Protein AF-A0A1C7LP31-F1 (afdb_monomer_lite)

Sequence (463 aa):
MSKRDSLFLSGSVGRTGVPVQRTASFESLSAHPLLSPPIPSPSGSSTDSHSPTQTPATRYVPYTPRQRGAPIAATTGTTMHPSVTVSATPHAHPSQGDAASKLQLMNLKAAAQRAGLDAASAGWAILERLAAETDHGAEWNELWSALSAGKATLLLPTEPQPAGEPVTAAFVKDHIALCDASAASRTMGIITLSGLRGTLADNTLTFRSTLSPSSKAFQALLMPATRASALAALPPLPPPKGPPLPPRPSARPVTHSPQPHPAARLSNPFASLFGRATSSPTPPASPTAGAVPLHAELAAQPTSSTPPDASTAEPPSPATVPAYTIGARIQRGRVLGSLARAMRAELDQVLAAGDVPAWMRERVEEWASWVGPAVPAVPARGGAAANGDARRKVSGAHSGAKDAWEVAGELGGAETGGIEDVARRFQEFYDELAEEVLRHFGERESGRRRTWAGLVDIGKMIV

Structure (mmCIF, N/CA/C/O backbone):
data_AF-A0A1C7LP31-F1
#
_entry.id   AF-A0A1C7LP31-F1
#
loop_
_atom_site.group_PDB
_atom_site.id
_atom_site.type_symbol
_atom_site.label_atom_id
_atom_site.label_alt_id
_atom_site.label_comp_id
_atom_site.label_asym_id
_atom_site.label_entity_id
_atom_site.label_seq_id
_atom_site.pdbx_PDB_ins_code
_atom_site.Cartn_x
_atom_site.Cartn_y
_atom_site.Cartn_z
_atom_site.occupancy
_atom_site.B_iso_or_equiv
_atom_site.auth_seq_id
_atom_site.auth_comp_id
_atom_site.auth_asym_id
_atom_site.auth_atom_id
_atom_site.pdbx_PDB_model_num
ATOM 1 N N . MET A 1 1 ? 45.371 -35.215 2.951 1.00 37.84 1 MET A N 1
ATOM 2 C CA . MET A 1 1 ? 44.688 -34.520 4.064 1.00 37.84 1 MET A CA 1
ATOM 3 C C . MET A 1 1 ? 43.721 -33.514 3.442 1.00 37.84 1 MET A C 1
ATOM 5 O O . MET A 1 1 ? 44.133 -32.429 3.080 1.00 37.84 1 MET A O 1
ATOM 9 N N . SER A 1 2 ? 42.587 -33.963 2.905 1.00 42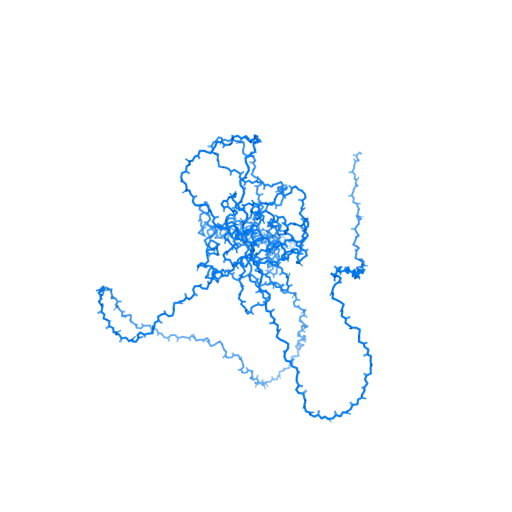.94 2 SER A N 1
ATOM 10 C CA . SER A 1 2 ? 41.314 -34.285 3.584 1.00 42.94 2 SER A CA 1
ATOM 11 C C . SER A 1 2 ? 40.427 -33.053 3.777 1.00 42.94 2 SER A C 1
ATOM 13 O O . SER A 1 2 ? 40.545 -32.372 4.790 1.00 42.94 2 SER A O 1
ATOM 15 N N . LYS A 1 3 ? 39.526 -32.818 2.811 1.00 46.97 3 LYS A N 1
ATOM 16 C CA . LYS A 1 3 ? 38.061 -32.722 2.996 1.00 46.97 3 LYS A CA 1
ATOM 17 C C . LYS A 1 3 ? 37.400 -32.333 1.664 1.00 46.97 3 LYS A C 1
ATOM 19 O O . LYS A 1 3 ? 37.289 -31.163 1.318 1.00 46.97 3 LYS A O 1
ATOM 24 N N . ARG A 1 4 ? 37.009 -33.363 0.909 1.00 51.16 4 ARG A N 1
ATOM 25 C CA . ARG A 1 4 ? 35.857 -33.336 -0.001 1.00 51.16 4 ARG A CA 1
ATOM 26 C C . ARG A 1 4 ? 34.643 -33.868 0.778 1.00 51.16 4 ARG A C 1
ATOM 28 O O . ARG A 1 4 ? 34.833 -34.472 1.830 1.00 51.16 4 ARG A O 1
ATOM 35 N N . ASP A 1 5 ? 33.462 -33.642 0.210 1.00 46.28 5 ASP A N 1
ATOM 36 C CA . ASP A 1 5 ? 32.162 -34.266 0.507 1.00 46.28 5 ASP A CA 1
ATOM 37 C C . ASP A 1 5 ? 31.193 -33.458 1.376 1.00 46.28 5 ASP A C 1
ATOM 39 O O . ASP A 1 5 ? 31.299 -33.407 2.597 1.00 46.28 5 ASP A O 1
ATOM 43 N N . SER A 1 6 ? 30.199 -32.862 0.704 1.00 47.25 6 SER A N 1
ATOM 44 C CA . SER A 1 6 ? 28.803 -32.725 1.158 1.00 47.25 6 SER A CA 1
ATOM 45 C C . SER A 1 6 ? 27.932 -32.277 -0.025 1.00 47.25 6 SER A C 1
ATOM 47 O O . SER A 1 6 ? 27.408 -31.168 -0.066 1.00 47.25 6 SER A O 1
ATOM 49 N N . LEU A 1 7 ? 27.817 -33.146 -1.029 1.00 48.41 7 LEU A N 1
ATOM 50 C CA . LEU A 1 7 ? 26.754 -33.106 -2.029 1.00 48.41 7 LEU A CA 1
ATOM 51 C C . LEU A 1 7 ? 25.968 -34.401 -1.844 1.00 48.41 7 LEU A C 1
ATOM 53 O O . LEU A 1 7 ? 26.537 -35.447 -2.104 1.00 48.41 7 LEU A O 1
ATOM 57 N N . PHE A 1 8 ? 24.740 -34.333 -1.325 1.00 45.66 8 PHE A N 1
ATOM 58 C CA . PHE A 1 8 ? 23.544 -35.023 -1.834 1.00 45.66 8 PHE A CA 1
ATOM 59 C C . PHE A 1 8 ? 22.304 -34.638 -1.007 1.00 45.66 8 PHE A C 1
ATOM 61 O O . PHE A 1 8 ? 22.374 -34.355 0.187 1.00 45.66 8 PHE A O 1
ATOM 68 N N . LEU A 1 9 ? 21.181 -34.574 -1.725 1.00 57.53 9 LEU A N 1
ATOM 69 C CA . LEU A 1 9 ? 19.870 -34.025 -1.372 1.00 57.53 9 LEU A CA 1
ATOM 70 C C . LEU A 1 9 ? 18.998 -34.995 -0.554 1.00 57.53 9 LEU A C 1
ATOM 72 O O . LEU A 1 9 ? 19.092 -36.203 -0.757 1.00 57.53 9 LEU A O 1
ATOM 76 N N . SER A 1 10 ? 18.051 -34.481 0.248 1.00 38.34 10 SER A N 1
ATOM 77 C CA . SER A 1 10 ? 16.811 -35.202 0.611 1.00 38.34 10 SER A CA 1
ATOM 78 C C . SER A 1 10 ? 15.728 -34.300 1.222 1.00 38.34 10 SER A C 1
ATOM 80 O O . SER A 1 10 ? 16.004 -33.528 2.134 1.00 38.34 10 SER A O 1
ATOM 82 N N . GLY A 1 11 ? 14.488 -34.452 0.734 1.00 38.09 11 GLY A N 1
ATOM 83 C CA . GLY A 1 11 ? 13.256 -33.860 1.284 1.00 38.09 11 GLY A CA 1
ATOM 84 C C . GLY A 1 11 ? 12.396 -33.170 0.218 1.00 38.09 11 GLY A C 1
ATOM 85 O O . GLY A 1 11 ? 12.315 -31.953 0.181 1.00 38.09 11 GLY A O 1
ATOM 86 N N . SER A 1 12 ? 11.955 -33.874 -0.827 1.00 37.03 12 SER A N 1
ATOM 87 C CA . SER A 1 12 ? 10.675 -34.606 -0.887 1.00 37.03 12 SER A CA 1
ATOM 88 C C . SER A 1 12 ? 9.431 -33.724 -0.712 1.00 37.03 12 SER A C 1
ATOM 90 O O . SER A 1 12 ? 9.053 -33.318 0.384 1.00 37.03 12 SER A O 1
ATOM 92 N N . VAL A 1 13 ? 8.792 -33.474 -1.856 1.00 48.69 13 VAL A N 1
ATOM 93 C CA . VAL A 1 13 ? 7.456 -32.910 -2.038 1.00 48.69 13 VAL A CA 1
ATOM 94 C C . VAL A 1 13 ? 6.422 -33.960 -1.626 1.00 48.69 13 VAL A C 1
ATOM 96 O O . VAL A 1 13 ? 6.306 -35.001 -2.265 1.00 48.69 13 VAL A O 1
ATOM 99 N N . GLY A 1 14 ? 5.643 -33.663 -0.585 1.00 37.03 14 GLY A N 1
ATOM 100 C CA . GLY A 1 14 ? 4.499 -34.464 -0.148 1.00 37.03 14 GLY A CA 1
ATOM 101 C C . GLY A 1 14 ? 3.199 -33.667 -0.222 1.00 37.03 14 GLY A C 1
ATOM 102 O O . GLY A 1 14 ? 2.806 -33.020 0.743 1.00 37.03 14 GLY A O 1
ATOM 103 N N . ARG A 1 15 ? 2.521 -33.726 -1.374 1.00 46.00 15 ARG A N 1
ATOM 104 C CA . ARG A 1 15 ? 1.077 -33.478 -1.501 1.00 46.00 15 ARG A CA 1
ATOM 105 C C . ARG A 1 15 ? 0.366 -34.817 -1.311 1.00 46.00 15 ARG A C 1
ATOM 107 O O . ARG A 1 15 ? 0.370 -35.627 -2.229 1.00 46.00 15 ARG A O 1
ATOM 114 N N . THR A 1 16 ? -0.306 -35.005 -0.184 1.00 41.66 16 THR A N 1
ATOM 115 C CA . THR A 1 16 ? -1.399 -35.979 -0.042 1.00 41.66 16 THR A CA 1
ATOM 116 C C . THR A 1 16 ? -2.433 -35.401 0.909 1.00 41.66 16 THR A C 1
ATOM 118 O O . THR A 1 16 ? -2.114 -35.020 2.033 1.00 41.66 16 THR A O 1
ATOM 121 N N . GLY A 1 17 ? -3.657 -35.264 0.400 1.00 46.75 17 GLY A N 1
ATOM 122 C CA . GLY A 1 17 ? -4.791 -34.699 1.109 1.00 46.75 17 GLY A CA 1
ATOM 123 C C . GLY A 1 17 ? -5.179 -35.490 2.352 1.00 46.75 17 GLY A C 1
ATOM 124 O O . GLY A 1 17 ? -5.137 -36.717 2.374 1.00 46.75 17 GLY A O 1
ATOM 125 N N . VAL A 1 18 ? -5.630 -34.745 3.355 1.00 37.16 18 VAL A N 1
ATOM 126 C CA . VAL A 1 18 ? -6.442 -35.249 4.456 1.00 37.16 18 VAL A CA 1
ATOM 127 C C . VAL A 1 18 ? -7.776 -34.508 4.358 1.00 37.16 18 VAL A C 1
ATOM 129 O O . VAL A 1 18 ? -7.775 -33.275 4.408 1.00 37.16 18 VAL A O 1
ATOM 132 N N . PRO A 1 19 ? -8.914 -35.198 4.170 1.00 45.06 19 PRO A N 1
ATOM 133 C CA . PRO A 1 19 ? -10.212 -34.562 4.310 1.00 45.06 19 PRO A CA 1
ATOM 134 C C . PRO A 1 19 ? -10.403 -34.207 5.787 1.00 45.06 19 PRO A C 1
ATOM 136 O O . PRO A 1 19 ? -10.563 -35.083 6.633 1.00 45.06 19 PRO A O 1
ATOM 139 N N . VAL A 1 20 ? -10.364 -32.912 6.108 1.00 37.75 20 VAL A N 1
ATOM 140 C CA . VAL A 1 20 ? -10.772 -32.429 7.429 1.00 37.75 20 VAL A CA 1
ATOM 141 C C . VAL A 1 20 ? -12.273 -32.661 7.555 1.00 37.75 20 VAL A C 1
ATOM 143 O O . VAL A 1 20 ? -13.099 -31.990 6.933 1.00 37.75 20 VAL A O 1
ATOM 146 N N . GLN A 1 21 ? -12.602 -33.678 8.340 1.00 42.44 21 GLN A N 1
ATOM 147 C CA . GLN A 1 21 ? -13.942 -34.057 8.738 1.00 42.44 21 GLN A CA 1
ATOM 148 C C . GLN A 1 21 ? -14.533 -32.924 9.590 1.00 42.44 21 GLN A C 1
ATOM 150 O O . GLN A 1 21 ? -14.061 -32.646 10.690 1.00 42.44 21 GLN A O 1
ATOM 155 N N . ARG A 1 22 ? -15.556 -32.237 9.066 1.00 40.44 22 ARG A N 1
ATOM 156 C CA . ARG A 1 22 ? -16.358 -31.276 9.834 1.00 40.44 22 ARG A CA 1
ATOM 157 C C . ARG A 1 22 ? -17.149 -32.047 10.888 1.00 40.44 22 ARG A C 1
ATOM 159 O O . ARG A 1 22 ? -18.177 -32.641 10.575 1.00 40.44 22 ARG A O 1
ATOM 166 N N . THR A 1 23 ? -16.685 -32.041 12.130 1.00 37.50 23 THR A N 1
ATOM 167 C CA . THR A 1 23 ? -17.527 -32.387 13.276 1.00 37.50 23 THR A CA 1
ATOM 168 C C . THR A 1 23 ? -18.487 -31.229 13.522 1.00 37.50 23 THR A C 1
ATOM 170 O O . THR A 1 23 ? -18.073 -30.145 13.928 1.00 37.50 23 THR A O 1
ATOM 173 N N . ALA A 1 24 ? -19.772 -31.448 13.249 1.00 44.78 24 ALA A N 1
ATOM 174 C CA . ALA A 1 24 ? -20.840 -30.585 13.728 1.00 44.78 24 ALA A CA 1
ATOM 175 C C . ALA A 1 24 ? -21.006 -30.825 15.235 1.00 44.78 24 ALA A C 1
ATOM 177 O O . ALA A 1 24 ? -21.718 -31.736 15.653 1.00 44.78 24 ALA A O 1
ATOM 178 N N . SER A 1 25 ? -20.308 -30.046 16.058 1.00 37.41 25 SER A N 1
ATOM 179 C CA . SER A 1 25 ? -20.608 -29.959 17.484 1.00 37.41 25 SER A CA 1
ATOM 180 C C . SER A 1 25 ? -21.837 -29.069 17.657 1.00 37.41 25 SER A C 1
ATOM 182 O O . SER A 1 25 ? -21.757 -27.843 17.629 1.00 37.41 25 SER A O 1
ATOM 184 N N . PHE A 1 26 ? -22.992 -29.720 17.786 1.00 43.34 26 PHE A N 1
ATOM 185 C CA . PHE A 1 26 ? -24.203 -29.141 18.351 1.00 43.34 26 PHE A CA 1
ATOM 186 C C . PHE A 1 26 ? -23.955 -28.885 19.838 1.00 43.34 26 PHE A C 1
ATOM 188 O O . PHE A 1 26 ? -24.211 -29.752 20.668 1.00 43.34 26 PHE A O 1
ATOM 195 N N . GLU A 1 27 ? -23.432 -27.712 20.183 1.00 38.53 27 GLU A N 1
ATOM 196 C CA . GLU A 1 27 ? -23.455 -27.267 21.571 1.00 38.53 27 GLU A CA 1
ATOM 197 C C . GLU A 1 27 ? -24.801 -26.582 21.812 1.00 38.53 27 GLU A C 1
ATOM 199 O O . GLU A 1 27 ? -25.067 -25.455 21.389 1.00 38.53 27 GLU A O 1
ATOM 204 N N . SER A 1 28 ? -25.714 -27.360 22.391 1.00 47.41 28 SER A N 1
ATOM 205 C CA . SER A 1 28 ? -27.032 -26.921 22.814 1.00 47.41 28 SER A CA 1
ATOM 206 C C . SER A 1 28 ? -26.897 -25.775 23.811 1.00 47.41 28 SER A C 1
ATOM 208 O O . SER A 1 28 ? -26.466 -25.965 24.946 1.00 47.41 28 SER A O 1
ATOM 210 N N . LEU A 1 29 ? -27.319 -24.586 23.387 1.00 40.56 29 LEU A N 1
ATOM 211 C CA . LEU A 1 29 ? -27.649 -23.489 24.283 1.00 40.56 29 LEU A CA 1
ATOM 212 C C . LEU A 1 29 ? -28.648 -24.011 25.324 1.00 40.56 29 LEU A C 1
ATOM 214 O O . LEU A 1 29 ? -29.764 -24.401 24.974 1.00 40.56 29 LEU A O 1
ATOM 218 N N . SER A 1 30 ? -28.255 -24.007 26.598 1.00 46.12 30 SER A N 1
ATOM 219 C CA . SER A 1 30 ? -29.171 -24.141 27.728 1.00 46.12 30 SER A CA 1
ATOM 220 C C . SER A 1 30 ? -30.042 -22.883 27.799 1.00 46.12 30 SER A C 1
ATOM 222 O O . SER A 1 30 ? -29.835 -21.963 28.586 1.00 46.12 30 SER A O 1
ATOM 224 N N . ALA A 1 31 ? -31.021 -22.823 26.900 1.00 45.31 31 ALA A N 1
ATOM 225 C CA . ALA A 1 31 ? -32.092 -21.855 26.950 1.00 45.31 31 ALA A CA 1
ATOM 226 C C . ALA A 1 31 ? -32.961 -22.128 28.187 1.00 45.31 31 ALA A C 1
ATOM 228 O O . ALA A 1 31 ? -33.288 -23.264 28.527 1.00 45.31 31 ALA A O 1
ATOM 229 N N . HIS A 1 32 ? -33.290 -21.035 28.861 1.00 47.72 32 HIS A N 1
ATOM 230 C CA . HIS A 1 32 ? -34.086 -20.922 30.073 1.00 47.72 32 HIS A CA 1
ATOM 231 C C . HIS A 1 32 ? -35.359 -21.807 30.106 1.00 47.72 32 HIS A C 1
ATOM 233 O O . HIS A 1 32 ? -36.039 -21.954 29.089 1.00 47.72 32 HIS A O 1
ATOM 239 N N . PRO A 1 33 ? -35.760 -22.322 31.287 1.00 51.94 33 PRO A N 1
ATOM 240 C CA . PRO A 1 33 ? -36.771 -23.375 31.438 1.00 51.94 33 PRO A CA 1
ATOM 241 C C . PRO A 1 33 ? -38.235 -22.892 31.381 1.00 51.94 33 PRO A C 1
ATOM 243 O O . PRO A 1 33 ? -39.077 -23.436 32.089 1.00 51.94 33 PRO A O 1
ATOM 246 N N . LEU A 1 34 ? -38.579 -21.868 30.590 1.00 52.97 34 LEU A N 1
ATOM 247 C CA . LEU A 1 34 ? -39.944 -21.307 30.624 1.00 52.97 34 LEU A CA 1
ATOM 248 C C . LEU A 1 34 ? -40.654 -21.117 29.283 1.00 52.97 34 LEU A C 1
ATOM 250 O O . LEU A 1 34 ? -41.748 -20.564 29.269 1.00 52.97 34 LEU A O 1
ATOM 254 N N . LEU A 1 35 ? -40.121 -21.620 28.171 1.00 47.00 35 LEU A N 1
ATOM 255 C CA . LEU A 1 35 ? -40.852 -21.606 26.900 1.00 47.00 35 LEU A CA 1
ATOM 256 C C . LEU A 1 35 ? -40.689 -22.945 26.178 1.00 47.00 35 LEU A C 1
ATOM 258 O O . LEU A 1 35 ? -39.817 -23.120 25.335 1.00 47.00 35 LEU A O 1
ATOM 262 N N . SER A 1 36 ? -41.547 -23.902 26.533 1.00 48.38 36 SER A N 1
ATOM 263 C CA . SER A 1 36 ? -41.764 -25.105 25.725 1.00 48.38 36 SER A CA 1
ATOM 264 C C . SER A 1 36 ? -42.683 -24.761 24.543 1.00 48.38 36 SER A C 1
ATOM 266 O O . SER A 1 36 ? -43.758 -24.206 24.782 1.00 48.38 36 SER A O 1
ATOM 268 N N . PRO A 1 37 ? -42.328 -25.079 23.288 1.00 53.22 37 PRO A N 1
ATOM 269 C CA . PRO A 1 37 ? -43.286 -25.069 22.187 1.00 53.22 37 PRO A CA 1
ATOM 270 C C . PRO A 1 37 ? -44.205 -26.308 22.257 1.00 53.22 37 PRO A C 1
ATOM 272 O O . PRO A 1 37 ? -43.740 -27.390 22.625 1.00 53.22 37 PRO A O 1
ATOM 275 N N . PRO A 1 38 ? -45.503 -26.189 21.917 1.00 54.50 38 PRO A N 1
ATOM 276 C CA . PRO A 1 38 ? -46.419 -27.323 21.911 1.00 54.50 38 PRO A CA 1
ATOM 277 C C . PRO A 1 38 ? -46.126 -28.290 20.753 1.00 54.50 38 PRO A C 1
ATOM 279 O O . PRO A 1 38 ? -45.808 -27.894 19.633 1.00 54.50 38 PRO A O 1
ATOM 282 N N . ILE A 1 39 ? -46.262 -29.578 21.061 1.00 54.19 39 ILE A N 1
ATOM 283 C CA . ILE A 1 39 ? -46.128 -30.732 20.165 1.00 54.19 39 ILE A CA 1
ATOM 284 C C . ILE A 1 39 ? -47.208 -30.673 19.064 1.00 54.19 39 ILE A C 1
ATOM 286 O O . ILE A 1 39 ? -48.383 -30.503 19.398 1.00 54.19 39 ILE A O 1
ATOM 290 N N . PRO A 1 40 ? -46.880 -30.874 17.772 1.00 56.06 40 PRO A N 1
ATOM 291 C CA . PRO A 1 40 ? -47.890 -31.025 16.731 1.00 56.06 40 PRO A CA 1
ATOM 292 C C . PRO A 1 40 ? -48.464 -32.449 16.744 1.00 56.06 40 PRO A C 1
ATOM 294 O O . PRO A 1 40 ? -47.747 -33.424 16.525 1.00 56.06 40 PRO A O 1
ATOM 297 N N . SER A 1 41 ? -49.771 -32.564 16.990 1.00 46.59 41 SER A N 1
ATOM 298 C CA . SER A 1 41 ? -50.537 -33.788 16.722 1.00 46.59 41 SER A CA 1
ATOM 299 C C . SER A 1 41 ? -51.129 -33.747 15.303 1.00 46.59 41 SER A C 1
ATOM 301 O O . SER A 1 41 ? -51.458 -32.660 14.824 1.00 46.59 41 SER A O 1
ATOM 303 N N . PRO A 1 42 ? -51.246 -34.898 14.617 1.00 62.59 42 PRO A N 1
ATOM 304 C CA . PRO A 1 42 ? -51.640 -34.980 13.213 1.00 62.59 42 PRO A CA 1
ATOM 305 C C . PRO A 1 42 ? -53.158 -35.138 13.032 1.00 62.59 42 PRO A C 1
ATOM 307 O O . PRO A 1 42 ? -53.888 -35.366 13.997 1.00 62.59 42 PRO A O 1
ATOM 310 N N . SER A 1 43 ? -53.573 -35.184 11.758 1.00 41.75 43 SER A N 1
ATOM 311 C CA . SER A 1 43 ? -54.938 -35.395 11.225 1.00 41.75 43 SER A CA 1
ATOM 312 C C . SER A 1 43 ? -55.693 -34.077 11.048 1.00 41.75 43 SER A C 1
ATOM 314 O O . SER A 1 43 ? -55.646 -33.209 11.901 1.00 41.75 43 SER A O 1
ATOM 316 N N . GLY A 1 44 ? -56.403 -33.810 9.965 1.00 41.09 44 GLY A N 1
ATOM 317 C CA . GLY A 1 44 ? -57.043 -34.675 8.989 1.00 41.09 44 GLY A CA 1
ATOM 318 C C . GLY A 1 44 ? -58.176 -33.836 8.388 1.00 41.09 44 GLY A C 1
ATOM 319 O O . GLY A 1 44 ? -58.704 -32.935 9.033 1.00 41.09 44 GLY A O 1
ATOM 320 N N . SER A 1 45 ? -58.486 -34.081 7.125 1.00 46.31 45 SER A N 1
ATOM 321 C CA . SER A 1 45 ? -59.505 -33.398 6.327 1.00 46.31 45 SER A CA 1
ATOM 322 C C . SER A 1 45 ? -60.892 -33.346 6.978 1.00 46.31 45 SER A C 1
ATOM 324 O O . SER A 1 45 ? -61.391 -34.395 7.382 1.00 46.31 45 SER A O 1
ATOM 326 N N . SER A 1 46 ? -61.574 -32.196 6.940 1.00 39.88 46 SER A N 1
ATOM 327 C CA . SER A 1 46 ? -62.941 -32.056 6.390 1.00 39.88 46 SER A CA 1
ATOM 328 C C . SER A 1 46 ? -63.419 -30.597 6.381 1.00 39.88 46 SER A C 1
ATOM 330 O O . SER A 1 46 ? -63.164 -29.810 7.286 1.00 39.88 46 SER A O 1
ATOM 332 N N . THR A 1 47 ? -64.094 -30.278 5.283 1.00 46.47 47 THR A N 1
ATOM 333 C CA . THR A 1 47 ? -64.992 -29.154 5.002 1.00 46.47 47 THR A CA 1
ATOM 334 C C . THR A 1 47 ? -66.085 -28.974 6.060 1.00 46.47 47 THR A C 1
ATOM 336 O O . THR A 1 47 ? -66.717 -29.964 6.408 1.00 46.47 47 THR A O 1
ATOM 339 N N . ASP A 1 48 ? -66.376 -27.743 6.496 1.00 38.03 48 ASP A N 1
ATOM 340 C CA . ASP A 1 48 ? -67.646 -27.072 6.163 1.00 38.03 48 ASP A CA 1
ATOM 341 C C . ASP A 1 48 ? -67.751 -25.635 6.704 1.00 38.03 48 ASP A C 1
ATOM 343 O O . ASP A 1 48 ? -67.134 -25.238 7.691 1.00 38.03 48 ASP A O 1
ATOM 347 N N . SER A 1 49 ? -68.554 -24.856 5.988 1.00 46.00 49 SER A N 1
ATOM 348 C CA . SER A 1 49 ? -68.958 -23.470 6.219 1.00 46.00 49 SER A CA 1
ATOM 349 C C . SER A 1 49 ? -69.899 -23.278 7.416 1.00 46.00 49 SER A C 1
ATOM 351 O O . SER A 1 49 ? -70.845 -24.042 7.542 1.00 46.00 49 SER A O 1
ATOM 353 N N . HIS A 1 50 ? -69.725 -22.197 8.197 1.00 40.22 50 HIS A N 1
ATOM 354 C CA . HIS A 1 50 ? -70.787 -21.271 8.648 1.00 40.22 50 HIS A CA 1
ATOM 355 C C . HIS A 1 50 ? -70.237 -20.105 9.502 1.00 40.22 50 HIS A C 1
ATOM 357 O O . HIS A 1 50 ? -69.178 -20.182 10.116 1.00 40.22 50 HIS A O 1
ATOM 363 N N . SER A 1 51 ? -70.965 -18.990 9.447 1.00 42.41 51 SER A N 1
ATOM 364 C CA . SER A 1 51 ? -70.685 -17.643 9.966 1.00 42.41 51 SER A CA 1
ATOM 365 C C . SER A 1 51 ? -71.123 -17.447 11.447 1.00 42.41 51 SER A C 1
ATOM 367 O O . SER A 1 51 ? -71.358 -18.434 12.133 1.00 42.41 51 SER A O 1
ATOM 369 N N . PRO A 1 52 ? -71.217 -16.215 11.998 1.00 63.12 52 PRO A N 1
ATOM 370 C CA . PRO A 1 52 ? -70.257 -15.643 12.943 1.00 63.12 52 PRO A CA 1
ATOM 371 C C . PRO A 1 52 ? -70.823 -15.444 14.366 1.00 63.12 52 PRO A C 1
ATOM 373 O O . PRO A 1 52 ? -71.970 -15.037 14.534 1.00 63.12 52 PRO A O 1
ATOM 376 N N . THR A 1 53 ? -69.988 -15.580 15.402 1.00 38.41 53 THR A N 1
ATOM 377 C CA . THR A 1 53 ? -70.380 -15.178 16.770 1.00 38.41 53 THR A CA 1
ATOM 378 C C . THR A 1 53 ? -69.199 -14.651 17.586 1.00 38.41 53 THR A C 1
ATOM 380 O O . THR A 1 53 ? -68.345 -15.392 18.050 1.00 38.41 53 THR A O 1
ATOM 383 N N . GLN A 1 54 ? -69.151 -13.321 17.660 1.00 46.72 54 GLN A N 1
ATOM 384 C CA . GLN A 1 54 ? -68.960 -12.454 18.832 1.00 46.72 54 GLN A CA 1
ATOM 385 C C . GLN A 1 54 ? -68.390 -13.054 20.144 1.00 46.72 54 GLN A C 1
ATOM 387 O O . GLN A 1 54 ? -68.930 -14.028 20.657 1.00 46.72 54 GLN A O 1
ATOM 392 N N . THR A 1 55 ? -67.424 -12.318 20.735 1.00 46.69 55 THR A N 1
ATOM 393 C CA . THR A 1 55 ? -66.991 -12.179 22.165 1.00 46.69 55 THR A CA 1
ATOM 394 C C . THR A 1 55 ? -65.481 -12.423 22.403 1.00 46.69 55 THR A C 1
ATOM 396 O O . THR A 1 55 ? -64.822 -13.036 21.572 1.00 46.69 55 THR A O 1
ATOM 399 N N . PRO A 1 56 ? -64.880 -11.933 23.510 1.00 50.62 56 PRO A N 1
ATOM 400 C CA . PRO A 1 56 ? -64.691 -10.529 23.876 1.00 50.62 56 PRO A CA 1
ATOM 401 C C . PRO A 1 56 ? -63.195 -10.150 23.993 1.00 50.62 56 PRO A C 1
ATOM 403 O O . PRO A 1 56 ? -62.330 -10.965 24.302 1.00 50.62 56 PRO A O 1
ATOM 406 N N . ALA A 1 57 ? -62.891 -8.867 23.788 1.00 49.62 57 ALA A N 1
ATOM 407 C CA . ALA A 1 57 ? -61.544 -8.309 23.880 1.00 49.62 57 ALA A CA 1
ATOM 408 C C . ALA A 1 57 ? -60.976 -8.363 25.312 1.00 49.62 57 ALA A C 1
ATOM 410 O O . ALA A 1 57 ? -61.477 -7.698 26.223 1.00 49.62 57 ALA A O 1
ATOM 411 N N . THR A 1 58 ? -59.871 -9.084 25.500 1.00 44.28 58 THR A N 1
ATOM 412 C CA . THR A 1 58 ? -59.042 -8.995 26.706 1.00 44.28 58 THR A CA 1
ATOM 413 C C . THR A 1 58 ? -58.165 -7.744 26.635 1.00 44.28 58 THR A C 1
ATOM 415 O O . THR A 1 58 ? -57.214 -7.674 25.857 1.00 44.28 58 THR A O 1
ATOM 418 N N . ARG A 1 59 ? -58.500 -6.739 27.454 1.00 51.50 59 ARG A N 1
ATOM 419 C CA . ARG A 1 59 ? -57.682 -5.542 27.700 1.00 51.50 59 ARG A CA 1
ATOM 420 C C . ARG A 1 59 ? -56.351 -5.939 28.335 1.00 51.50 59 ARG A C 1
ATOM 422 O O . ARG A 1 59 ? -56.318 -6.387 29.478 1.00 51.50 59 ARG A O 1
ATOM 429 N N . TYR A 1 60 ? -55.264 -5.715 27.608 1.00 56.59 60 TYR A N 1
ATOM 430 C CA . TYR A 1 60 ? -53.914 -5.753 28.154 1.00 56.59 60 TYR A CA 1
ATOM 431 C C . TYR A 1 60 ? -53.673 -4.458 28.941 1.00 56.59 60 TYR A C 1
ATOM 433 O O . TYR A 1 60 ? -53.714 -3.366 28.374 1.00 56.59 60 TYR A O 1
ATOM 441 N N . VAL A 1 61 ? -53.487 -4.566 30.258 1.00 62.59 61 VAL A N 1
ATOM 442 C CA . VAL A 1 61 ? -53.145 -3.429 31.122 1.00 62.59 61 VAL A CA 1
ATOM 443 C C . VAL A 1 61 ? -51.620 -3.279 31.115 1.00 62.59 61 VAL A C 1
ATOM 445 O O . VAL A 1 61 ? -50.930 -4.216 31.521 1.00 62.59 61 VAL A O 1
ATOM 448 N N . PRO A 1 62 ? -51.066 -2.135 30.674 1.00 56.94 62 PRO A N 1
ATOM 449 C CA . PRO A 1 62 ? -49.636 -1.892 30.762 1.00 56.94 62 PRO A CA 1
ATOM 450 C C . PRO A 1 62 ? -49.234 -1.758 32.231 1.00 56.94 62 PRO A C 1
ATOM 452 O O . PRO A 1 62 ? -49.700 -0.873 32.949 1.00 56.94 62 PRO A O 1
ATOM 455 N N . TYR A 1 63 ? -48.356 -2.650 32.677 1.00 47.72 63 TYR A N 1
ATOM 456 C CA . TYR A 1 63 ? -47.737 -2.568 33.991 1.00 47.72 63 TYR A CA 1
ATOM 457 C C . TYR A 1 63 ? -46.726 -1.413 33.977 1.00 47.72 63 TYR A C 1
ATOM 459 O O . TYR A 1 63 ? -45.645 -1.530 33.406 1.00 47.72 63 TYR A O 1
ATOM 467 N N . THR A 1 64 ? -47.072 -0.279 34.585 1.00 62.75 64 THR A N 1
ATOM 468 C CA . THR A 1 64 ? -46.106 0.783 34.893 1.00 62.75 64 THR A CA 1
ATOM 469 C C . THR A 1 64 ? -45.325 0.387 36.150 1.00 62.75 64 THR A C 1
ATOM 471 O O . THR A 1 64 ? -45.948 0.203 37.203 1.00 62.75 64 THR A O 1
ATOM 474 N N . PRO A 1 65 ? -43.987 0.262 36.106 1.00 56.06 65 PRO A N 1
ATOM 475 C CA . PRO A 1 65 ? -43.197 -0.015 37.298 1.00 56.06 65 PRO A CA 1
ATOM 476 C C . PRO A 1 65 ? -43.303 1.153 38.286 1.00 56.06 65 PRO A C 1
ATOM 478 O O . PRO A 1 65 ? -42.861 2.268 38.012 1.00 56.06 65 PRO A O 1
ATOM 481 N N . ARG A 1 66 ? -43.894 0.894 39.457 1.00 48.19 66 ARG A N 1
ATOM 482 C CA . ARG A 1 66 ? -43.861 1.788 40.623 1.00 48.19 66 ARG A CA 1
ATOM 483 C C . ARG A 1 66 ? -42.403 1.986 41.061 1.00 48.19 66 ARG A C 1
ATOM 485 O O . ARG A 1 66 ? -41.842 1.114 41.719 1.00 48.19 66 ARG A O 1
ATOM 492 N N . GLN A 1 67 ? -41.807 3.137 40.754 1.00 46.84 67 GLN A N 1
ATOM 493 C CA . GLN A 1 67 ? -40.618 3.611 41.465 1.00 46.84 67 GLN A CA 1
ATOM 494 C C . GLN A 1 67 ? -41.033 4.032 42.878 1.00 46.84 67 GLN A C 1
ATOM 496 O O . GLN A 1 67 ? -41.756 5.009 43.068 1.00 46.84 67 GLN A O 1
ATOM 501 N N . ARG A 1 68 ? -40.610 3.261 43.883 1.00 46.94 68 ARG A N 1
ATOM 502 C CA . ARG A 1 68 ? -40.805 3.581 45.297 1.00 46.94 68 ARG A CA 1
ATOM 503 C C . ARG A 1 68 ? -39.500 4.134 45.865 1.00 46.94 68 ARG A C 1
ATOM 505 O O . ARG A 1 68 ? -38.531 3.398 45.962 1.00 46.94 68 ARG A O 1
ATOM 512 N N . GLY A 1 69 ? -39.548 5.410 46.246 1.00 38.81 69 GLY A N 1
ATOM 513 C CA . GLY A 1 69 ? -38.991 5.969 47.483 1.00 38.81 69 GLY A CA 1
ATOM 514 C C . GLY A 1 69 ? -37.501 5.783 47.774 1.00 38.81 69 GLY A C 1
ATOM 515 O O . GLY A 1 69 ? -37.059 4.706 48.156 1.00 38.81 69 GLY A O 1
ATOM 516 N N . ALA A 1 70 ? -36.778 6.901 47.742 1.00 48.59 70 ALA A N 1
ATOM 517 C CA . ALA A 1 70 ? -35.513 7.081 48.442 1.00 48.59 70 ALA A CA 1
ATOM 518 C C . ALA A 1 70 ? -35.641 6.780 49.952 1.00 48.59 70 ALA A C 1
ATOM 520 O O . ALA A 1 70 ? -36.633 7.190 50.563 1.00 48.59 70 ALA A O 1
ATOM 521 N N . PRO A 1 71 ? -34.623 6.174 50.584 1.00 50.69 71 PRO A N 1
ATOM 522 C CA . PRO A 1 71 ? -34.409 6.298 52.013 1.00 50.69 71 PRO A CA 1
ATOM 523 C C . PRO A 1 71 ? -33.306 7.325 52.297 1.00 50.69 71 PRO A C 1
ATOM 525 O O . PRO A 1 71 ? -32.142 7.152 51.942 1.00 50.69 71 PRO A O 1
ATOM 528 N N . ILE A 1 72 ? -33.706 8.393 52.981 1.00 54.81 72 ILE A N 1
ATOM 529 C CA . ILE A 1 72 ? -32.827 9.231 53.792 1.00 54.81 72 ILE A CA 1
ATOM 530 C C . ILE A 1 72 ? -32.626 8.463 55.102 1.00 54.81 72 ILE A C 1
ATOM 532 O O . ILE A 1 72 ? -33.608 8.196 55.792 1.00 54.81 72 ILE A O 1
ATOM 536 N N . ALA A 1 73 ? -31.390 8.122 55.463 1.00 44.81 73 ALA A N 1
ATOM 537 C CA . ALA A 1 73 ? -31.042 7.831 56.851 1.00 44.81 73 ALA A CA 1
ATOM 538 C C . ALA A 1 73 ? -29.544 8.033 57.084 1.00 44.81 73 ALA A C 1
ATOM 540 O O . ALA A 1 73 ? -28.695 7.392 56.468 1.00 44.81 73 ALA A O 1
ATOM 541 N N . ALA A 1 74 ? -29.264 8.962 57.990 1.00 49.91 74 ALA A N 1
ATOM 542 C CA . ALA A 1 74 ? -27.975 9.207 58.595 1.00 49.91 74 ALA A CA 1
ATOM 543 C C . ALA A 1 74 ? -27.566 8.032 59.491 1.00 49.91 74 ALA A C 1
ATOM 545 O O . ALA A 1 74 ? -28.389 7.540 60.257 1.00 49.91 74 ALA A O 1
ATOM 546 N N . THR A 1 75 ? -26.281 7.677 59.481 1.00 55.19 75 THR A N 1
ATOM 547 C CA . THR A 1 75 ? -25.636 7.057 60.646 1.00 55.19 75 THR A CA 1
ATOM 548 C C . THR A 1 75 ? -24.143 7.348 60.640 1.00 55.19 75 THR A C 1
ATOM 550 O O . THR A 1 75 ? -23.403 6.964 59.738 1.00 55.19 75 THR A O 1
ATOM 553 N N . THR A 1 76 ? -23.746 8.063 61.682 1.00 54.75 76 THR A N 1
ATOM 554 C CA . THR A 1 76 ? -22.403 8.306 62.197 1.00 54.75 76 THR A CA 1
ATOM 555 C C . THR A 1 76 ? -21.665 6.983 62.429 1.00 54.75 76 THR A C 1
ATOM 557 O O . THR A 1 76 ? -22.227 6.075 63.036 1.00 54.75 76 THR A O 1
ATOM 560 N N . GLY A 1 77 ? -20.408 6.870 61.991 1.00 41.81 77 GLY A N 1
ATOM 561 C CA . GLY A 1 77 ? -19.619 5.652 62.197 1.00 41.81 77 GLY A CA 1
ATOM 562 C C . GLY A 1 77 ? -18.205 5.727 61.627 1.00 41.81 77 GLY A C 1
ATOM 563 O O . GLY A 1 77 ? -17.950 5.315 60.505 1.00 41.81 77 GLY A O 1
ATOM 564 N N . THR A 1 78 ? -17.305 6.278 62.434 1.00 48.62 78 THR A N 1
ATOM 565 C CA . THR A 1 78 ? -15.838 6.303 62.367 1.00 48.62 78 THR A CA 1
ATOM 566 C C . THR A 1 78 ? -15.199 5.041 61.769 1.00 48.62 78 THR A C 1
ATOM 568 O O . THR A 1 78 ? -15.436 3.961 62.295 1.00 48.62 78 THR A O 1
ATOM 571 N N . THR A 1 79 ? -14.317 5.170 60.766 1.00 42.25 79 THR A N 1
ATOM 572 C CA . THR A 1 79 ? -13.076 4.374 60.591 1.00 42.25 79 THR A CA 1
ATOM 573 C C . THR A 1 79 ? -12.188 5.040 59.530 1.00 42.25 79 THR A C 1
ATOM 575 O O . THR A 1 79 ? -12.666 5.579 58.536 1.00 42.25 79 THR A O 1
ATOM 578 N N . MET A 1 80 ? -10.889 5.068 59.817 1.00 39.94 80 MET A N 1
ATOM 579 C CA . MET A 1 80 ? -9.845 5.860 59.169 1.00 39.94 80 MET A CA 1
ATOM 580 C C . MET A 1 80 ? -9.652 5.559 57.675 1.00 39.94 80 MET A C 1
ATOM 582 O O . MET A 1 80 ? -9.485 4.406 57.289 1.00 39.94 80 MET A O 1
ATOM 586 N N . HIS A 1 81 ? -9.573 6.613 56.860 1.00 34.53 81 HIS A N 1
ATOM 587 C CA . HIS A 1 81 ? -9.047 6.571 55.492 1.00 34.53 81 HIS A CA 1
ATOM 588 C C . HIS A 1 81 ? -7.858 7.544 55.372 1.00 34.53 81 HIS A C 1
ATOM 590 O O . HIS A 1 81 ? -7.897 8.612 55.989 1.00 34.53 81 HIS A O 1
ATOM 596 N N . PRO A 1 82 ? -6.799 7.200 54.612 1.00 46.75 82 PRO A N 1
ATOM 597 C CA . PRO A 1 82 ? -5.611 8.032 54.473 1.00 46.75 82 PRO A CA 1
ATOM 598 C C . PRO A 1 82 ? -5.895 9.261 53.602 1.00 46.75 82 PRO A C 1
ATOM 600 O O . PRO A 1 82 ? -6.499 9.169 52.533 1.00 46.75 82 PRO A O 1
ATOM 603 N N . SER A 1 83 ? -5.436 10.413 54.082 1.00 35.81 83 SER A N 1
ATOM 604 C CA . SER A 1 83 ? -5.535 11.713 53.426 1.00 35.81 83 SER A CA 1
ATOM 605 C C . SER A 1 83 ? -4.798 11.726 52.085 1.00 35.81 83 SER A C 1
ATOM 607 O O . SER A 1 83 ? -3.572 11.649 52.045 1.00 35.81 83 SER A O 1
ATOM 609 N N . VAL A 1 84 ? -5.542 11.894 50.991 1.00 39.34 84 VAL A N 1
ATOM 610 C CA . VAL A 1 84 ? -5.003 12.400 49.724 1.00 39.34 84 VAL A CA 1
ATOM 611 C C . VAL A 1 84 ? -5.309 13.890 49.671 1.00 39.34 84 VAL A C 1
ATOM 613 O O . VAL A 1 84 ? -6.465 14.309 49.619 1.00 39.34 84 VAL A O 1
ATOM 616 N N . THR A 1 85 ? -4.252 14.690 49.736 1.00 36.69 85 THR A N 1
ATOM 617 C CA . THR A 1 85 ? -4.287 16.147 49.636 1.00 36.69 85 THR A CA 1
ATOM 618 C C . THR A 1 85 ? -4.682 16.548 48.215 1.00 36.69 85 THR A C 1
ATOM 620 O O . THR A 1 85 ? -3.905 16.387 47.278 1.00 36.69 85 THR A O 1
ATOM 623 N N . VAL A 1 86 ? -5.899 17.067 48.051 1.00 39.00 86 VAL A N 1
ATOM 624 C CA . VAL A 1 86 ? -6.370 17.683 46.806 1.00 39.00 86 VAL A CA 1
ATOM 625 C C . VAL A 1 86 ? -5.968 19.156 46.827 1.00 39.00 86 VAL A C 1
ATOM 627 O O . VAL A 1 86 ? -6.565 19.963 47.537 1.00 39.00 86 VAL A O 1
ATOM 630 N N . SER A 1 87 ? -4.947 19.514 46.050 1.00 40.16 87 SER A N 1
ATOM 631 C CA . SER A 1 87 ? -4.711 20.904 45.658 1.00 40.16 87 SER A CA 1
ATOM 632 C C . SER A 1 87 ? -5.746 21.291 44.604 1.00 40.16 87 SER A C 1
ATOM 634 O O . SER A 1 87 ? -5.764 20.748 43.503 1.00 40.16 87 SER A O 1
ATOM 636 N N . ALA A 1 88 ? -6.625 22.220 44.970 1.00 41.81 88 ALA A N 1
ATOM 637 C CA . ALA A 1 88 ? -7.620 22.808 44.093 1.00 41.81 88 ALA A CA 1
ATOM 638 C C . ALA A 1 88 ? -6.959 23.793 43.113 1.00 41.81 88 ALA A C 1
ATOM 640 O O . ALA A 1 88 ? -6.530 24.877 43.502 1.00 41.81 88 ALA A O 1
ATOM 641 N N . THR A 1 89 ? -6.916 23.424 41.834 1.00 46.81 89 THR A N 1
ATOM 642 C CA . THR A 1 89 ? -6.778 24.350 40.703 1.00 46.81 89 THR A CA 1
ATOM 643 C C . THR A 1 89 ? -8.088 24.352 39.902 1.00 46.81 89 THR A C 1
ATOM 645 O O . THR A 1 89 ? -8.713 23.300 39.737 1.00 46.81 89 THR A O 1
ATOM 648 N N . PRO A 1 90 ? -8.576 25.517 39.440 1.00 49.88 90 PRO A N 1
ATOM 649 C CA . PRO A 1 90 ? -9.892 25.622 38.822 1.00 49.88 90 PRO A CA 1
ATOM 650 C C . PRO A 1 90 ? -9.899 25.098 37.373 1.00 49.88 90 PRO A C 1
ATOM 652 O O . PRO A 1 90 ? -9.224 25.619 36.494 1.00 49.88 90 PRO A O 1
ATOM 655 N N . HIS A 1 91 ? -10.699 24.045 37.191 1.00 39.75 91 HIS A N 1
ATOM 656 C CA . HIS A 1 91 ? -11.493 23.621 36.027 1.00 39.75 91 HIS A CA 1
ATOM 657 C C . HIS A 1 91 ? -10.939 23.806 34.600 1.00 39.75 91 HIS A C 1
ATOM 659 O O . HIS A 1 91 ? -11.287 24.745 33.888 1.00 39.75 91 HIS A O 1
ATOM 665 N N . ALA A 1 92 ? -10.250 22.766 34.121 1.00 44.34 92 ALA A N 1
ATOM 666 C CA . ALA A 1 92 ? -10.428 22.277 32.754 1.00 44.34 92 ALA A CA 1
ATOM 667 C C . ALA A 1 92 ? -11.617 21.293 32.739 1.00 44.34 92 ALA A C 1
ATOM 669 O O . ALA A 1 92 ? -11.720 20.434 33.616 1.00 44.34 92 ALA A O 1
ATOM 670 N N . HIS A 1 93 ? -12.535 21.441 31.782 1.00 40.78 93 HIS A N 1
ATOM 671 C CA . HIS A 1 93 ? -13.702 20.570 31.632 1.00 40.78 93 HIS A CA 1
ATOM 672 C C . HIS A 1 93 ? -13.274 19.102 31.431 1.00 40.78 93 HIS A C 1
ATOM 674 O O . HIS A 1 93 ? -12.524 18.832 30.491 1.00 40.78 93 HIS A O 1
ATOM 680 N N . PRO A 1 94 ? -13.744 18.143 32.251 1.00 47.75 94 PRO A N 1
ATOM 681 C CA . PRO A 1 94 ? -13.552 16.730 31.962 1.00 47.75 94 PRO A CA 1
ATOM 682 C C . PRO A 1 94 ? -14.310 16.376 30.678 1.00 47.75 94 PRO A C 1
ATOM 684 O O . PRO A 1 94 ? -15.515 16.604 30.563 1.00 47.75 94 PRO A O 1
ATOM 687 N N . SER A 1 95 ? -13.556 15.859 29.709 1.00 53.91 95 SER A N 1
ATOM 688 C CA . SER A 1 95 ? -14.013 15.302 28.437 1.00 53.91 95 SER A CA 1
ATOM 689 C C . SER A 1 95 ? -15.246 14.419 28.640 1.00 53.91 95 SER A C 1
ATOM 691 O O . SER A 1 95 ? -15.179 13.317 29.175 1.00 53.91 95 SER A O 1
ATOM 693 N N . GLN A 1 96 ? -16.401 14.881 28.170 1.00 54.59 96 GLN A N 1
ATOM 694 C CA . GLN A 1 96 ? -17.620 14.072 28.105 1.00 54.59 96 GLN A CA 1
ATOM 695 C C . GLN A 1 96 ? -17.534 12.985 27.005 1.00 54.59 96 GLN A C 1
ATOM 697 O O . GLN A 1 96 ? -18.459 12.189 26.848 1.00 54.59 96 GLN A O 1
ATOM 702 N N . GLY A 1 97 ? -16.434 12.943 26.238 1.00 63.03 97 GLY A N 1
ATOM 703 C CA . GLY A 1 97 ? -16.232 12.037 25.104 1.00 63.03 97 GLY A CA 1
ATOM 704 C C . GLY A 1 97 ? -15.896 10.593 25.488 1.00 63.03 97 GLY A C 1
ATOM 705 O O . GLY A 1 97 ? -16.129 9.678 24.694 1.00 63.03 97 GLY A O 1
ATOM 706 N N . ASP A 1 98 ? -15.419 10.354 26.710 1.00 74.19 98 ASP A N 1
ATOM 707 C CA . ASP A 1 98 ? -14.781 9.075 27.048 1.00 74.19 98 ASP A CA 1
ATOM 708 C C . ASP A 1 98 ? -15.802 7.952 27.278 1.00 74.19 98 ASP A C 1
ATOM 710 O O . ASP A 1 98 ? -15.577 6.803 26.897 1.00 74.19 98 ASP A O 1
ATOM 714 N N . ALA A 1 99 ? -16.974 8.269 27.842 1.00 85.31 99 ALA A N 1
ATOM 715 C CA . ALA A 1 99 ? -18.016 7.272 28.102 1.00 85.31 99 ALA A CA 1
ATOM 716 C C . ALA A 1 99 ? -18.636 6.724 26.805 1.00 85.31 99 ALA A C 1
ATOM 718 O O . ALA A 1 99 ? -18.848 5.515 26.678 1.00 85.31 99 ALA A O 1
ATOM 719 N N . ALA A 1 100 ? -18.895 7.603 25.830 1.00 83.88 100 ALA A N 1
ATOM 720 C CA . ALA A 1 100 ? -19.426 7.215 24.525 1.00 83.88 100 ALA A CA 1
ATOM 721 C C . ALA A 1 100 ? -18.403 6.381 23.739 1.00 83.88 100 ALA A C 1
ATOM 723 O O . ALA A 1 100 ? -18.753 5.322 23.216 1.00 83.88 100 ALA A O 1
ATOM 724 N N . SER A 1 101 ? -17.135 6.809 23.740 1.00 82.38 101 SER A N 1
ATOM 725 C CA . SER A 1 101 ? -16.014 6.074 23.142 1.00 82.38 101 SER A CA 1
ATOM 726 C C . SER A 1 101 ? -15.873 4.666 23.738 1.00 82.38 101 SER A C 1
ATOM 728 O O . SER A 1 101 ? -15.858 3.662 23.020 1.00 82.38 101 SER A O 1
ATOM 730 N N . LYS A 1 102 ? -15.890 4.561 25.072 1.00 87.06 102 LYS A N 1
ATOM 731 C CA . LYS A 1 102 ? -15.805 3.281 25.784 1.00 87.06 102 LYS A CA 1
ATOM 732 C C . LYS A 1 102 ? -16.963 2.343 25.440 1.00 87.06 102 LYS A C 1
ATOM 734 O O . LYS A 1 102 ? -16.748 1.144 25.264 1.00 87.06 102 LYS A O 1
ATOM 739 N N . LEU A 1 103 ? -18.181 2.872 25.316 1.00 90.19 103 LEU A N 1
ATOM 740 C CA . LEU A 1 103 ? -19.354 2.089 24.923 1.00 90.19 103 LEU A CA 1
ATOM 741 C C . LEU A 1 103 ? -19.263 1.619 23.466 1.00 90.19 103 LEU A C 1
ATOM 743 O O . LEU A 1 103 ? -19.535 0.451 23.189 1.00 90.19 103 LEU A O 1
ATOM 747 N N . GLN A 1 104 ? -18.839 2.487 22.543 1.00 89.12 104 GLN A N 1
ATOM 748 C CA . GLN A 1 104 ? -18.601 2.114 21.144 1.00 89.12 104 GLN A CA 1
ATOM 749 C C . GLN A 1 104 ? -17.593 0.977 21.042 1.00 89.12 104 GLN A C 1
ATOM 751 O O . GLN A 1 104 ? -17.804 0.017 20.303 1.00 89.12 104 GLN A O 1
ATOM 756 N N . LEU A 1 105 ? -16.529 1.044 21.832 1.00 88.44 105 LEU A N 1
ATOM 757 C CA . LEU A 1 105 ? -15.509 0.018 21.822 1.00 88.44 105 LEU A CA 1
ATOM 758 C C . LEU A 1 105 ? -15.960 -1.287 22.482 1.00 88.44 105 LEU A C 1
ATOM 760 O O . LEU A 1 105 ? -15.604 -2.364 22.009 1.00 88.44 105 LEU A O 1
ATOM 764 N N . MET A 1 106 ? -16.782 -1.220 23.530 1.00 91.06 106 MET A N 1
ATOM 765 C CA . MET A 1 106 ? -17.428 -2.401 24.106 1.00 91.06 106 MET A CA 1
ATOM 766 C C . MET A 1 106 ? -18.334 -3.089 23.074 1.00 91.06 106 MET A C 1
ATOM 768 O O . MET A 1 106 ? -18.279 -4.310 22.923 1.00 91.06 106 MET A O 1
ATOM 772 N N . ASN A 1 107 ? -19.101 -2.307 22.308 1.00 92.31 107 ASN A N 1
ATOM 773 C CA . ASN A 1 107 ? -19.908 -2.820 21.201 1.00 92.31 107 ASN A CA 1
ATOM 774 C C . ASN A 1 107 ? -19.031 -3.433 20.102 1.00 92.31 107 ASN A C 1
ATOM 776 O O . ASN A 1 107 ? -19.352 -4.509 19.601 1.00 92.31 107 ASN A O 1
ATOM 780 N N . LEU A 1 108 ? -17.905 -2.795 19.766 1.00 91.44 108 LEU A N 1
ATOM 781 C CA . LEU A 1 108 ? -16.957 -3.303 18.778 1.00 91.44 108 LEU A CA 1
ATOM 782 C C . LEU A 1 108 ? -16.329 -4.630 19.223 1.00 91.44 108 LEU A C 1
ATOM 784 O O . LEU A 1 108 ? -16.278 -5.567 18.433 1.00 91.44 108 LEU A O 1
ATOM 788 N N . LYS A 1 109 ? -15.922 -4.753 20.493 1.00 95.06 109 LYS A N 1
ATOM 789 C CA . LYS A 1 109 ? -15.413 -6.007 21.073 1.00 95.06 109 LYS A CA 1
ATOM 790 C C . LYS A 1 109 ? -16.458 -7.121 21.026 1.00 95.06 109 LYS A C 1
ATOM 792 O O . LYS A 1 109 ? -16.151 -8.223 20.581 1.00 95.06 109 LYS A O 1
ATOM 797 N N . ALA A 1 110 ? -17.700 -6.829 21.414 1.00 93.88 110 ALA A N 1
ATOM 798 C CA . ALA A 1 110 ? -18.789 -7.802 21.348 1.00 93.88 110 ALA A CA 1
ATOM 799 C C . ALA A 1 110 ? -19.086 -8.240 19.901 1.00 93.88 110 ALA A C 1
ATOM 801 O O . ALA A 1 110 ? -19.293 -9.425 19.641 1.00 93.88 110 ALA A O 1
ATOM 802 N N . ALA A 1 111 ? -19.081 -7.303 18.947 1.00 92.88 111 ALA A N 1
ATOM 803 C CA . ALA A 1 111 ? -19.257 -7.602 17.528 1.00 92.88 111 ALA A CA 1
ATOM 804 C C . ALA A 1 111 ? -18.097 -8.444 16.973 1.00 92.88 111 ALA A C 1
ATOM 806 O O . ALA A 1 111 ? -18.331 -9.422 16.266 1.00 92.88 111 ALA A O 1
ATOM 807 N N . ALA A 1 112 ? -16.860 -8.113 17.341 1.00 94.38 112 ALA A N 1
ATOM 808 C CA . ALA A 1 112 ? -15.671 -8.845 16.928 1.00 94.38 112 ALA A CA 1
ATOM 809 C C . ALA A 1 112 ? -15.661 -10.284 17.468 1.00 94.38 112 ALA A C 1
ATOM 811 O O . ALA A 1 112 ? -15.389 -11.217 16.715 1.00 94.38 112 ALA A O 1
ATOM 812 N N . GLN A 1 113 ? -16.047 -10.486 18.731 1.00 95.81 113 GLN A N 1
ATOM 813 C CA . GLN A 1 113 ? -16.187 -11.821 19.317 1.00 95.81 113 GLN A CA 1
ATOM 814 C C . GLN A 1 113 ? -17.233 -12.661 18.563 1.00 95.81 113 GLN A C 1
ATOM 816 O O . GLN A 1 113 ? -16.990 -13.826 18.255 1.00 95.81 113 GLN A O 1
ATOM 821 N N . ARG A 1 114 ? -18.374 -12.062 18.184 1.00 94.69 114 ARG A N 1
ATOM 822 C CA . ARG A 1 114 ? -19.391 -12.730 17.343 1.00 94.69 114 ARG A CA 1
ATOM 823 C C . ARG A 1 114 ? -18.878 -13.068 15.943 1.00 94.69 114 ARG A C 1
ATOM 825 O O . ARG A 1 114 ? -19.332 -14.045 15.360 1.00 94.69 114 ARG A O 1
ATOM 832 N N . ALA A 1 115 ? -17.937 -12.288 15.417 1.00 94.31 115 ALA A N 1
ATOM 833 C CA . ALA A 1 115 ? -17.272 -12.550 14.143 1.00 94.31 115 ALA A CA 1
ATOM 834 C C . ALA A 1 115 ? -16.164 -13.623 14.237 1.00 94.31 115 ALA A C 1
ATOM 836 O O . ALA A 1 115 ? -15.463 -13.855 13.252 1.00 94.31 115 ALA A O 1
ATOM 837 N N . GLY A 1 116 ? -16.005 -14.281 15.393 1.00 95.44 116 GLY A N 1
ATOM 838 C CA . GLY A 1 116 ? -15.031 -15.354 15.605 1.00 95.44 116 GLY A CA 1
ATOM 839 C C . GLY A 1 116 ? -13.630 -14.866 15.972 1.00 95.44 116 GLY A C 1
ATOM 840 O O . GLY A 1 116 ? -12.667 -15.613 15.810 1.00 95.44 116 GLY A O 1
ATOM 841 N N . LEU A 1 117 ? -13.492 -13.620 16.434 1.00 97.25 117 LEU A N 1
ATOM 842 C CA . LEU A 1 117 ? -12.215 -13.109 16.918 1.00 97.25 117 LEU A CA 1
ATOM 843 C C . LEU A 1 117 ? -11.907 -13.691 18.305 1.00 97.25 117 LEU A C 1
ATOM 845 O O . LEU A 1 117 ? -12.642 -13.447 19.262 1.00 97.25 117 LEU A O 1
ATOM 849 N N . ASP A 1 118 ? -10.823 -14.458 18.400 1.00 97.25 118 ASP A N 1
ATOM 850 C CA . ASP A 1 118 ? -10.368 -15.078 19.646 1.00 97.25 118 ASP A CA 1
ATOM 851 C C . ASP A 1 118 ? -9.635 -14.081 20.561 1.00 97.25 118 ASP A C 1
ATOM 853 O O . ASP A 1 118 ? -8.986 -13.151 20.077 1.00 97.25 118 ASP A O 1
ATOM 857 N N . ALA A 1 119 ? -9.681 -14.295 21.879 1.00 96.62 119 ALA A N 1
ATOM 858 C CA . ALA A 1 119 ? -9.028 -13.428 22.863 1.00 96.62 119 ALA A CA 1
ATOM 859 C C . ALA A 1 119 ? -7.491 -13.431 22.747 1.00 96.62 119 ALA A C 1
ATOM 861 O O . ALA A 1 119 ? -6.851 -12.449 23.117 1.00 96.62 119 ALA A O 1
ATOM 862 N N . ALA A 1 120 ? -6.890 -14.499 22.205 1.00 96.94 120 ALA A N 1
ATOM 863 C CA . ALA A 1 120 ? -5.453 -14.561 21.942 1.00 96.94 120 ALA A CA 1
ATOM 864 C C . ALA A 1 120 ? -5.062 -14.001 20.559 1.00 96.94 120 ALA A C 1
ATOM 866 O O . ALA A 1 120 ? -3.884 -14.020 20.192 1.00 96.94 120 ALA A O 1
ATOM 867 N N . SER A 1 121 ? -6.025 -13.524 19.763 1.00 97.88 121 SER A N 1
ATOM 868 C CA . SER A 1 121 ? -5.757 -12.987 18.426 1.00 97.88 121 SER A CA 1
ATOM 869 C C . SER A 1 121 ? -5.129 -11.592 18.466 1.00 97.88 121 SER A C 1
ATOM 871 O O . SER A 1 121 ? -5.402 -10.773 19.347 1.00 97.88 121 SER A O 1
ATOM 873 N N . ALA A 1 122 ? -4.329 -11.274 17.448 1.00 97.88 122 ALA A N 1
ATOM 874 C CA . ALA A 1 122 ? -3.763 -9.940 17.282 1.00 97.88 122 ALA A CA 1
ATOM 875 C C . ALA A 1 122 ? -4.853 -8.873 17.094 1.00 97.88 122 ALA A C 1
ATOM 877 O O . ALA A 1 122 ? -4.706 -7.760 17.592 1.00 97.88 122 ALA A O 1
ATOM 878 N N . GLY A 1 123 ? -5.971 -9.202 16.436 1.00 97.56 123 GLY A N 1
ATOM 879 C CA . GLY A 1 123 ? -7.117 -8.300 16.336 1.00 97.56 123 GLY A CA 1
ATOM 880 C C . GLY A 1 123 ? -7.714 -7.959 17.701 1.00 97.56 123 GLY A C 1
ATOM 881 O O . GLY A 1 123 ? -8.050 -6.800 17.941 1.00 97.56 123 GLY A O 1
ATOM 882 N N . TRP A 1 124 ? -7.803 -8.928 18.617 1.00 97.50 124 TRP A N 1
ATOM 883 C CA . TRP A 1 124 ? -8.305 -8.668 19.968 1.00 97.50 124 TRP A CA 1
ATOM 884 C C . TRP A 1 124 ? -7.378 -7.722 20.729 1.00 97.50 124 TRP A C 1
ATOM 886 O O . TRP A 1 124 ? -7.832 -6.738 21.312 1.00 97.50 124 TRP A O 1
ATOM 896 N N . ALA A 1 125 ? -6.070 -7.937 20.622 1.00 97.25 125 ALA A N 1
ATOM 897 C CA . ALA A 1 125 ? -5.078 -7.062 21.229 1.00 97.25 125 ALA A CA 1
ATOM 898 C C . ALA A 1 125 ? -5.083 -5.632 20.664 1.00 97.25 125 ALA A C 1
ATOM 900 O O . ALA A 1 125 ? -4.865 -4.676 21.411 1.00 97.25 125 ALA A O 1
ATOM 901 N N . ILE A 1 126 ? -5.379 -5.456 19.368 1.00 97.12 126 ILE A N 1
ATOM 902 C CA . ILE A 1 126 ? -5.614 -4.129 18.773 1.00 97.12 126 ILE A CA 1
ATOM 903 C C . ILE A 1 126 ? -6.804 -3.448 19.460 1.00 97.12 126 ILE A C 1
ATOM 905 O O . ILE A 1 126 ? -6.698 -2.287 19.852 1.00 97.12 126 ILE A O 1
ATOM 909 N N . LEU A 1 127 ? -7.919 -4.161 19.652 1.00 95.88 127 LEU A N 1
ATOM 910 C CA . LEU A 1 127 ? -9.102 -3.622 20.334 1.00 95.88 127 LEU A CA 1
ATOM 911 C C . LEU A 1 127 ? -8.837 -3.307 21.809 1.00 95.88 127 LEU A C 1
ATOM 913 O O . LEU A 1 127 ? -9.366 -2.329 22.333 1.00 95.88 127 LEU A O 1
ATOM 917 N N . GLU A 1 128 ? -8.043 -4.124 22.499 1.00 94.69 128 GLU A N 1
ATOM 918 C CA . GLU A 1 128 ? -7.642 -3.857 23.880 1.00 94.69 128 GLU A CA 1
ATOM 919 C C . GLU A 1 128 ? -6.743 -2.633 23.993 1.00 94.69 128 GLU A C 1
ATOM 921 O O . GLU A 1 128 ? -6.983 -1.798 24.864 1.00 94.69 128 GLU A O 1
ATOM 926 N N . ARG A 1 129 ? -5.778 -2.468 23.083 1.00 94.81 129 ARG A N 1
ATOM 927 C CA . ARG A 1 129 ? -4.952 -1.258 23.053 1.00 94.81 129 ARG A CA 1
ATOM 928 C C . ARG A 1 129 ? -5.743 -0.014 22.709 1.00 94.81 129 ARG A C 1
ATOM 930 O O . ARG A 1 129 ? -5.627 0.964 23.431 1.00 94.81 129 ARG A O 1
ATOM 937 N N . LEU A 1 130 ? -6.616 -0.057 21.706 1.00 92.69 130 LEU A N 1
ATOM 938 C CA . LEU A 1 130 ? -7.503 1.073 21.420 1.00 92.69 130 LEU A CA 1
ATOM 939 C C . LEU A 1 130 ? -8.401 1.432 22.621 1.00 92.69 130 LEU A C 1
ATOM 941 O O . LEU A 1 130 ? -8.795 2.584 22.743 1.00 92.69 130 LEU A O 1
ATOM 945 N N . ALA A 1 131 ? -8.695 0.477 23.517 1.00 90.56 131 ALA A N 1
ATOM 946 C CA . ALA A 1 131 ? -9.501 0.708 24.723 1.00 90.56 131 ALA A CA 1
ATOM 947 C C . ALA A 1 131 ? -8.741 1.345 25.868 1.00 90.56 131 ALA A C 1
ATOM 949 O O . ALA A 1 131 ? -9.310 2.133 26.616 1.00 90.56 131 ALA A O 1
ATOM 950 N N . ALA A 1 132 ? -7.504 0.903 26.059 1.00 89.56 132 ALA A N 1
ATOM 951 C CA . ALA A 1 132 ? -6.687 1.308 27.186 1.00 89.56 132 ALA A CA 1
ATOM 952 C C . ALA A 1 132 ? -5.995 2.654 26.937 1.00 89.56 132 ALA A C 1
ATOM 954 O O . ALA A 1 132 ? -5.739 3.389 27.882 1.00 89.56 132 ALA A O 1
ATOM 955 N N . GLU A 1 133 ? -5.682 2.970 25.678 1.00 81.06 133 GLU A N 1
ATOM 956 C CA . GLU A 1 133 ? -4.696 3.993 25.315 1.00 81.06 133 GLU A CA 1
ATOM 957 C C . GLU A 1 133 ? -5.321 5.318 24.827 1.00 81.06 133 GLU A C 1
ATOM 959 O O . GLU A 1 133 ? -4.624 6.131 24.217 1.00 81.06 133 GLU A O 1
ATOM 964 N N . THR A 1 134 ? -6.614 5.567 25.087 1.00 68.38 134 THR A N 1
ATOM 965 C CA . THR A 1 134 ? -7.317 6.785 24.621 1.00 68.38 134 THR A CA 1
ATOM 966 C C . THR A 1 134 ? -6.723 8.090 25.164 1.00 68.38 134 THR A C 1
ATOM 968 O O . THR A 1 134 ? -6.922 9.133 24.552 1.00 68.38 134 THR A O 1
ATOM 971 N N . ASP A 1 135 ? -5.929 8.033 26.239 1.00 72.62 135 ASP A N 1
ATOM 972 C CA . ASP A 1 135 ? -5.335 9.210 26.892 1.00 72.62 135 ASP A CA 1
ATOM 973 C C . ASP A 1 135 ? -3.817 9.362 26.666 1.00 72.62 135 ASP A C 1
ATOM 975 O O . ASP A 1 135 ? -3.180 10.242 27.253 1.00 72.62 135 ASP A O 1
ATOM 979 N N . HIS A 1 136 ? -3.181 8.500 25.862 1.00 65.81 136 HIS A N 1
ATOM 980 C CA . HIS A 1 136 ? -1.725 8.286 25.965 1.00 65.81 136 HIS A CA 1
ATOM 981 C C . HIS A 1 136 ? -0.874 8.663 24.742 1.00 65.81 136 HIS A C 1
ATOM 983 O O . HIS A 1 136 ? 0.319 8.358 24.696 1.00 65.81 136 HIS A O 1
ATOM 989 N N . GLY A 1 137 ? -1.395 9.448 23.797 1.00 87.25 137 GLY A N 1
ATOM 990 C CA . GLY A 1 137 ? -0.523 10.155 22.855 1.00 87.25 137 GLY A CA 1
ATOM 991 C C . GLY A 1 137 ? -1.209 10.698 21.611 1.00 87.25 137 GLY A C 1
ATOM 992 O O . GLY A 1 137 ? -2.259 10.217 21.197 1.00 87.25 137 GLY A O 1
ATOM 993 N N . ALA A 1 138 ? -0.560 11.677 20.974 1.00 91.12 138 ALA A N 1
ATOM 994 C CA . ALA A 1 138 ? -1.043 12.279 19.731 1.00 91.12 138 ALA A CA 1
ATOM 995 C C . ALA A 1 138 ? -1.287 11.230 18.629 1.00 91.12 138 ALA A C 1
ATOM 997 O O . ALA A 1 138 ? -2.300 11.297 17.943 1.00 91.12 138 ALA A O 1
ATOM 998 N N . GLU A 1 139 ? -0.427 10.210 18.518 1.00 92.25 139 GLU A N 1
ATOM 999 C CA . GLU A 1 139 ? -0.580 9.159 17.503 1.00 92.25 139 GLU A CA 1
ATOM 1000 C C . GLU A 1 139 ? -1.824 8.287 17.720 1.00 92.25 139 GLU A C 1
ATOM 1002 O O . GLU A 1 139 ? -2.490 7.924 16.755 1.00 92.25 139 GLU A O 1
ATOM 1007 N N . TRP A 1 140 ? -2.167 7.954 18.967 1.00 92.88 140 TRP A N 1
ATOM 1008 C CA . TRP A 1 140 ? -3.377 7.182 19.273 1.00 92.88 140 TRP A CA 1
ATOM 1009 C C . TRP A 1 140 ? -4.640 8.016 19.056 1.00 92.88 140 TRP A C 1
ATOM 1011 O O . TRP A 1 140 ? -5.624 7.512 18.513 1.00 92.88 140 TRP A O 1
ATOM 1021 N N . ASN A 1 141 ? -4.575 9.312 19.371 1.00 90.69 141 ASN A N 1
ATOM 1022 C CA . ASN A 1 141 ? -5.651 10.257 19.083 1.00 90.69 141 ASN A CA 1
ATOM 1023 C C . ASN A 1 141 ? -5.901 10.398 17.577 1.00 90.69 141 ASN A C 1
ATOM 1025 O O . ASN A 1 141 ? -7.053 10.459 17.157 1.00 90.69 141 ASN A O 1
ATOM 1029 N N . GLU A 1 142 ? -4.853 10.391 16.747 1.00 91.94 142 GLU A N 1
ATOM 1030 C CA . GLU A 1 142 ? -4.993 10.362 15.285 1.00 91.94 142 GLU A CA 1
ATOM 1031 C C . GLU A 1 142 ? -5.724 9.100 14.808 1.00 91.94 142 GLU A C 1
ATOM 1033 O O . GLU A 1 142 ? -6.627 9.188 13.973 1.00 91.94 142 GLU A O 1
ATOM 1038 N N . LEU A 1 143 ? -5.373 7.929 15.355 1.00 94.50 143 LEU A N 1
ATOM 1039 C CA . LEU A 1 143 ? -6.029 6.664 15.010 1.00 94.50 143 LEU A CA 1
ATOM 1040 C C . LEU A 1 143 ? -7.510 6.677 15.395 1.00 94.50 143 LEU A C 1
ATOM 1042 O O . LEU A 1 143 ? -8.367 6.306 14.590 1.00 94.50 143 LEU A O 1
ATOM 1046 N N . TRP A 1 144 ? -7.817 7.143 16.605 1.00 91.06 144 TRP A N 1
ATOM 1047 C CA . TRP A 1 144 ? -9.190 7.235 17.086 1.00 91.06 144 TRP A CA 1
ATOM 1048 C C . TRP A 1 144 ? -10.008 8.274 16.317 1.00 91.06 144 TRP A C 1
ATOM 1050 O O . TRP A 1 144 ? -11.154 8.018 15.949 1.00 91.06 144 TRP A O 1
ATOM 1060 N N . SER A 1 145 ? -9.414 9.425 16.002 1.00 90.75 145 SER A N 1
ATOM 1061 C CA . SER A 1 145 ? -10.021 10.454 15.155 1.00 90.75 145 SER A CA 1
ATOM 1062 C C . SER A 1 145 ? -10.361 9.900 13.767 1.00 90.75 145 SER A C 1
ATOM 1064 O O . SER A 1 145 ? -11.466 10.102 13.264 1.00 90.75 145 SER A O 1
ATOM 1066 N N . ALA A 1 146 ? -9.467 9.102 13.172 1.00 92.25 146 ALA A N 1
ATOM 1067 C CA . ALA A 1 146 ? -9.724 8.467 11.883 1.00 92.25 146 ALA A CA 1
ATOM 1068 C C . ALA A 1 146 ? -10.906 7.478 11.932 1.00 92.25 146 ALA A C 1
ATOM 1070 O O . ALA A 1 146 ? -11.736 7.480 11.019 1.00 92.25 146 ALA A O 1
ATOM 1071 N N . LEU A 1 147 ? -11.003 6.666 12.994 1.00 92.62 147 LEU A N 1
ATOM 1072 C CA . LEU A 1 147 ? -12.098 5.706 13.202 1.00 92.62 147 LEU A CA 1
ATOM 1073 C C . LEU A 1 147 ? -13.432 6.408 13.494 1.00 92.62 147 LEU A C 1
ATOM 1075 O O . LEU A 1 147 ? -14.444 6.107 12.862 1.00 92.62 147 LEU A O 1
ATOM 1079 N N . SER A 1 148 ? -13.433 7.379 14.407 1.00 89.12 148 SER A N 1
ATOM 1080 C CA . SER A 1 148 ? -14.635 8.127 14.803 1.00 89.12 148 SER A CA 1
ATOM 1081 C C . SER A 1 148 ? -15.170 9.043 13.696 1.00 89.12 148 SER A C 1
ATOM 1083 O O . SER A 1 148 ? -16.376 9.267 13.626 1.00 89.12 148 SER A O 1
ATOM 1085 N N . ALA A 1 149 ? -14.322 9.486 12.759 1.00 88.81 149 ALA A N 1
ATOM 1086 C CA . ALA A 1 149 ? -14.741 10.226 11.565 1.00 88.81 149 ALA A CA 1
ATOM 1087 C C . ALA A 1 149 ? -15.553 9.386 10.549 1.00 88.81 149 ALA A C 1
ATOM 1089 O O . ALA A 1 149 ? -15.946 9.908 9.501 1.00 88.81 149 ALA A O 1
ATOM 1090 N N . GLY A 1 150 ? -15.779 8.091 10.812 1.00 78.38 150 GLY A N 1
ATOM 1091 C CA . GLY A 1 150 ? -16.792 7.272 10.136 1.00 78.38 150 GLY A CA 1
ATOM 1092 C C . GLY A 1 150 ? -16.463 6.829 8.709 1.00 78.38 150 GLY A C 1
ATOM 1093 O O . GLY A 1 150 ? -17.353 6.381 7.994 1.00 78.38 150 GLY A O 1
ATOM 1094 N N . LYS A 1 151 ? -15.207 6.955 8.256 1.00 84.69 151 LYS A N 1
ATOM 1095 C CA . LYS A 1 151 ? -14.777 6.442 6.932 1.00 84.69 151 LYS A CA 1
ATOM 1096 C C . LYS A 1 151 ? -13.539 5.547 6.980 1.00 84.69 151 LYS A C 1
ATOM 1098 O O . LYS A 1 151 ? -13.059 5.118 5.931 1.00 84.69 151 LYS A O 1
ATOM 1103 N N . ALA A 1 152 ? -13.004 5.309 8.172 1.00 94.44 152 ALA A N 1
ATOM 1104 C CA . ALA A 1 152 ? -11.951 4.335 8.371 1.00 94.44 152 ALA A CA 1
ATOM 1105 C C . ALA A 1 152 ? -12.562 3.023 8.859 1.00 94.44 152 ALA A C 1
ATOM 1107 O O . ALA A 1 152 ? -13.484 3.011 9.672 1.00 94.44 152 ALA A O 1
ATOM 1108 N N . THR A 1 153 ? -12.027 1.930 8.344 1.00 94.94 153 THR A N 1
ATOM 1109 C CA . THR A 1 153 ? -12.441 0.572 8.649 1.00 94.94 153 THR A CA 1
ATOM 1110 C C . THR A 1 153 ? -11.316 -0.138 9.372 1.00 94.94 153 THR A C 1
ATOM 1112 O O . THR A 1 153 ? -10.163 -0.082 8.938 1.00 94.94 153 THR A O 1
ATOM 1115 N N . LEU A 1 154 ? -11.647 -0.815 10.466 1.00 96.94 154 LEU A N 1
ATOM 1116 C CA . LEU A 1 154 ? -10.686 -1.585 11.239 1.00 96.94 154 LEU A CA 1
ATOM 1117 C C . LEU A 1 154 ? -10.561 -3.005 10.671 1.00 96.94 154 LEU A C 1
ATOM 1119 O O . LEU A 1 154 ? -11.545 -3.728 10.544 1.00 96.94 154 LEU A O 1
ATOM 1123 N N . LEU A 1 155 ? -9.348 -3.416 10.332 1.00 97.56 155 LEU A N 1
ATOM 1124 C CA . LEU A 1 155 ? -9.019 -4.762 9.882 1.00 97.56 155 LEU A CA 1
ATOM 1125 C C . LEU A 1 155 ? -8.473 -5.548 11.076 1.00 97.56 155 LEU A C 1
ATOM 1127 O O . LEU A 1 155 ? -7.446 -5.187 11.641 1.00 97.56 155 LEU A O 1
ATOM 1131 N N . LEU A 1 156 ? -9.159 -6.611 11.480 1.00 97.94 156 LEU A N 1
ATOM 1132 C CA . LEU A 1 156 ? -8.892 -7.363 12.706 1.00 97.94 156 LEU A CA 1
ATOM 1133 C C . LEU A 1 156 ? -8.303 -8.739 12.371 1.00 97.94 156 LEU A C 1
ATOM 1135 O O . LEU A 1 156 ? -9.046 -9.623 11.937 1.00 97.94 156 LEU A O 1
ATOM 1139 N N . PRO A 1 157 ? -6.988 -8.955 12.555 1.00 98.00 157 PRO A N 1
ATOM 1140 C CA . PRO A 1 157 ? -6.379 -10.248 12.284 1.00 98.00 157 PRO A CA 1
ATOM 1141 C C . PRO A 1 157 ? -6.875 -11.327 13.243 1.00 98.00 157 PRO A C 1
ATOM 1143 O O . PRO A 1 157 ? -6.820 -11.149 14.458 1.00 98.00 157 PRO A O 1
ATOM 1146 N N . THR A 1 158 ? -7.280 -12.473 12.702 1.00 97.69 158 THR A N 1
ATOM 1147 C CA . THR A 1 158 ? -7.619 -13.670 13.490 1.00 97.69 158 THR A CA 1
ATOM 1148 C C . THR A 1 158 ? -6.385 -14.483 13.892 1.00 97.69 158 THR A C 1
ATOM 1150 O O . THR A 1 158 ? -6.497 -15.431 14.662 1.00 97.69 158 THR A O 1
ATOM 1153 N N . GLU A 1 159 ? -5.208 -14.142 13.360 1.00 97.69 159 GLU A N 1
ATOM 1154 C CA . GLU A 1 159 ? -3.931 -14.773 13.708 1.00 97.69 159 GLU A CA 1
ATOM 1155 C C . GLU A 1 159 ? -3.599 -14.547 15.198 1.00 97.69 159 GLU A C 1
ATOM 1157 O O . GLU A 1 159 ? -3.796 -13.429 15.689 1.00 97.69 159 GLU A O 1
ATOM 1162 N N . PRO A 1 160 ? -3.077 -15.558 15.919 1.00 97.44 160 PRO A N 1
ATOM 1163 C CA . PRO A 1 160 ? -2.622 -15.393 17.296 1.00 97.44 160 PRO A CA 1
ATOM 1164 C C . PRO A 1 160 ? -1.564 -14.295 17.417 1.00 97.44 160 PRO A C 1
ATOM 1166 O O . PRO A 1 160 ? -0.651 -14.204 16.591 1.00 97.44 160 PRO A O 1
ATOM 1169 N N . GLN A 1 161 ? -1.653 -13.474 18.461 1.00 96.31 161 GLN A N 1
ATOM 1170 C CA . GLN A 1 161 ? -0.608 -12.501 18.734 1.00 96.31 161 GLN A CA 1
ATOM 1171 C C . GLN A 1 161 ? 0.644 -13.222 19.259 1.00 96.31 161 GLN A C 1
ATOM 1173 O O . GLN A 1 161 ? 0.555 -13.972 20.234 1.00 96.31 161 GLN A O 1
ATOM 1178 N N . PRO A 1 162 ? 1.829 -13.004 18.664 1.00 95.25 162 PRO A N 1
ATOM 1179 C CA . PRO A 1 162 ? 3.055 -13.583 19.192 1.00 95.25 162 PRO A CA 1
ATOM 1180 C C . PRO A 1 162 ? 3.364 -13.019 20.582 1.00 95.25 162 PRO A C 1
ATOM 1182 O O . PRO A 1 162 ? 3.304 -11.809 20.819 1.00 95.25 162 PRO A O 1
ATOM 1185 N N . ALA A 1 163 ? 3.722 -13.911 21.505 1.00 94.69 163 ALA A N 1
ATOM 1186 C CA . ALA A 1 163 ? 4.079 -13.535 22.864 1.00 94.69 163 ALA A CA 1
ATOM 1187 C C . ALA A 1 163 ? 5.273 -12.563 22.861 1.00 94.69 163 ALA A C 1
ATOM 1189 O O . ALA A 1 163 ? 6.316 -12.845 22.275 1.00 94.69 163 ALA A O 1
ATOM 1190 N N . GLY A 1 164 ? 5.116 -11.418 23.530 1.00 92.06 164 GLY A N 1
ATOM 1191 C CA . GLY A 1 164 ? 6.179 -10.422 23.700 1.00 92.06 164 GLY A CA 1
ATOM 1192 C C . GLY A 1 164 ? 6.273 -9.346 22.613 1.00 92.06 164 GLY A C 1
ATOM 1193 O O . GLY A 1 164 ? 7.086 -8.437 22.762 1.00 92.06 164 GLY A O 1
ATOM 1194 N N . GLU A 1 165 ? 5.451 -9.385 21.558 1.00 93.69 165 GLU A N 1
ATOM 1195 C CA . GLU A 1 165 ? 5.385 -8.296 20.572 1.00 93.69 165 GLU A CA 1
ATOM 1196 C C . GLU A 1 165 ? 4.343 -7.247 21.015 1.00 93.69 165 GLU A C 1
ATOM 1198 O O . GLU A 1 165 ? 3.142 -7.540 21.004 1.00 93.69 165 GLU A O 1
ATOM 1203 N N . PRO A 1 166 ? 4.747 -6.030 21.436 1.00 94.56 166 PRO A N 1
ATOM 1204 C CA . PRO A 1 166 ? 3.792 -5.006 21.836 1.00 94.56 166 PRO A CA 1
ATOM 1205 C C . PRO A 1 166 ? 3.019 -4.483 20.620 1.00 94.56 166 PRO A C 1
ATOM 1207 O O . PRO A 1 166 ? 3.598 -4.181 19.578 1.00 94.56 166 PRO A O 1
ATOM 1210 N N . VAL A 1 167 ? 1.707 -4.303 20.776 1.00 95.50 167 VAL A N 1
ATOM 1211 C CA . VAL A 1 167 ? 0.867 -3.618 19.784 1.00 95.50 167 VAL A CA 1
ATOM 1212 C C . VAL A 1 167 ? 1.192 -2.123 19.828 1.00 95.50 167 VAL A C 1
ATOM 1214 O O . VAL A 1 167 ? 0.791 -1.413 20.749 1.00 95.50 167 VAL A O 1
ATOM 1217 N N . THR A 1 168 ? 1.959 -1.652 18.847 1.00 95.56 168 THR A N 1
ATOM 1218 C CA . THR A 1 168 ? 2.339 -0.239 18.700 1.00 95.56 168 THR A CA 1
ATOM 1219 C C . THR A 1 168 ? 1.337 0.519 17.827 1.00 95.56 168 THR A C 1
ATOM 1221 O O . THR A 1 168 ? 0.649 -0.080 17.000 1.00 95.56 168 THR A O 1
ATOM 1224 N N . ALA A 1 169 ? 1.286 1.851 17.939 1.00 95.25 169 ALA A N 1
ATOM 1225 C CA . ALA A 1 169 ? 0.445 2.676 17.065 1.00 95.25 169 ALA A CA 1
ATOM 1226 C C . ALA A 1 169 ? 0.795 2.480 15.576 1.00 95.25 169 ALA A C 1
ATOM 1228 O O . ALA A 1 169 ? -0.097 2.407 14.733 1.00 95.25 169 ALA A O 1
ATOM 1229 N N . ALA A 1 170 ? 2.083 2.314 15.249 1.00 94.69 170 ALA A N 1
ATOM 1230 C CA . ALA A 1 170 ? 2.541 2.013 13.892 1.00 94.69 170 ALA A CA 1
ATOM 1231 C C . ALA A 1 170 ? 1.972 0.685 13.360 1.00 94.69 170 ALA A C 1
ATOM 1233 O O . ALA A 1 170 ? 1.509 0.636 12.223 1.00 94.69 170 ALA A O 1
ATOM 1234 N N . PHE A 1 171 ? 1.935 -0.359 14.194 1.00 96.44 171 PHE A N 1
ATOM 1235 C CA . PHE A 1 171 ? 1.303 -1.630 13.838 1.00 96.44 171 PHE A CA 1
ATOM 1236 C C . PHE A 1 171 ? -0.210 -1.475 13.624 1.00 96.44 171 PHE A C 1
ATOM 1238 O O . PHE A 1 171 ? -0.766 -2.018 12.672 1.00 96.44 171 PHE A O 1
ATOM 1245 N N . VAL A 1 172 ? -0.896 -0.687 14.457 1.00 97.19 172 VAL A N 1
ATOM 1246 C CA . VAL A 1 172 ? -2.336 -0.430 14.287 1.00 97.19 172 VAL A CA 1
ATOM 1247 C C . VAL A 1 172 ? -2.623 0.392 13.020 1.00 97.19 172 VAL A C 1
ATOM 1249 O O . VAL A 1 172 ? -3.619 0.135 12.346 1.00 97.19 172 VAL A O 1
ATOM 1252 N N . LYS A 1 173 ? -1.731 1.312 12.618 1.00 97.12 173 LYS A N 1
ATOM 1253 C CA . LYS A 1 173 ? -1.838 2.068 11.350 1.00 97.12 173 LYS A CA 1
ATOM 1254 C C . LYS A 1 173 ? -1.876 1.155 10.113 1.00 97.12 173 LYS A C 1
ATOM 1256 O O . LYS A 1 173 ? -2.544 1.496 9.138 1.00 97.12 173 LYS A O 1
ATOM 1261 N N . ASP A 1 174 ? -1.228 -0.012 10.153 1.00 97.56 174 ASP A N 1
ATOM 1262 C CA . ASP A 1 174 ? -1.303 -1.019 9.079 1.00 97.56 174 ASP A CA 1
ATOM 1263 C C . ASP A 1 174 ? -2.690 -1.669 8.956 1.00 97.56 174 ASP A C 1
ATOM 1265 O O . ASP A 1 174 ? -3.039 -2.196 7.901 1.00 97.56 174 ASP A O 1
ATOM 1269 N N . HIS A 1 175 ? -3.486 -1.605 10.022 1.00 97.94 175 HIS A N 1
ATOM 1270 C CA . HIS A 1 175 ? -4.760 -2.301 10.173 1.00 97.94 175 HIS A CA 1
ATOM 1271 C C . HIS A 1 175 ? -5.970 -1.363 10.152 1.00 97.94 175 HIS A C 1
ATOM 1273 O O . HIS A 1 175 ? -7.100 -1.818 10.282 1.00 97.94 175 HIS A O 1
ATOM 1279 N N . ILE A 1 176 ? -5.770 -0.059 9.967 1.00 97.38 176 ILE A N 1
ATOM 1280 C CA . ILE A 1 176 ? -6.862 0.895 9.763 1.00 97.38 176 ILE A CA 1
ATOM 1281 C C . ILE A 1 176 ? -6.835 1.326 8.304 1.00 97.38 176 ILE A C 1
ATOM 1283 O O . ILE A 1 176 ? -5.841 1.882 7.838 1.00 97.38 176 ILE A O 1
ATOM 1287 N N . ALA A 1 177 ? -7.919 1.058 7.583 1.00 97.06 177 ALA A N 1
ATOM 1288 C CA . ALA A 1 177 ? -8.033 1.300 6.154 1.00 97.06 177 ALA A CA 1
ATOM 1289 C C . ALA A 1 177 ? -9.091 2.357 5.835 1.00 97.06 177 ALA A C 1
ATOM 1291 O O . ALA A 1 177 ? -10.232 2.273 6.276 1.00 97.06 177 ALA A O 1
ATOM 1292 N N . LEU A 1 178 ? -8.725 3.333 5.013 1.00 96.00 178 LEU A N 1
ATOM 1293 C CA . LEU A 1 178 ? -9.655 4.199 4.307 1.00 96.00 178 LEU A CA 1
ATOM 1294 C C . LEU A 1 178 ? -10.189 3.431 3.100 1.00 96.00 178 LEU A C 1
ATOM 1296 O O . LEU A 1 178 ? -9.418 2.945 2.268 1.00 96.00 178 LEU A O 1
ATOM 1300 N N . CYS A 1 179 ? -11.506 3.311 3.028 1.00 93.38 179 CYS A N 1
ATOM 1301 C CA . CYS A 1 179 ? -12.187 2.541 2.001 1.00 93.38 179 CYS A CA 1
ATOM 1302 C C . CYS A 1 179 ? -12.914 3.484 1.044 1.00 93.38 179 CYS A C 1
ATOM 1304 O O . CYS A 1 179 ? -13.707 4.319 1.482 1.00 93.38 179 CYS A O 1
ATOM 1306 N N . ASP A 1 180 ? -12.659 3.341 -0.255 1.00 89.94 180 ASP A N 1
ATOM 1307 C CA . ASP A 1 180 ? -13.427 4.032 -1.288 1.00 89.94 180 ASP A CA 1
ATOM 1308 C C . ASP A 1 180 ? -14.664 3.198 -1.633 1.00 89.94 180 ASP A C 1
ATOM 1310 O O . ASP A 1 180 ? -14.658 2.360 -2.540 1.00 89.94 180 ASP A O 1
ATOM 1314 N N . ALA A 1 181 ? -15.711 3.365 -0.827 1.00 74.44 181 ALA A N 1
ATOM 1315 C CA . ALA A 1 181 ? -16.987 2.687 -1.006 1.00 74.44 181 ALA A CA 1
ATOM 1316 C C . ALA A 1 181 ? -17.814 3.382 -2.101 1.00 74.44 181 ALA A C 1
ATOM 1318 O O . ALA A 1 181 ? -18.863 3.970 -1.838 1.00 74.44 181 ALA A O 1
ATOM 1319 N N . SER A 1 182 ? -17.343 3.325 -3.346 1.00 76.56 182 SER A N 1
ATOM 1320 C CA . SER A 1 182 ? -18.194 3.635 -4.493 1.00 76.56 182 SER A CA 1
ATOM 1321 C C . SER A 1 182 ? -19.186 2.485 -4.690 1.00 76.56 182 SER A C 1
ATOM 1323 O O . SER A 1 182 ? -18.791 1.362 -5.010 1.00 76.56 182 SER A O 1
ATOM 1325 N N . ALA A 1 183 ? -20.478 2.759 -4.479 1.00 62.56 183 ALA A N 1
ATOM 1326 C CA . ALA A 1 183 ? -21.558 1.769 -4.366 1.00 62.56 183 ALA A CA 1
ATOM 1327 C C . ALA A 1 183 ? -21.734 0.821 -5.574 1.00 62.56 183 ALA A C 1
ATOM 1329 O O . ALA A 1 183 ? -22.473 -0.156 -5.485 1.00 62.56 183 ALA A O 1
ATOM 1330 N N . ALA A 1 184 ? -21.076 1.093 -6.704 1.00 76.75 184 ALA A N 1
ATOM 1331 C CA . ALA A 1 184 ? -21.228 0.334 -7.942 1.00 76.75 184 ALA A CA 1
ATOM 1332 C C . ALA A 1 184 ? -20.163 -0.760 -8.163 1.00 76.75 184 ALA A C 1
ATOM 1334 O O . ALA A 1 184 ? -20.348 -1.615 -9.031 1.00 76.75 184 ALA A O 1
ATOM 1335 N N . SER A 1 185 ? -19.043 -0.750 -7.431 1.00 83.88 185 SER A N 1
ATOM 1336 C CA . SER A 1 185 ? -17.909 -1.638 -7.727 1.00 83.88 185 SER A CA 1
ATOM 1337 C C . SER A 1 185 ? -17.860 -2.861 -6.810 1.00 83.88 185 SER A C 1
ATOM 1339 O O . SER A 1 185 ? -17.895 -2.735 -5.590 1.00 83.88 185 SER A O 1
ATOM 1341 N N . ARG A 1 186 ? -17.681 -4.059 -7.393 1.00 89.06 186 ARG A N 1
ATOM 1342 C CA . ARG A 1 186 ? -17.344 -5.289 -6.636 1.00 89.06 186 ARG A CA 1
ATOM 1343 C C . ARG A 1 186 ? -15.948 -5.237 -6.013 1.00 89.06 186 ARG A C 1
ATOM 1345 O O . ARG A 1 186 ? -15.643 -6.009 -5.110 1.00 89.06 186 ARG A O 1
ATOM 1352 N N . THR A 1 187 ? -15.109 -4.343 -6.525 1.00 91.50 187 THR A N 1
ATOM 1353 C CA . THR A 1 187 ? -13.733 -4.148 -6.090 1.00 91.50 187 THR A CA 1
ATOM 1354 C C . THR A 1 187 ? -13.648 -2.815 -5.370 1.00 91.50 187 THR A C 1
ATOM 1356 O O . THR A 1 187 ? -13.800 -1.763 -5.996 1.00 91.50 187 THR A O 1
ATOM 1359 N N . MET A 1 188 ? -13.394 -2.852 -4.067 1.00 93.00 188 MET A N 1
ATOM 1360 C CA . MET A 1 188 ? -13.270 -1.653 -3.244 1.00 93.00 188 MET A CA 1
ATOM 1361 C C . MET A 1 188 ? -11.804 -1.229 -3.156 1.00 93.00 188 MET A C 1
ATOM 1363 O O . MET A 1 188 ? -10.944 -2.044 -2.816 1.00 93.00 188 MET A O 1
ATOM 1367 N N . GLY A 1 189 ? -11.503 0.037 -3.446 1.00 93.75 189 GLY A N 1
ATOM 1368 C CA . GLY A 1 189 ? -10.170 0.596 -3.216 1.00 93.75 189 GLY A CA 1
ATOM 1369 C C . GLY A 1 189 ? -9.900 0.736 -1.718 1.00 93.75 189 GLY A C 1
ATOM 1370 O O . GLY A 1 189 ? -10.760 1.221 -0.981 1.00 93.75 189 GLY A O 1
ATOM 1371 N N . ILE A 1 190 ? -8.719 0.312 -1.260 1.00 95.88 190 ILE A N 1
ATOM 1372 C CA . ILE A 1 190 ? -8.308 0.446 0.143 1.00 95.88 190 ILE A CA 1
ATOM 1373 C C . ILE A 1 190 ? -6.974 1.171 0.255 1.00 95.88 190 ILE A C 1
ATOM 1375 O O . ILE A 1 190 ? -6.067 0.952 -0.554 1.00 95.88 190 ILE A O 1
ATOM 1379 N N . ILE A 1 191 ? -6.835 1.988 1.298 1.00 97.25 191 ILE A N 1
ATOM 1380 C CA . ILE A 1 191 ? -5.581 2.652 1.658 1.00 97.25 191 ILE A CA 1
ATOM 1381 C C . ILE A 1 191 ? -5.404 2.587 3.172 1.00 97.25 191 ILE A C 1
ATOM 1383 O O . ILE A 1 191 ? -6.223 3.139 3.899 1.00 97.25 191 ILE A O 1
ATOM 1387 N N . THR A 1 192 ? -4.359 1.930 3.670 1.00 97.81 192 THR A N 1
ATOM 1388 C CA . THR A 1 192 ? -4.087 1.884 5.117 1.00 97.81 192 THR A CA 1
ATOM 1389 C C . THR A 1 192 ? -3.544 3.219 5.622 1.00 97.81 192 THR A C 1
ATOM 1391 O O . THR A 1 192 ? -2.963 3.994 4.858 1.00 97.81 192 THR A O 1
ATOM 1394 N N . LEU A 1 193 ? -3.652 3.479 6.927 1.00 96.81 193 LEU A N 1
ATOM 1395 C CA . LEU A 1 193 ? -3.041 4.661 7.547 1.00 96.81 193 LEU A CA 1
ATOM 1396 C C . LEU A 1 193 ? -1.502 4.620 7.553 1.00 96.81 193 LEU A C 1
ATOM 1398 O O . LEU A 1 193 ? -0.852 5.626 7.830 1.00 96.81 193 LEU A O 1
ATOM 1402 N N . SER A 1 194 ? -0.901 3.480 7.221 1.00 96.31 194 SER A N 1
ATOM 1403 C CA . SER A 1 194 ? 0.533 3.358 6.941 1.00 96.31 194 SER A CA 1
ATOM 1404 C C . SER A 1 194 ? 0.910 3.590 5.474 1.00 96.31 194 SER A C 1
ATOM 1406 O O . SER A 1 194 ? 2.094 3.534 5.119 1.00 96.31 194 SER A O 1
ATOM 1408 N N . GLY A 1 195 ? -0.084 3.852 4.620 1.00 96.25 195 GLY A N 1
ATOM 1409 C CA . GLY A 1 195 ? 0.100 4.176 3.213 1.00 96.25 195 GLY A CA 1
ATOM 1410 C C . GLY A 1 195 ? 0.093 2.980 2.262 1.00 96.25 195 GLY A C 1
ATOM 1411 O O . GLY A 1 195 ? 0.419 3.149 1.091 1.00 96.25 195 GLY A O 1
ATOM 1412 N N . LEU A 1 196 ? -0.264 1.769 2.700 1.00 97.19 196 LEU A N 1
ATOM 1413 C CA . LEU A 1 196 ? -0.414 0.627 1.791 1.00 97.19 196 LEU A CA 1
ATOM 1414 C C . LEU A 1 196 ? -1.685 0.797 0.960 1.00 97.19 196 LEU A C 1
ATOM 1416 O O . LEU A 1 196 ? -2.771 0.956 1.512 1.00 97.19 196 LEU A O 1
ATOM 1420 N N . ARG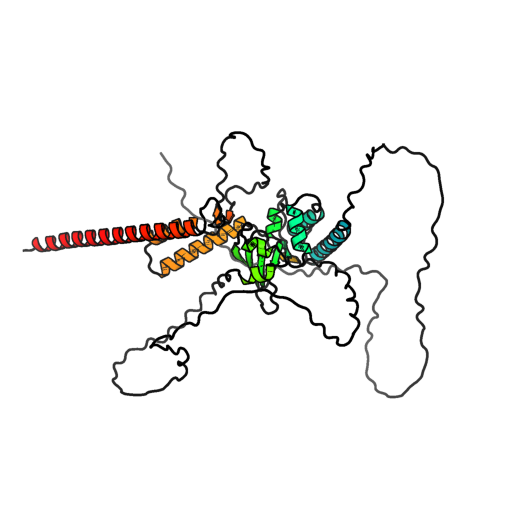 A 1 197 ? -1.563 0.733 -0.366 1.00 96.62 197 ARG A N 1
ATOM 1421 C CA . ARG A 1 197 ? -2.680 0.870 -1.302 1.00 96.62 197 ARG A CA 1
ATOM 1422 C C . ARG A 1 197 ? -3.000 -0.466 -1.955 1.00 96.62 197 ARG A C 1
ATOM 1424 O O . ARG A 1 197 ? -2.112 -1.202 -2.397 1.00 96.62 197 ARG A O 1
ATOM 1431 N N . GLY A 1 198 ? -4.284 -0.773 -2.039 1.00 96.12 198 GLY A N 1
ATOM 1432 C CA . GLY A 1 198 ? -4.749 -2.055 -2.532 1.00 96.12 198 GLY A CA 1
ATOM 1433 C C . GLY A 1 198 ? -6.217 -2.072 -2.915 1.00 96.12 198 GLY A C 1
ATOM 1434 O O . GLY A 1 198 ? -6.877 -1.038 -2.998 1.00 96.12 198 GLY A O 1
ATOM 1435 N N . THR A 1 199 ? -6.717 -3.276 -3.146 1.00 95.56 199 THR A N 1
ATOM 1436 C CA . THR A 1 199 ? -8.120 -3.550 -3.445 1.00 95.56 199 THR A CA 1
ATOM 1437 C C . THR A 1 199 ? -8.638 -4.686 -2.576 1.00 95.56 199 THR A C 1
ATOM 1439 O O . THR A 1 199 ? -7.922 -5.665 -2.358 1.00 95.56 199 THR A O 1
ATOM 1442 N N . LEU A 1 200 ? -9.888 -4.581 -2.136 1.00 94.75 200 LEU A N 1
ATOM 1443 C CA . LEU A 1 200 ? -10.646 -5.658 -1.510 1.00 94.75 200 LEU A CA 1
ATOM 1444 C C . LEU A 1 200 ? -11.691 -6.162 -2.514 1.00 94.75 200 LEU A C 1
ATOM 1446 O O . LEU A 1 200 ? -12.581 -5.407 -2.903 1.00 94.75 200 LEU A O 1
ATOM 1450 N N . ALA A 1 201 ? -11.558 -7.412 -2.951 1.00 93.69 201 ALA A N 1
ATOM 1451 C CA . ALA A 1 201 ? -12.499 -8.087 -3.848 1.00 93.69 201 ALA A CA 1
ATOM 1452 C C . ALA A 1 201 ? -12.632 -9.552 -3.430 1.00 93.69 201 ALA A C 1
ATOM 1454 O O . ALA A 1 201 ? -11.626 -10.169 -3.092 1.00 93.69 201 ALA A O 1
ATOM 1455 N N . ASP A 1 202 ? -13.849 -10.101 -3.428 1.00 92.06 202 ASP A N 1
ATOM 1456 C CA . ASP A 1 202 ? -14.114 -11.511 -3.093 1.00 92.06 202 ASP A CA 1
ATOM 1457 C C . ASP A 1 202 ? -13.436 -11.957 -1.778 1.00 92.06 202 ASP A C 1
ATOM 1459 O O . ASP A 1 202 ? -12.742 -12.973 -1.716 1.00 92.06 202 ASP A O 1
ATOM 1463 N N . ASN A 1 203 ? -13.562 -11.134 -0.728 1.00 92.06 203 ASN A N 1
ATOM 1464 C CA . ASN A 1 203 ? -12.911 -11.308 0.583 1.00 92.06 203 ASN A CA 1
ATOM 1465 C C . ASN A 1 203 ? -11.374 -11.413 0.535 1.00 92.06 203 ASN A C 1
ATOM 1467 O O . ASN A 1 203 ? -10.738 -11.813 1.509 1.00 92.06 203 ASN A O 1
ATOM 1471 N N . THR A 1 204 ? -10.764 -11.027 -0.581 1.00 94.81 204 THR A N 1
ATOM 1472 C CA . THR A 1 204 ? -9.323 -11.063 -0.794 1.00 94.81 204 THR A CA 1
ATOM 1473 C C . THR A 1 204 ? -8.776 -9.646 -0.809 1.00 94.81 204 THR A C 1
ATOM 1475 O O . THR A 1 204 ? -9.115 -8.825 -1.664 1.00 94.81 204 THR A O 1
ATOM 1478 N N . LEU A 1 205 ? -7.899 -9.360 0.151 1.00 96.06 205 LEU A N 1
ATOM 1479 C CA . LEU A 1 205 ? -7.199 -8.090 0.246 1.00 96.06 205 LEU A CA 1
ATOM 1480 C C . LEU A 1 205 ? -5.873 -8.161 -0.520 1.00 96.06 205 LEU A C 1
ATOM 1482 O O . LEU A 1 205 ? -4.999 -8.954 -0.179 1.00 96.06 205 LEU A O 1
ATOM 1486 N N . THR A 1 206 ? -5.712 -7.321 -1.544 1.00 95.75 206 THR A N 1
ATOM 1487 C CA . THR A 1 206 ? -4.514 -7.298 -2.396 1.00 95.75 206 THR A CA 1
ATOM 1488 C C . THR A 1 206 ? -3.860 -5.924 -2.379 1.00 95.75 206 THR A C 1
ATOM 1490 O O . THR A 1 206 ? -4.435 -4.964 -2.886 1.00 95.75 206 THR A O 1
ATOM 1493 N N . PHE A 1 207 ? -2.635 -5.826 -1.863 1.00 96.69 207 PHE A N 1
ATOM 1494 C CA . PHE A 1 207 ? -1.826 -4.605 -1.928 1.00 96.69 207 PHE A CA 1
ATOM 1495 C C . PHE A 1 207 ? -0.996 -4.564 -3.213 1.00 96.69 207 PHE A C 1
ATOM 1497 O O . PHE A 1 207 ? -0.411 -5.574 -3.603 1.00 96.69 207 PHE A O 1
ATOM 1504 N N . ARG A 1 208 ? -0.957 -3.407 -3.883 1.00 94.25 208 ARG A N 1
ATOM 1505 C CA . ARG A 1 208 ? -0.290 -3.243 -5.192 1.00 94.25 208 ARG A CA 1
ATOM 1506 C C . ARG A 1 208 ? 0.595 -2.011 -5.296 1.00 94.25 208 ARG A C 1
ATOM 1508 O O . ARG A 1 208 ? 1.421 -1.943 -6.195 1.00 94.25 208 ARG A O 1
ATOM 1515 N N . SER A 1 209 ? 0.416 -1.031 -4.422 1.00 94.88 209 SER A N 1
ATOM 1516 C CA . SER A 1 209 ? 1.266 0.153 -4.384 1.00 94.88 209 SER A CA 1
ATOM 1517 C C . SER A 1 209 ? 1.312 0.726 -2.976 1.00 94.88 209 SER A C 1
ATOM 1519 O O . SER A 1 209 ? 0.651 0.235 -2.057 1.00 94.88 209 SER A O 1
ATOM 1521 N N . THR A 1 210 ? 2.126 1.755 -2.791 1.00 95.06 210 THR A N 1
ATOM 1522 C CA . THR A 1 210 ? 2.261 2.480 -1.532 1.00 95.06 210 THR A CA 1
ATOM 1523 C C . THR A 1 210 ? 2.087 3.971 -1.784 1.00 95.06 210 THR A C 1
ATOM 1525 O O . THR A 1 210 ? 2.183 4.450 -2.914 1.00 95.06 210 THR A O 1
ATOM 1528 N N . LEU A 1 211 ? 1.785 4.706 -0.725 1.00 94.25 211 LEU A N 1
ATOM 1529 C CA . LEU A 1 211 ? 1.742 6.155 -0.690 1.00 94.25 211 LEU A CA 1
ATOM 1530 C C . LEU A 1 211 ? 2.480 6.599 0.567 1.00 94.25 211 LEU A C 1
ATOM 1532 O O . LEU A 1 211 ? 2.240 6.051 1.640 1.00 94.25 211 LEU A O 1
ATOM 1536 N N . SER A 1 212 ? 3.389 7.563 0.449 1.00 92.38 212 SER A N 1
ATOM 1537 C CA . SER A 1 212 ? 4.121 8.033 1.625 1.00 92.38 212 SER A CA 1
ATOM 1538 C C . SER A 1 212 ? 3.159 8.715 2.608 1.00 92.38 212 SER A C 1
ATOM 1540 O O . SER A 1 212 ? 2.457 9.642 2.191 1.00 92.38 212 SER A O 1
ATOM 1542 N N . PRO A 1 213 ? 3.149 8.346 3.905 1.00 92.19 213 PRO A N 1
ATOM 1543 C CA . PRO A 1 213 ? 2.353 9.045 4.914 1.00 92.19 213 PRO A CA 1
ATOM 1544 C C . PRO A 1 213 ? 2.699 10.536 5.064 1.00 92.19 213 PRO A C 1
ATOM 1546 O O . PRO A 1 213 ? 1.871 11.324 5.516 1.00 92.19 213 PRO A O 1
ATOM 1549 N N . SER A 1 214 ? 3.909 10.943 4.666 1.00 90.06 214 SER A N 1
ATOM 1550 C CA . SER A 1 214 ? 4.334 12.348 4.659 1.00 90.06 214 SER A CA 1
ATOM 1551 C C . SER A 1 214 ? 3.888 13.127 3.416 1.00 90.06 214 SER A C 1
ATOM 1553 O O . SER A 1 214 ? 3.997 14.350 3.407 1.00 90.06 214 SER A O 1
ATOM 1555 N N . SER A 1 215 ? 3.384 12.450 2.377 1.00 91.94 215 SER A N 1
ATOM 1556 C CA . SER A 1 215 ? 2.997 13.107 1.122 1.00 91.94 215 SER A CA 1
ATOM 1557 C C . SER A 1 215 ? 1.761 13.989 1.298 1.00 91.94 215 SER A C 1
ATOM 1559 O O . SER A 1 215 ? 0.830 13.661 2.041 1.00 91.94 215 SER A O 1
ATOM 1561 N N . LYS A 1 216 ? 1.691 15.084 0.532 1.00 93.56 216 LYS A N 1
ATOM 1562 C CA . LYS A 1 216 ? 0.513 15.971 0.503 1.00 93.56 216 LYS A CA 1
ATOM 1563 C C . LYS A 1 216 ? -0.757 15.216 0.103 1.00 93.56 216 LYS A C 1
ATOM 1565 O O . LYS A 1 216 ? -1.825 15.472 0.659 1.00 93.56 216 LYS A O 1
ATOM 1570 N N . ALA A 1 217 ? -0.635 14.273 -0.833 1.00 94.19 217 ALA A N 1
ATOM 1571 C CA . ALA A 1 217 ? -1.740 13.420 -1.255 1.00 94.19 217 ALA A CA 1
ATOM 1572 C C . ALA A 1 217 ? -2.280 12.592 -0.081 1.00 94.19 217 ALA A C 1
ATOM 1574 O O . ALA A 1 217 ? -3.488 12.560 0.134 1.00 94.19 217 ALA A O 1
ATOM 1575 N N . PHE A 1 218 ? -1.399 11.990 0.726 1.00 95.44 218 PHE A N 1
ATOM 1576 C CA . PHE A 1 218 ? -1.814 11.233 1.905 1.00 95.44 218 PHE A CA 1
ATOM 1577 C C . PHE A 1 218 ? -2.464 12.119 2.972 1.00 95.44 218 PHE A C 1
ATOM 1579 O O . PHE A 1 218 ? -3.526 11.782 3.487 1.00 95.44 218 PHE A O 1
ATOM 1586 N N . GLN A 1 219 ? -1.896 13.293 3.251 1.00 95.19 219 GLN A N 1
ATOM 1587 C CA . GLN A 1 219 ? -2.481 14.246 4.202 1.00 95.19 219 GLN A CA 1
ATOM 1588 C C . GLN A 1 219 ? -3.886 14.703 3.773 1.00 95.19 219 GLN A C 1
ATOM 1590 O O . GLN A 1 219 ? -4.803 14.791 4.592 1.00 95.19 219 GLN A O 1
ATOM 1595 N N . ALA A 1 220 ? -4.102 14.896 2.469 1.00 95.31 220 ALA A N 1
ATOM 1596 C CA . ALA A 1 220 ? -5.417 15.214 1.924 1.00 95.31 220 ALA A CA 1
ATOM 1597 C C . ALA A 1 220 ? -6.435 14.062 2.068 1.00 95.31 220 ALA A C 1
ATOM 1599 O O . ALA A 1 220 ? -7.637 14.331 2.124 1.00 95.31 220 ALA A O 1
ATOM 1600 N N . LEU A 1 221 ? -5.987 12.802 2.168 1.00 94.94 221 LEU A N 1
ATOM 1601 C CA . LEU A 1 221 ? -6.851 11.647 2.461 1.00 94.94 221 LEU A CA 1
ATOM 1602 C C . LEU A 1 221 ? -7.290 11.605 3.929 1.00 94.94 221 LEU A C 1
ATOM 1604 O O . LEU A 1 221 ? -8.408 11.175 4.227 1.00 94.94 221 LEU A O 1
ATOM 1608 N N . LEU A 1 222 ? -6.439 12.058 4.852 1.00 93.69 222 LEU A N 1
ATOM 1609 C CA . LEU A 1 222 ? -6.773 12.089 6.277 1.00 93.69 222 LEU A CA 1
ATOM 1610 C C . LEU A 1 222 ? -7.882 13.104 6.567 1.00 93.69 222 LEU A C 1
ATOM 1612 O O . LEU A 1 222 ? -8.797 12.811 7.337 1.00 93.69 222 LEU A O 1
ATOM 1616 N N . MET A 1 223 ? -7.873 14.246 5.880 1.00 93.19 223 MET A N 1
ATOM 1617 C CA . MET A 1 223 ? -8.854 15.316 6.058 1.00 93.19 223 MET A CA 1
ATOM 1618 C C . MET A 1 223 ? -10.220 14.964 5.436 1.00 93.19 223 MET A C 1
ATOM 1620 O O . MET A 1 223 ? -10.313 14.818 4.215 1.00 93.19 223 MET A O 1
ATOM 1624 N N . PRO A 1 224 ? -11.321 14.889 6.219 1.00 90.12 224 PRO A N 1
ATOM 1625 C CA . PRO A 1 224 ? -12.641 14.517 5.698 1.00 90.12 224 PRO A CA 1
ATOM 1626 C C . PRO A 1 224 ? -13.131 15.378 4.526 1.00 90.12 224 PRO A C 1
ATOM 1628 O O . PRO A 1 224 ? -13.789 14.846 3.631 1.00 90.12 224 PRO A O 1
ATOM 1631 N N . ALA A 1 225 ? -12.790 16.673 4.526 1.00 92.75 225 ALA A N 1
ATOM 1632 C CA . ALA A 1 225 ? -13.213 17.647 3.518 1.00 92.75 225 ALA A CA 1
ATOM 1633 C C . ALA A 1 225 ? -12.549 17.431 2.145 1.00 92.75 225 ALA A C 1
ATOM 1635 O O . ALA A 1 225 ? -13.187 17.622 1.116 1.00 92.75 225 ALA A O 1
ATOM 1636 N N . THR A 1 226 ? -11.283 17.003 2.113 1.00 94.69 226 THR A N 1
ATOM 1637 C CA . THR A 1 226 ? -10.516 16.807 0.869 1.00 94.69 226 THR A CA 1
ATOM 1638 C C . THR A 1 226 ? -10.423 15.347 0.441 1.00 94.69 226 THR A C 1
ATOM 1640 O O . THR A 1 226 ? -10.029 15.073 -0.689 1.00 94.69 226 THR A O 1
ATOM 1643 N N . ARG A 1 227 ? -10.819 14.406 1.306 1.00 92.75 227 ARG A N 1
ATOM 1644 C CA . ARG A 1 227 ? -10.646 12.960 1.110 1.00 92.75 227 ARG A CA 1
ATOM 1645 C C . ARG A 1 227 ? -11.187 12.435 -0.216 1.00 92.75 227 ARG A C 1
ATOM 1647 O O . ARG A 1 227 ? -10.491 11.681 -0.881 1.00 92.75 227 ARG A O 1
ATOM 1654 N N . ALA A 1 228 ? -12.405 12.816 -0.600 1.00 91.06 228 ALA A N 1
ATOM 1655 C CA . ALA A 1 228 ? -13.023 12.319 -1.834 1.00 91.06 228 ALA A CA 1
ATOM 1656 C C . ALA A 1 228 ? -12.255 12.782 -3.086 1.00 91.06 228 ALA A C 1
ATOM 1658 O O . ALA A 1 228 ? -11.942 11.973 -3.953 1.00 91.06 228 ALA A O 1
ATOM 1659 N N . SER A 1 229 ? -11.888 14.068 -3.138 1.00 93.88 229 SER A N 1
ATOM 1660 C CA . SER A 1 229 ? -11.069 14.627 -4.223 1.00 93.88 229 SER A CA 1
ATOM 1661 C C . SER A 1 229 ? -9.670 14.003 -4.248 1.00 93.88 229 SER A C 1
ATOM 1663 O O . SER A 1 229 ? -9.177 13.617 -5.304 1.00 93.88 229 SER A O 1
ATOM 1665 N N . ALA A 1 230 ? -9.061 13.813 -3.074 1.00 94.56 230 ALA A N 1
ATOM 1666 C CA . ALA A 1 230 ? -7.759 13.175 -2.948 1.00 94.56 230 ALA A CA 1
ATO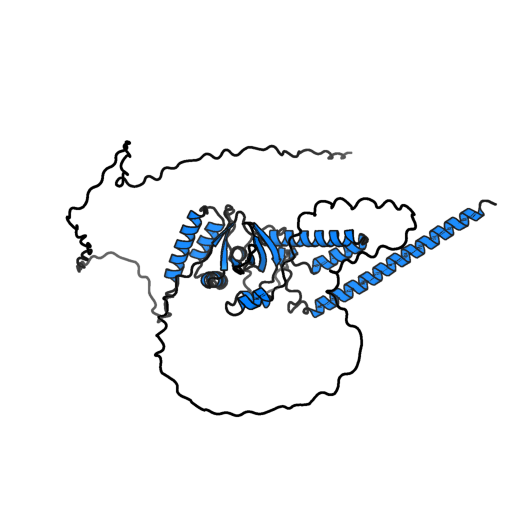M 1667 C C . ALA A 1 230 ? -7.779 11.719 -3.435 1.00 94.56 230 ALA A C 1
ATOM 1669 O O . ALA A 1 230 ? -6.882 11.348 -4.179 1.00 94.56 230 ALA A O 1
ATOM 1670 N N . LEU A 1 231 ? -8.800 10.923 -3.083 1.00 92.38 231 LEU A N 1
ATOM 1671 C CA . LEU A 1 231 ? -8.972 9.549 -3.577 1.00 92.38 231 LEU A CA 1
ATOM 1672 C C . LEU A 1 231 ? -9.102 9.506 -5.104 1.00 92.38 231 LEU A C 1
ATOM 1674 O O . LEU A 1 231 ? -8.426 8.704 -5.743 1.00 92.38 231 LEU A O 1
ATOM 1678 N N . ALA A 1 232 ? -9.913 10.398 -5.679 1.00 91.56 232 ALA A N 1
ATOM 1679 C CA . ALA A 1 232 ? -10.111 10.490 -7.125 1.00 91.56 232 ALA A CA 1
ATOM 1680 C C . ALA A 1 232 ? -8.846 10.938 -7.882 1.00 91.56 232 ALA A C 1
ATOM 1682 O O . ALA A 1 232 ? -8.651 10.554 -9.032 1.00 91.56 232 ALA A O 1
ATOM 1683 N N . ALA A 1 233 ? -7.982 11.732 -7.243 1.00 94.31 233 ALA A N 1
ATOM 1684 C CA . ALA A 1 233 ? -6.726 12.205 -7.819 1.00 94.31 233 ALA A CA 1
ATOM 1685 C C . ALA A 1 233 ? -5.588 11.172 -7.759 1.00 94.31 233 ALA A C 1
ATOM 1687 O O . ALA A 1 233 ? -4.527 11.392 -8.348 1.00 94.31 233 ALA A O 1
ATOM 1688 N N . LEU A 1 234 ? -5.759 10.058 -7.037 1.00 93.81 234 LEU A N 1
ATOM 1689 C CA . LEU A 1 234 ? -4.716 9.043 -6.963 1.00 93.81 234 LEU A CA 1
ATOM 1690 C C . LEU A 1 234 ? -4.555 8.325 -8.309 1.00 93.81 234 LEU A C 1
ATOM 1692 O O . LEU A 1 234 ? -5.553 7.966 -8.937 1.00 93.81 234 LEU A O 1
ATOM 1696 N N . PRO A 1 235 ? -3.312 7.999 -8.716 1.00 92.06 235 PRO A N 1
ATOM 1697 C CA . PRO A 1 235 ? -3.083 7.177 -9.895 1.00 92.06 235 PRO A CA 1
ATOM 1698 C C . PRO A 1 235 ? -3.846 5.850 -9.790 1.00 92.06 235 PRO A C 1
ATOM 1700 O O . PRO A 1 235 ? -3.858 5.258 -8.696 1.00 92.06 235 PRO A O 1
ATOM 1703 N N . PRO A 1 236 ? -4.453 5.364 -10.889 1.00 90.19 236 PRO A N 1
ATOM 1704 C CA . PRO A 1 236 ? -5.141 4.083 -10.887 1.00 90.19 236 PRO A CA 1
ATOM 1705 C C . PRO A 1 236 ? -4.173 2.980 -10.457 1.00 90.19 236 PRO A C 1
ATOM 1707 O O . PRO A 1 236 ? -2.988 2.995 -10.798 1.00 90.19 236 PRO A O 1
ATOM 1710 N N . LEU A 1 237 ? -4.671 2.020 -9.677 1.00 88.25 237 LEU A N 1
ATOM 1711 C CA . LEU A 1 237 ? -3.869 0.854 -9.325 1.00 88.25 237 LEU A CA 1
ATOM 1712 C C . LEU A 1 237 ? -3.564 0.061 -10.602 1.00 88.25 237 LEU A C 1
ATOM 1714 O O . LEU A 1 237 ? -4.445 -0.048 -11.461 1.00 88.25 237 LEU A O 1
ATOM 1718 N N . PRO A 1 238 ? -2.360 -0.524 -10.735 1.00 84.12 238 PRO A N 1
ATOM 1719 C CA . PRO A 1 238 ? -2.070 -1.392 -11.865 1.00 84.12 238 PRO A CA 1
ATOM 1720 C C . PRO A 1 238 ? -3.151 -2.483 -11.949 1.00 84.12 238 PRO A C 1
ATOM 1722 O O . PRO A 1 238 ? -3.597 -2.965 -10.897 1.00 84.12 238 PRO A O 1
ATOM 1725 N N . PRO A 1 239 ? -3.598 -2.896 -13.144 1.00 83.06 239 PRO A N 1
ATOM 1726 C CA . PRO A 1 239 ? -4.589 -3.957 -13.269 1.00 83.06 239 PRO A CA 1
ATOM 1727 C C . PRO A 1 239 ? -4.002 -5.291 -12.782 1.00 83.06 239 PRO A C 1
ATOM 1729 O O . PRO A 1 239 ? -2.796 -5.528 -12.948 1.00 83.06 239 PRO A O 1
ATOM 1732 N N . PRO A 1 240 ? -4.798 -6.173 -12.147 1.00 81.00 240 PRO A N 1
ATOM 1733 C CA . PRO A 1 240 ? -4.339 -7.518 -11.830 1.00 81.00 240 PRO A CA 1
ATOM 1734 C C . PRO A 1 240 ? -3.839 -8.195 -13.107 1.00 81.00 240 PRO A C 1
ATOM 1736 O O . PRO A 1 240 ? -4.534 -8.178 -14.122 1.00 81.00 240 PRO A O 1
ATOM 1739 N N . LYS A 1 241 ? -2.629 -8.773 -13.069 1.00 79.44 241 LYS A N 1
ATOM 1740 C CA . LYS A 1 241 ? -2.160 -9.631 -14.161 1.00 79.44 241 LYS A CA 1
ATOM 1741 C C . LYS A 1 241 ? -3.125 -10.809 -14.203 1.00 79.44 241 LYS A C 1
ATOM 1743 O O . LYS A 1 241 ? -3.124 -11.636 -13.293 1.00 79.44 241 LYS A O 1
ATOM 1748 N N . GLY A 1 242 ? -4.011 -10.814 -15.196 1.00 78.62 242 GLY A N 1
ATOM 1749 C CA . GLY A 1 242 ? -4.913 -11.932 -15.414 1.00 78.62 242 GLY A CA 1
ATOM 1750 C C . GLY A 1 242 ? -4.104 -13.217 -15.607 1.00 78.62 242 GLY A C 1
ATOM 1751 O O . GLY A 1 242 ? -2.932 -13.145 -15.999 1.00 78.62 242 GLY A O 1
ATOM 1752 N N . PRO A 1 243 ? -4.696 -14.392 -15.339 1.00 77.69 243 PRO A N 1
ATOM 1753 C CA . PRO A 1 243 ? -4.075 -15.643 -15.747 1.00 77.69 243 PRO A CA 1
ATOM 1754 C C . PRO A 1 243 ? -3.704 -15.544 -17.233 1.00 77.69 243 PRO A C 1
ATOM 1756 O O . PRO A 1 243 ? -4.462 -14.924 -17.992 1.00 77.69 243 PRO A O 1
ATOM 1759 N N . PRO A 1 244 ? -2.549 -16.100 -17.651 1.00 74.94 244 PRO A N 1
ATOM 1760 C CA . PRO A 1 244 ? -2.173 -16.095 -19.055 1.00 74.94 244 PRO A CA 1
ATOM 1761 C C . PRO A 1 244 ? -3.364 -16.627 -19.842 1.00 74.94 244 PRO A C 1
ATOM 1763 O O . PRO A 1 244 ? -3.874 -17.710 -19.540 1.00 74.94 244 PRO A O 1
ATOM 1766 N N . LEU A 1 245 ? -3.863 -15.815 -20.780 1.00 78.94 245 LEU A N 1
ATOM 1767 C CA . LEU A 1 245 ? -4.974 -16.238 -21.620 1.00 78.94 245 LEU A CA 1
ATOM 1768 C C . LEU A 1 245 ? -4.579 -17.587 -22.228 1.00 78.94 245 LEU A C 1
ATOM 1770 O O . LEU A 1 245 ? -3.427 -17.725 -22.660 1.00 78.94 245 LEU A O 1
ATOM 1774 N N . PRO A 1 246 ? -5.482 -18.588 -22.227 1.00 80.44 246 PRO A N 1
ATOM 1775 C CA . PRO A 1 246 ? -5.173 -19.876 -22.824 1.00 80.44 246 PRO A CA 1
ATOM 1776 C C . PRO A 1 246 ? -4.630 -19.620 -24.231 1.00 80.44 246 PRO A C 1
ATOM 1778 O O . PRO A 1 246 ? -5.182 -18.748 -24.916 1.00 80.44 246 PRO A O 1
ATOM 1781 N N . PRO A 1 247 ? -3.538 -20.302 -24.636 1.00 78.50 247 PRO A N 1
ATOM 1782 C CA . PRO A 1 247 ? -2.894 -20.061 -25.917 1.00 78.50 247 PRO A CA 1
ATOM 1783 C C . PRO A 1 247 ? -3.981 -20.115 -26.973 1.00 78.50 247 PRO A C 1
ATOM 1785 O O . PRO A 1 247 ? -4.618 -21.154 -27.165 1.00 78.50 247 PRO A O 1
ATOM 1788 N N . ARG A 1 248 ? -4.276 -18.954 -27.569 1.00 78.31 248 ARG A N 1
ATOM 1789 C CA . ARG A 1 248 ? -5.319 -18.863 -28.582 1.00 78.31 248 ARG A CA 1
ATOM 1790 C C . ARG A 1 248 ? -4.912 -19.886 -29.638 1.00 78.31 248 ARG A C 1
ATOM 1792 O O . ARG A 1 248 ? -3.783 -19.771 -30.117 1.00 78.31 248 ARG A O 1
ATOM 1799 N N . PRO A 1 249 ? -5.739 -20.901 -29.948 1.00 76.88 249 PRO A N 1
ATOM 1800 C CA . PRO A 1 249 ? -5.391 -21.875 -30.967 1.00 76.88 249 PRO A CA 1
ATOM 1801 C C . PRO A 1 249 ? -5.068 -21.081 -32.226 1.00 76.88 249 PRO A C 1
ATOM 1803 O O . PRO A 1 249 ? -5.941 -20.391 -32.757 1.00 76.88 249 PRO A O 1
ATOM 1806 N N . SER A 1 250 ? -3.780 -21.073 -32.592 1.00 68.88 250 SER A N 1
ATOM 1807 C CA . SER A 1 250 ? -3.266 -20.258 -33.683 1.00 68.88 250 SER A CA 1
ATOM 1808 C C . SER A 1 250 ? -4.160 -20.475 -34.881 1.00 68.88 250 SER A C 1
ATOM 1810 O O . SER A 1 250 ? -4.436 -21.617 -35.262 1.00 68.88 250 SER A O 1
ATOM 1812 N N . ALA A 1 251 ? -4.624 -19.359 -35.442 1.00 56.38 251 ALA A N 1
ATOM 1813 C CA . ALA A 1 251 ? -5.272 -19.351 -36.731 1.00 56.38 251 ALA A CA 1
ATOM 1814 C C . ALA A 1 251 ? -4.445 -20.238 -37.663 1.00 56.38 251 ALA A C 1
ATOM 1816 O O . ALA A 1 251 ? -3.232 -20.070 -37.803 1.00 56.38 251 ALA A O 1
ATOM 1817 N N . ARG A 1 252 ? -5.136 -21.253 -38.176 1.00 62.00 252 ARG A N 1
ATOM 1818 C CA . ARG A 1 252 ? -4.668 -22.285 -39.091 1.00 62.00 252 ARG A CA 1
ATOM 1819 C C . ARG A 1 252 ? -3.590 -21.715 -40.026 1.00 62.00 252 ARG A C 1
ATOM 1821 O O . ARG A 1 252 ? -3.844 -20.655 -40.600 1.00 62.00 252 ARG A O 1
ATOM 1828 N N . PRO A 1 253 ? -2.430 -22.378 -40.204 1.00 57.66 253 PRO A N 1
ATOM 1829 C CA . PRO A 1 253 ? -1.435 -21.928 -41.167 1.00 57.66 253 PRO A CA 1
ATOM 1830 C C . PRO A 1 253 ? -2.125 -21.780 -42.520 1.00 57.66 253 PRO A C 1
ATOM 1832 O O . PRO A 1 253 ? -2.600 -22.762 -43.096 1.00 57.66 253 PRO A O 1
ATOM 1835 N N . VAL A 1 254 ? -2.244 -20.536 -42.985 1.00 57.53 254 VAL A N 1
ATOM 1836 C CA . VAL A 1 254 ? -2.699 -20.229 -44.335 1.00 57.53 254 VAL A CA 1
ATOM 1837 C C . VAL A 1 254 ? -1.606 -20.770 -45.234 1.00 57.53 254 VAL A C 1
ATOM 1839 O O . VAL A 1 254 ? -0.533 -20.193 -45.378 1.00 57.53 254 VAL A O 1
ATOM 1842 N N . THR A 1 255 ? -1.840 -21.972 -45.739 1.00 63.50 255 THR A N 1
ATOM 1843 C CA . THR A 1 255 ? -0.992 -22.592 -46.738 1.00 63.50 255 THR A CA 1
ATOM 1844 C C . THR A 1 255 ? -1.074 -21.674 -47.948 1.00 63.50 255 THR A C 1
ATOM 1846 O O . THR A 1 255 ? -2.140 -21.524 -48.545 1.00 63.50 255 THR A O 1
ATOM 1849 N N . HIS A 1 256 ? 0.023 -20.982 -48.246 1.00 53.31 256 HIS A N 1
ATOM 1850 C CA . HIS A 1 256 ? 0.159 -20.172 -49.445 1.00 53.31 256 HIS A CA 1
ATOM 1851 C C . HIS A 1 256 ? -0.000 -21.087 -50.664 1.00 53.31 256 HIS A C 1
ATOM 1853 O O . HIS A 1 256 ? 0.957 -21.705 -51.118 1.00 53.31 256 HIS A O 1
ATOM 1859 N N . SER A 1 257 ? -1.225 -21.204 -51.175 1.00 56.88 257 SER A N 1
ATOM 1860 C CA . SER A 1 257 ? -1.462 -21.674 -52.533 1.00 56.88 257 SER A CA 1
ATOM 1861 C C . SER A 1 257 ? -1.257 -20.462 -53.450 1.00 56.88 257 SER A C 1
ATOM 1863 O O . SER A 1 257 ? -1.955 -19.456 -53.268 1.00 56.88 257 SER A O 1
ATOM 1865 N N . PRO A 1 258 ? -0.316 -20.499 -54.405 1.00 56.50 258 PRO A N 1
ATOM 1866 C CA . PRO A 1 258 ? -0.195 -19.460 -55.412 1.00 56.50 258 PRO A CA 1
ATOM 1867 C C . PRO A 1 258 ? -1.323 -19.665 -56.426 1.00 56.50 258 PRO A C 1
ATOM 1869 O O . PRO A 1 258 ? -1.175 -20.417 -57.385 1.00 56.50 258 PRO A O 1
ATOM 1872 N N . GLN A 1 259 ? -2.472 -19.029 -56.200 1.00 59.50 259 GLN A N 1
ATOM 1873 C CA . GLN A 1 259 ? -3.557 -19.020 -57.177 1.00 59.50 259 GLN A CA 1
ATOM 1874 C C . GLN A 1 259 ? -3.965 -17.573 -57.495 1.00 59.50 259 GLN A C 1
ATOM 1876 O O . GLN A 1 259 ? -4.406 -16.852 -56.597 1.00 59.50 259 GLN A O 1
ATOM 1881 N N . PRO A 1 260 ? -3.797 -17.117 -58.749 1.00 60.69 260 PRO A N 1
ATOM 1882 C CA . PRO A 1 260 ? -4.194 -15.784 -59.168 1.00 60.69 260 PRO A CA 1
ATOM 1883 C C . PRO A 1 260 ? -5.686 -15.788 -59.507 1.00 60.69 260 PRO A C 1
ATOM 1885 O O . PRO A 1 260 ? -6.078 -16.275 -60.562 1.00 60.69 260 PRO A O 1
ATOM 1888 N N . HIS A 1 261 ? -6.516 -15.221 -58.630 1.00 54.62 261 HIS A N 1
ATOM 1889 C CA . HIS A 1 261 ? -7.891 -14.850 -58.976 1.00 54.62 261 HIS A CA 1
ATOM 1890 C C . HIS A 1 261 ? -8.150 -13.385 -58.623 1.00 54.62 261 HIS A C 1
ATOM 1892 O O . HIS A 1 261 ? -7.843 -12.965 -57.503 1.00 54.62 261 HIS A O 1
ATOM 1898 N N . PRO A 1 262 ? -8.701 -12.589 -59.554 1.00 61.66 262 PRO A N 1
ATOM 1899 C CA . PRO A 1 262 ? -9.064 -11.209 -59.297 1.00 61.66 262 PRO A CA 1
ATOM 1900 C C . PRO A 1 262 ? -10.428 -11.113 -58.597 1.00 61.66 262 PRO A C 1
ATOM 1902 O O . PRO A 1 262 ? -11.358 -11.851 -58.898 1.00 61.66 262 PRO A O 1
ATOM 1905 N N . ALA A 1 263 ? -10.534 -10.107 -57.728 1.00 58.06 263 ALA A N 1
ATOM 1906 C CA . ALA A 1 263 ? -11.760 -9.428 -57.308 1.00 58.06 263 ALA A CA 1
ATOM 1907 C C . ALA A 1 263 ? -12.849 -10.238 -56.568 1.00 58.06 263 ALA A C 1
ATOM 1909 O O . ALA A 1 263 ? -13.752 -10.812 -57.163 1.00 58.06 263 ALA A O 1
ATOM 1910 N N . ALA A 1 264 ? -12.899 -10.059 -55.244 1.00 49.00 264 ALA A N 1
ATOM 1911 C CA . ALA A 1 264 ? -14.167 -10.001 -54.516 1.00 49.00 264 ALA A CA 1
ATOM 1912 C C . ALA A 1 264 ? -14.048 -9.013 -53.348 1.00 49.00 264 ALA A C 1
ATOM 1914 O O . ALA A 1 264 ? -13.489 -9.298 -52.291 1.00 49.00 264 ALA A O 1
ATOM 1915 N N . ARG A 1 265 ? -14.557 -7.803 -53.590 1.00 59.44 265 ARG A N 1
ATOM 1916 C CA . ARG A 1 265 ? -14.776 -6.754 -52.597 1.00 59.44 265 ARG A CA 1
ATOM 1917 C C . ARG A 1 265 ? -15.951 -7.169 -51.713 1.00 59.44 265 ARG A C 1
ATOM 1919 O O . ARG A 1 265 ? -17.095 -6.969 -52.101 1.00 59.44 265 ARG A O 1
ATOM 1926 N N . LEU A 1 266 ? -15.681 -7.715 -50.534 1.00 54.00 266 LEU A N 1
ATOM 1927 C CA . LEU A 1 266 ? -16.681 -7.785 -49.472 1.00 54.00 266 LEU A CA 1
ATOM 1928 C C . LEU A 1 266 ? -16.248 -6.863 -48.338 1.00 54.00 266 LEU A C 1
ATOM 1930 O O . LEU A 1 266 ? -15.381 -7.150 -47.519 1.00 54.00 266 LEU A O 1
ATOM 1934 N N . SER A 1 267 ? -16.855 -5.687 -48.415 1.00 53.41 267 SER A N 1
ATOM 1935 C CA . SER A 1 267 ? -16.941 -4.619 -47.436 1.00 53.41 267 SER A CA 1
ATOM 1936 C C . SER A 1 267 ? -17.298 -5.136 -46.042 1.00 53.41 267 SER A C 1
ATOM 1938 O O . SER A 1 267 ? -18.404 -5.631 -45.836 1.00 53.41 267 SER A O 1
ATOM 1940 N N . ASN A 1 268 ? -16.407 -4.928 -45.074 1.00 47.56 268 ASN A N 1
ATOM 1941 C CA . ASN A 1 268 ? -16.762 -4.894 -43.656 1.00 47.56 268 ASN A CA 1
ATOM 1942 C C . ASN A 1 268 ? -16.906 -3.416 -43.234 1.00 47.56 268 ASN A C 1
ATOM 1944 O O . ASN A 1 268 ? -15.891 -2.7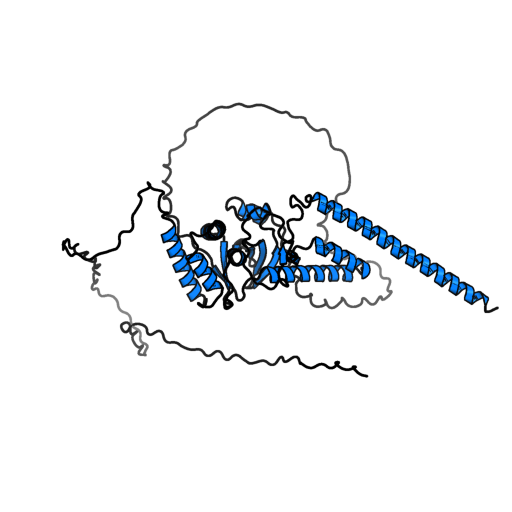26 -43.129 1.00 47.56 268 ASN A O 1
ATOM 1948 N N . PRO A 1 269 ? -18.130 -2.898 -43.012 1.00 56.97 269 PRO A N 1
ATOM 1949 C CA . PRO A 1 269 ? -18.391 -1.463 -42.861 1.00 56.97 269 PRO A CA 1
ATOM 1950 C C . PRO A 1 269 ? -18.244 -0.924 -41.424 1.00 56.97 269 PRO A C 1
ATOM 1952 O O . PRO A 1 269 ? -18.746 0.153 -41.128 1.00 56.97 269 PRO A O 1
ATOM 1955 N N . PHE A 1 270 ? -17.558 -1.626 -40.517 1.00 58.03 270 PHE A N 1
ATOM 1956 C CA . PHE A 1 270 ? -17.465 -1.216 -39.103 1.00 58.03 270 PHE A CA 1
ATOM 1957 C C . PHE A 1 270 ? -16.116 -0.607 -38.682 1.00 58.03 270 PHE A C 1
ATOM 1959 O O . PHE A 1 270 ? -15.859 -0.444 -37.494 1.00 58.03 270 PHE A O 1
ATOM 1966 N N . ALA A 1 271 ? -15.258 -0.218 -39.631 1.00 48.75 271 ALA A N 1
ATOM 1967 C CA . ALA A 1 271 ? -13.946 0.383 -39.344 1.00 48.75 271 ALA A CA 1
ATOM 1968 C C . ALA A 1 271 ? -13.880 1.913 -39.561 1.00 48.75 271 ALA A C 1
ATOM 1970 O O . ALA A 1 271 ? -12.800 2.460 -39.771 1.00 48.75 271 ALA A O 1
ATOM 1971 N N . SER A 1 272 ? -15.010 2.624 -39.494 1.00 53.78 272 SER A N 1
ATOM 1972 C CA . SER A 1 272 ? -15.077 4.085 -39.685 1.00 53.78 272 SER A CA 1
ATOM 1973 C C . SER A 1 272 ? -15.364 4.857 -38.391 1.00 53.78 272 SER A C 1
ATOM 1975 O O . SER A 1 272 ? -16.307 5.638 -38.346 1.00 53.78 272 SER A O 1
ATOM 1977 N N . LEU A 1 273 ? -14.557 4.677 -37.336 1.00 57.28 273 LEU A N 1
ATOM 1978 C CA . LEU A 1 273 ? -14.680 5.497 -36.111 1.00 57.28 273 LEU A CA 1
ATOM 1979 C C . LEU A 1 273 ? -13.385 6.189 -35.651 1.00 57.28 273 LEU A C 1
ATOM 1981 O O . LEU A 1 273 ? -13.363 6.816 -34.600 1.00 57.28 273 LEU A O 1
ATOM 1985 N N . PHE A 1 274 ? -12.321 6.162 -36.455 1.00 57.38 274 PHE A N 1
ATOM 1986 C CA . PHE A 1 274 ? -11.161 7.034 -36.241 1.00 57.38 274 PHE A CA 1
ATOM 1987 C C . PHE A 1 274 ? -10.924 7.882 -37.487 1.00 57.38 274 PHE A C 1
ATOM 1989 O O . PHE A 1 274 ? -9.996 7.672 -38.266 1.00 57.38 274 PHE A O 1
ATOM 1996 N N . GLY A 1 275 ? -11.835 8.838 -37.680 1.00 41.25 275 GLY A N 1
ATOM 1997 C CA . GLY A 1 275 ? -11.684 9.934 -38.625 1.00 41.25 275 GLY A CA 1
ATOM 1998 C C . GLY A 1 275 ? -10.499 10.806 -38.227 1.00 41.25 275 GLY A C 1
ATOM 1999 O O . GLY A 1 275 ? -10.600 11.686 -37.379 1.00 41.25 275 GLY A O 1
ATOM 2000 N N . ARG A 1 276 ? -9.362 10.536 -38.861 1.00 47.50 276 ARG A N 1
ATOM 2001 C CA . ARG A 1 276 ? -8.181 11.390 -38.902 1.00 47.50 276 ARG A CA 1
ATOM 2002 C C . ARG A 1 276 ? -8.474 12.540 -39.870 1.00 47.50 276 ARG A C 1
ATOM 2004 O O . ARG A 1 276 ? -8.420 12.348 -41.080 1.00 47.50 276 ARG A O 1
ATOM 2011 N N . ALA A 1 277 ? -8.802 13.719 -39.347 1.00 47.53 277 ALA A N 1
ATOM 2012 C CA . ALA A 1 277 ? -8.814 14.953 -40.125 1.00 47.53 277 ALA A CA 1
ATOM 2013 C C . ALA A 1 277 ? -7.406 15.567 -40.112 1.00 47.53 277 ALA A C 1
ATOM 2015 O O . ALA A 1 277 ? -6.914 16.013 -39.078 1.00 47.53 277 ALA A O 1
ATOM 2016 N N . THR A 1 278 ? -6.756 15.583 -41.272 1.00 55.78 278 THR A N 1
ATOM 2017 C CA . THR A 1 278 ? -5.589 16.422 -41.563 1.00 55.78 278 THR A CA 1
ATOM 2018 C C . THR A 1 278 ? -5.958 17.354 -42.710 1.00 55.78 278 THR A C 1
ATOM 2020 O O . THR A 1 278 ? -6.185 16.841 -43.800 1.00 55.78 278 THR A O 1
ATOM 2023 N N . SER A 1 279 ? -6.015 18.672 -42.455 1.00 49.72 279 SER A N 1
ATOM 2024 C CA . SER A 1 279 ? -5.318 19.750 -43.201 1.00 49.72 279 SER A CA 1
ATOM 2025 C C . SER A 1 279 ? -6.054 21.114 -43.192 1.00 49.72 279 SER A C 1
ATOM 2027 O O . SER A 1 279 ? -7.063 21.236 -43.875 1.00 49.72 279 SER A O 1
ATOM 2029 N N . SER A 1 280 ? -5.434 22.114 -42.525 1.00 52.53 280 SER A N 1
ATOM 2030 C CA . SER A 1 280 ? -5.243 23.552 -42.901 1.00 52.53 280 SER A CA 1
ATOM 2031 C C . SER A 1 280 ? -6.457 24.498 -43.117 1.00 52.53 280 SER A C 1
ATOM 2033 O O . SER A 1 280 ? -7.510 23.995 -43.487 1.00 52.53 280 SER A O 1
ATOM 2035 N N . PRO A 1 281 ? -6.358 25.861 -43.062 1.00 54.09 281 PRO A N 1
ATOM 2036 C CA . PRO A 1 281 ? -5.347 26.799 -42.519 1.00 54.09 281 PRO A CA 1
ATOM 2037 C C . PRO A 1 281 ? -5.926 27.943 -41.606 1.00 54.09 281 PRO A C 1
ATOM 2039 O O . PRO A 1 281 ? -7.126 28.177 -41.566 1.00 54.09 281 PRO A O 1
ATOM 2042 N N . THR A 1 282 ? -5.028 28.694 -40.940 1.00 49.81 282 THR A N 1
ATOM 2043 C CA . THR A 1 282 ? -5.145 30.090 -40.409 1.00 49.81 282 THR A CA 1
ATOM 2044 C C . THR A 1 282 ? -6.170 30.448 -39.300 1.00 49.81 282 THR A C 1
ATOM 2046 O O . THR A 1 282 ? -7.374 30.375 -39.527 1.00 49.81 282 THR A O 1
ATOM 2049 N N . PRO A 1 283 ? -5.737 31.005 -38.145 1.00 62.50 283 PRO A N 1
ATOM 2050 C CA . PRO A 1 283 ? -6.625 31.722 -37.221 1.00 62.50 283 PRO A CA 1
ATOM 2051 C C . PRO A 1 283 ? -6.676 33.240 -37.515 1.00 62.50 283 PRO A C 1
ATOM 2053 O O . PRO A 1 283 ? -5.623 33.849 -37.727 1.00 62.50 283 PRO A O 1
ATOM 2056 N N . PRO A 1 284 ? -7.854 33.895 -37.479 1.00 61.91 284 PRO A N 1
ATOM 2057 C CA . PRO A 1 284 ? -7.938 35.342 -37.353 1.00 61.91 284 PRO A CA 1
ATOM 2058 C C . PRO A 1 284 ? -7.862 35.782 -35.879 1.00 61.91 284 PRO A C 1
ATOM 2060 O O . PRO A 1 284 ? -8.364 35.118 -34.976 1.00 61.91 284 PRO A O 1
ATOM 2063 N N . ALA A 1 285 ? -7.197 36.922 -35.707 1.00 48.50 285 ALA A N 1
ATOM 2064 C CA . ALA A 1 285 ? -7.088 37.831 -34.567 1.00 48.50 285 ALA A CA 1
ATOM 2065 C C . ALA A 1 285 ? -7.949 37.588 -33.305 1.00 48.50 285 ALA A C 1
ATOM 2067 O O . ALA A 1 285 ? -9.178 37.555 -33.335 1.00 48.50 285 ALA A O 1
ATOM 2068 N N . SER A 1 286 ? -7.254 37.598 -32.167 1.00 56.06 286 SER A N 1
ATOM 2069 C CA . SER A 1 286 ? -7.782 37.822 -30.820 1.00 56.06 286 SER A CA 1
ATOM 2070 C C . SER A 1 286 ? -8.496 39.174 -30.685 1.00 56.06 286 SER A C 1
ATOM 2072 O O . SER A 1 286 ? -7.961 40.181 -31.156 1.00 56.06 286 SER A O 1
ATOM 2074 N N . PRO A 1 287 ? -9.595 39.262 -29.917 1.00 57.94 287 PRO A N 1
ATOM 2075 C CA . PRO A 1 287 ? -9.954 40.493 -29.241 1.00 57.94 287 PRO A CA 1
ATOM 2076 C C . PRO A 1 287 ? -9.393 40.516 -27.815 1.00 57.94 287 PRO A C 1
ATOM 2078 O O . PRO A 1 287 ? -9.668 39.663 -26.972 1.00 57.94 287 PRO A O 1
ATOM 2081 N N . THR A 1 288 ? -8.609 41.558 -27.578 1.00 61.78 288 THR A N 1
ATOM 2082 C CA . THR A 1 288 ? -8.333 42.189 -26.291 1.00 61.78 288 THR A CA 1
ATOM 2083 C C . THR A 1 288 ? -9.628 42.560 -25.561 1.00 61.78 288 THR A C 1
ATOM 2085 O O . THR A 1 288 ? -10.436 43.317 -26.089 1.00 61.78 288 THR A O 1
ATOM 2088 N N . ALA A 1 289 ? -9.777 42.109 -24.319 1.00 44.34 289 ALA A N 1
ATOM 2089 C CA . ALA A 1 289 ? -10.550 42.758 -23.256 1.00 44.34 289 ALA A CA 1
ATOM 2090 C C . ALA A 1 289 ? -9.966 42.215 -21.941 1.00 44.34 289 ALA A C 1
ATOM 2092 O O . ALA A 1 289 ? -9.853 41.008 -21.773 1.00 44.34 289 ALA A O 1
ATOM 2093 N N . GLY A 1 290 ? -9.425 43.004 -21.023 1.00 43.72 290 GLY A N 1
ATOM 2094 C CA . GLY A 1 290 ? -9.914 44.285 -20.535 1.00 43.72 290 GLY A CA 1
ATOM 2095 C C . GLY A 1 290 ? -10.150 44.072 -19.042 1.00 43.72 290 GLY A C 1
ATOM 2096 O O . GLY A 1 290 ? -11.075 43.367 -18.655 1.00 43.72 290 GLY A O 1
ATOM 2097 N N . ALA A 1 291 ? -9.237 44.577 -18.221 1.00 43.94 291 ALA A N 1
ATOM 2098 C CA . ALA A 1 291 ? -9.285 44.459 -16.773 1.00 43.94 291 ALA A CA 1
ATOM 2099 C C . ALA A 1 291 ? -10.171 45.559 -16.140 1.00 43.94 291 ALA A C 1
ATOM 2101 O O . ALA A 1 291 ? -10.213 46.670 -16.667 1.00 43.94 291 ALA A O 1
ATOM 2102 N N . VAL A 1 292 ? -10.695 45.258 -14.932 1.00 45.81 292 VAL A N 1
ATOM 2103 C CA . VAL A 1 292 ? -11.185 46.175 -13.855 1.00 45.81 292 VAL A CA 1
ATOM 2104 C C . VAL A 1 292 ? -12.593 46.808 -14.096 1.00 45.81 292 VAL A C 1
ATOM 2106 O O . VAL A 1 292 ? -12.944 46.924 -15.267 1.00 45.81 292 VAL A O 1
ATOM 2109 N N . PRO A 1 293 ? -13.420 47.276 -13.102 1.00 51.41 293 PRO A N 1
ATOM 2110 C CA . PRO A 1 293 ? -13.385 47.278 -11.610 1.00 51.41 293 PRO A CA 1
ATOM 2111 C C . PRO A 1 293 ? -14.648 46.757 -10.851 1.00 51.41 293 PRO A C 1
ATOM 2113 O O . PRO A 1 293 ? -15.705 46.506 -11.418 1.00 51.41 293 PRO A O 1
ATOM 2116 N N . LEU A 1 294 ? -14.496 46.717 -9.515 1.00 44.00 294 LEU A N 1
ATOM 2117 C CA . LEU A 1 294 ? -15.465 46.923 -8.409 1.00 44.00 294 LEU A CA 1
ATOM 2118 C C . LEU A 1 294 ? -16.755 47.743 -8.682 1.00 44.00 294 LEU A C 1
ATOM 2120 O O . LEU A 1 294 ? -16.651 48.848 -9.203 1.00 44.00 294 LEU A O 1
ATOM 2124 N N . HIS A 1 295 ? -17.901 47.275 -8.148 1.00 40.28 295 HIS A N 1
ATOM 2125 C CA . HIS A 1 295 ? -18.941 47.968 -7.326 1.00 40.28 295 HIS A CA 1
ATOM 2126 C C . HIS A 1 295 ? -20.210 47.074 -7.302 1.00 40.28 295 HIS A C 1
ATOM 2128 O O . HIS A 1 295 ? -20.656 46.630 -8.350 1.00 40.28 295 HIS A O 1
ATOM 2134 N N . ALA A 1 296 ? -20.646 46.540 -6.157 1.00 42.91 296 ALA A N 1
ATOM 2135 C CA . ALA A 1 296 ? -21.563 47.119 -5.164 1.00 42.91 296 ALA A CA 1
ATOM 2136 C C . ALA A 1 296 ? -23.062 46.918 -5.480 1.00 42.91 296 ALA A C 1
ATOM 2138 O O . ALA A 1 296 ? -23.500 47.044 -6.614 1.00 42.91 296 ALA A O 1
ATOM 2139 N N . GLU A 1 297 ? -23.814 46.723 -4.391 1.00 39.06 297 GLU A N 1
ATOM 2140 C CA . GLU A 1 297 ? -25.162 47.272 -4.173 1.00 39.06 297 GLU A CA 1
ATOM 2141 C C . GLU A 1 297 ? -26.390 46.355 -4.354 1.00 39.06 297 GLU A C 1
ATOM 2143 O O . GLU A 1 297 ? -26.848 46.034 -5.443 1.00 39.06 297 GLU A O 1
ATOM 2148 N N . LEU A 1 298 ? -26.907 45.952 -3.184 1.00 48.59 298 LEU A N 1
ATOM 2149 C CA . LEU A 1 298 ? -28.314 45.857 -2.778 1.00 48.59 298 LEU A CA 1
ATOM 2150 C C . LEU A 1 298 ? -29.394 46.038 -3.861 1.00 48.59 298 LEU A C 1
ATOM 2152 O O . LEU A 1 298 ? -29.646 47.147 -4.318 1.00 48.59 298 LEU A O 1
ATOM 2156 N N . ALA A 1 299 ? -30.206 44.996 -4.056 1.00 45.75 299 ALA A N 1
ATOM 2157 C CA . ALA A 1 299 ? -31.643 45.171 -4.261 1.00 45.75 299 ALA A CA 1
ATOM 2158 C C . ALA A 1 299 ? -32.407 43.932 -3.778 1.00 45.75 299 ALA A C 1
ATOM 2160 O O . ALA A 1 299 ? -32.295 42.837 -4.325 1.00 45.75 299 ALA A O 1
ATOM 2161 N N . ALA A 1 300 ? -33.175 44.135 -2.712 1.00 51.81 300 ALA A N 1
ATOM 2162 C CA . ALA A 1 300 ? -34.151 43.202 -2.187 1.00 51.81 300 ALA A CA 1
ATOM 2163 C C . ALA A 1 300 ? -35.301 42.982 -3.181 1.00 51.81 300 ALA A C 1
ATOM 2165 O O . ALA A 1 300 ? -35.807 43.946 -3.755 1.00 51.81 300 ALA A O 1
ATOM 2166 N N . GLN A 1 301 ? -35.801 41.747 -3.277 1.00 40.44 301 GLN A N 1
ATOM 2167 C CA . GLN A 1 301 ? -37.216 41.514 -3.564 1.00 40.44 301 GLN A CA 1
ATOM 2168 C C . GLN A 1 301 ? -37.800 40.419 -2.656 1.00 40.44 301 GLN A C 1
ATOM 2170 O O . GLN A 1 301 ? -37.142 39.402 -2.425 1.00 40.44 301 GLN A O 1
ATOM 2175 N N . PRO A 1 302 ? -39.018 40.628 -2.117 1.00 57.91 302 PRO A N 1
ATOM 2176 C CA . PRO A 1 302 ? -39.631 39.772 -1.115 1.00 57.91 302 PRO A CA 1
ATOM 2177 C C . PRO A 1 302 ? -40.566 38.760 -1.779 1.00 57.91 302 PRO A C 1
ATOM 2179 O O . PRO A 1 302 ? -41.521 39.145 -2.449 1.00 57.91 302 PRO A O 1
ATOM 2182 N N . THR A 1 303 ? -40.356 37.465 -1.552 1.00 41.78 303 THR A N 1
ATOM 2183 C CA . THR A 1 303 ? -41.400 36.468 -1.819 1.00 41.78 303 THR A CA 1
ATOM 2184 C C . THR A 1 303 ? -41.477 35.441 -0.693 1.00 41.78 303 THR A C 1
ATOM 2186 O O . THR A 1 303 ? -40.520 34.743 -0.378 1.00 41.78 303 THR A O 1
ATOM 2189 N N . SER A 1 304 ? -42.659 35.422 -0.071 1.00 43.56 304 SER A N 1
ATOM 2190 C CA . SER A 1 304 ? -43.289 34.310 0.648 1.00 43.56 304 SER A CA 1
ATOM 2191 C C . SER A 1 304 ? -42.439 33.543 1.666 1.00 43.56 304 SER A C 1
ATOM 2193 O O . SER A 1 304 ? -41.842 32.506 1.385 1.00 43.56 304 SER A O 1
ATOM 2195 N N . SER A 1 305 ? -42.538 34.026 2.901 1.00 40.19 305 SER A N 1
ATOM 2196 C CA . SER A 1 305 ? -42.348 33.306 4.156 1.00 40.19 305 SER A CA 1
ATOM 2197 C C . SER A 1 305 ? -43.027 31.929 4.155 1.00 40.19 305 SER A C 1
ATOM 2199 O O . SER A 1 305 ? -44.216 31.810 4.453 1.00 40.19 305 SER A O 1
ATOM 2201 N N . THR A 1 306 ? -42.250 30.889 3.870 1.00 51.53 306 THR A N 1
ATOM 2202 C CA . THR A 1 306 ? -42.461 29.568 4.469 1.00 51.53 306 THR A CA 1
ATOM 2203 C C . THR A 1 306 ? -41.529 29.525 5.680 1.00 51.53 306 THR A C 1
ATOM 2205 O O . THR A 1 306 ? -40.350 29.850 5.511 1.00 51.53 306 THR A O 1
ATOM 2208 N N . PRO A 1 307 ? -42.012 29.248 6.905 1.00 58.31 307 PRO A N 1
ATOM 2209 C CA . PRO A 1 307 ? -41.128 29.169 8.061 1.00 58.31 307 PRO A CA 1
ATOM 2210 C C . PRO A 1 307 ? -40.038 28.127 7.769 1.00 58.31 307 PRO A C 1
ATOM 2212 O O . PRO A 1 307 ? -40.373 27.060 7.248 1.00 58.31 307 PRO A O 1
ATOM 2215 N N . PRO A 1 308 ? -38.751 28.415 8.042 1.00 55.19 308 PRO A N 1
ATOM 2216 C CA . PRO A 1 308 ? -37.731 27.385 8.016 1.00 55.19 308 PRO A CA 1
ATOM 2217 C C . PRO A 1 308 ? -38.136 26.382 9.086 1.00 55.19 308 PRO A C 1
ATOM 2219 O O . PRO A 1 308 ? -38.064 26.675 10.281 1.00 55.19 308 PRO A O 1
ATOM 2222 N N . ASP A 1 309 ? -38.651 25.243 8.633 1.00 41.81 309 ASP A N 1
ATOM 2223 C CA . ASP A 1 309 ? -38.852 24.072 9.462 1.00 41.81 309 ASP A CA 1
ATOM 2224 C C . ASP A 1 309 ? -37.521 23.870 10.175 1.00 41.81 309 ASP A C 1
ATOM 2226 O O . ASP A 1 309 ? -36.479 23.716 9.528 1.00 41.81 309 ASP A O 1
ATOM 2230 N N . ALA A 1 310 ? -37.532 24.068 11.493 1.00 50.78 310 ALA A N 1
ATOM 2231 C CA . ALA A 1 310 ? -36.349 23.947 12.311 1.00 50.78 310 ALA A CA 1
ATOM 2232 C C . ALA A 1 310 ? -35.847 22.536 12.059 1.00 50.78 310 ALA A C 1
ATOM 2234 O O . ALA A 1 310 ? -36.487 21.583 12.506 1.00 50.78 310 ALA A O 1
ATOM 2235 N N . SER A 1 311 ? -34.765 22.422 11.281 1.00 48.62 311 SER A N 1
ATOM 2236 C CA . SER A 1 311 ? -34.060 21.180 11.021 1.00 48.62 311 SER A CA 1
ATOM 2237 C C . SER A 1 311 ? -33.856 20.551 12.380 1.00 48.62 311 SER A C 1
ATOM 2239 O O . SER A 1 311 ? -33.015 21.002 13.159 1.00 48.62 311 SER A O 1
ATOM 2241 N N . THR A 1 312 ? -34.731 19.600 12.702 1.00 55.72 312 THR A N 1
ATOM 2242 C CA . THR A 1 312 ? -34.682 18.840 13.933 1.00 55.72 312 THR A CA 1
ATOM 2243 C C . THR A 1 312 ? -33.323 18.200 13.850 1.00 55.72 312 THR A C 1
ATOM 2245 O O . THR A 1 312 ? -33.109 17.359 12.981 1.00 55.72 312 THR A O 1
ATOM 2248 N N . ALA A 1 313 ? -32.381 18.747 14.620 1.00 52.88 313 ALA A N 1
ATOM 2249 C CA . ALA A 1 313 ? -31.004 18.312 14.639 1.00 52.88 313 ALA A CA 1
ATOM 2250 C C . ALA A 1 313 ? -31.068 16.843 15.028 1.00 52.88 313 ALA A C 1
ATOM 2252 O O . ALA A 1 313 ? -31.279 16.519 16.197 1.00 52.88 313 ALA A O 1
ATOM 2253 N N . GLU A 1 314 ? -31.041 15.980 14.012 1.00 54.03 314 GLU A N 1
ATOM 2254 C CA . GLU A 1 314 ? -31.137 14.548 14.182 1.00 54.03 314 GLU A CA 1
ATOM 2255 C C . GLU A 1 314 ? -30.012 14.205 15.156 1.00 54.03 314 GLU A C 1
ATOM 2257 O O . GLU A 1 314 ? -28.858 14.578 14.900 1.00 54.03 314 GLU A O 1
ATOM 2262 N N . PRO A 1 315 ? -30.340 13.656 16.340 1.00 68.81 315 PRO A N 1
ATOM 2263 C CA . PRO A 1 315 ? -29.340 13.420 17.363 1.00 68.81 315 PRO A CA 1
ATOM 2264 C C . PRO A 1 315 ? -28.219 12.609 16.715 1.00 68.81 315 PRO A C 1
ATOM 2266 O O . PRO A 1 315 ? -28.524 11.649 16.003 1.00 68.81 315 PRO A O 1
ATOM 2269 N N . PRO A 1 316 ? -26.946 13.006 16.896 1.00 68.25 316 PRO A N 1
ATOM 2270 C CA . PRO A 1 316 ? -25.831 12.411 16.179 1.00 68.25 316 PRO A CA 1
ATOM 2271 C C . PRO A 1 316 ? -25.885 10.899 16.373 1.00 68.25 316 PRO A C 1
ATOM 2273 O O . PRO A 1 316 ? -25.705 10.401 17.487 1.00 68.25 316 PRO A O 1
ATOM 2276 N N . SER A 1 317 ? -26.197 10.175 15.295 1.00 73.19 317 SER A N 1
ATOM 2277 C CA . SER A 1 317 ? -26.262 8.720 15.325 1.00 73.19 317 SER A CA 1
ATOM 2278 C C . SER A 1 317 ? -24.931 8.207 15.875 1.00 73.19 317 SER A C 1
ATOM 2280 O O . SER A 1 317 ? -23.885 8.712 15.447 1.00 73.19 317 SER A O 1
ATOM 2282 N N . PRO A 1 318 ? -24.931 7.248 16.816 1.00 75.81 318 PRO A N 1
ATOM 2283 C CA . PRO A 1 318 ? -23.700 6.765 17.424 1.00 75.81 318 PRO A CA 1
ATOM 2284 C C . PRO A 1 318 ? -22.740 6.336 16.316 1.00 75.81 318 PRO A C 1
ATOM 2286 O O . PRO A 1 318 ? -23.092 5.495 15.485 1.00 75.81 318 PRO A O 1
ATOM 2289 N N . ALA A 1 319 ? -21.551 6.950 16.271 1.00 78.31 319 ALA A N 1
ATOM 2290 C CA . ALA A 1 319 ? -20.594 6.689 15.203 1.00 78.31 319 ALA A CA 1
ATOM 2291 C C . ALA A 1 319 ? -20.310 5.183 15.165 1.00 78.31 319 ALA A C 1
ATOM 2293 O O . ALA A 1 319 ? -19.825 4.597 16.136 1.00 78.31 319 ALA A O 1
ATOM 2294 N N . THR A 1 320 ? -20.715 4.543 14.074 1.00 87.38 320 THR A N 1
ATOM 2295 C CA . THR A 1 320 ? -20.553 3.106 13.887 1.00 87.38 320 THR A CA 1
ATOM 2296 C C . THR A 1 320 ? -19.210 2.898 13.212 1.00 87.38 320 THR A C 1
ATOM 2298 O O . THR A 1 320 ? -19.010 3.362 12.093 1.00 87.38 320 THR A O 1
ATOM 2301 N N . VAL A 1 321 ? -18.275 2.242 13.902 1.00 91.06 321 VAL A N 1
ATOM 2302 C CA . VAL A 1 321 ? -16.946 1.939 13.358 1.00 91.06 321 VAL A CA 1
ATOM 2303 C C . VAL A 1 321 ? -17.037 0.622 12.581 1.00 91.06 321 VAL A C 1
ATOM 2305 O O . VAL A 1 321 ? -17.248 -0.421 13.204 1.00 91.06 321 VAL A O 1
ATOM 2308 N N . PRO A 1 322 ? -16.907 0.629 11.242 1.00 92.38 322 PRO A N 1
ATOM 2309 C CA . PRO A 1 322 ? -16.912 -0.604 10.470 1.00 92.38 322 PRO A CA 1
ATOM 2310 C C . PRO A 1 322 ? -15.644 -1.413 10.765 1.00 92.38 322 PRO A C 1
ATOM 2312 O O . PRO A 1 322 ? -14.546 -0.860 10.881 1.00 92.38 322 PRO A O 1
ATOM 2315 N N . ALA A 1 323 ? -15.786 -2.734 10.864 1.00 94.38 323 ALA A N 1
ATOM 2316 C CA . ALA A 1 323 ? -14.664 -3.639 11.067 1.00 94.38 323 ALA A CA 1
ATOM 2317 C C . ALA A 1 323 ? -14.820 -4.932 10.261 1.00 94.38 323 ALA A C 1
ATOM 2319 O O . ALA A 1 323 ? -15.925 -5.456 10.126 1.00 94.38 323 ALA A O 1
ATOM 2320 N N . TYR A 1 324 ? -13.700 -5.454 9.763 1.00 95.44 324 TYR A N 1
ATOM 2321 C CA . TYR A 1 324 ? -13.612 -6.738 9.066 1.00 95.44 324 TYR A CA 1
ATOM 2322 C C . TYR A 1 324 ? -12.579 -7.627 9.740 1.00 95.44 324 TYR A C 1
ATOM 2324 O O . TYR A 1 324 ? -11.502 -7.159 10.102 1.00 95.44 324 TYR A O 1
ATOM 2332 N N . THR A 1 325 ? -12.868 -8.920 9.860 1.00 96.56 325 THR A N 1
ATOM 2333 C CA . THR A 1 325 ? -11.857 -9.905 10.244 1.00 96.56 325 THR A CA 1
ATOM 2334 C C . THR A 1 325 ? -11.006 -10.276 9.029 1.00 96.56 325 THR A C 1
ATOM 2336 O O . THR A 1 325 ? -11.516 -10.432 7.919 1.00 96.56 325 THR A O 1
ATOM 2339 N N . ILE A 1 326 ? -9.692 -10.394 9.222 1.00 97.12 326 ILE A N 1
ATOM 2340 C CA . ILE A 1 326 ? -8.750 -10.827 8.182 1.00 97.12 326 ILE A CA 1
ATOM 2341 C C . ILE A 1 326 ? -7.955 -12.036 8.671 1.00 97.12 326 ILE A C 1
ATOM 2343 O O . ILE A 1 326 ? -7.611 -12.132 9.845 1.00 97.12 326 ILE A O 1
ATOM 2347 N N . GLY A 1 327 ? -7.652 -12.970 7.768 1.00 96.94 327 GLY A N 1
ATOM 2348 C CA . GLY A 1 327 ? -7.025 -14.244 8.143 1.00 96.94 327 GLY A CA 1
ATOM 2349 C C . GLY A 1 327 ? -5.571 -14.139 8.618 1.00 96.94 327 GLY A C 1
ATOM 2350 O O . GLY A 1 327 ? -5.075 -15.061 9.258 1.00 96.94 327 GLY A O 1
ATOM 2351 N N . ALA A 1 328 ? -4.881 -13.039 8.306 1.00 97.00 328 ALA A N 1
ATOM 2352 C CA . ALA A 1 328 ? -3.469 -12.838 8.620 1.00 97.00 328 ALA A CA 1
ATOM 2353 C C . ALA A 1 328 ? -3.198 -11.386 9.012 1.00 97.00 328 ALA A C 1
ATOM 2355 O O . ALA A 1 328 ? -3.869 -10.474 8.523 1.00 97.00 328 ALA A O 1
ATOM 2356 N N . ARG A 1 329 ? -2.188 -11.161 9.857 1.00 96.88 329 ARG A N 1
ATOM 2357 C CA . ARG A 1 329 ? -1.753 -9.802 10.204 1.00 96.88 329 ARG A CA 1
ATOM 2358 C C . ARG A 1 329 ? -1.046 -9.119 9.036 1.00 96.88 329 ARG A C 1
ATOM 2360 O O . ARG A 1 329 ? -0.276 -9.738 8.298 1.00 96.88 329 ARG A O 1
ATOM 2367 N N . ILE A 1 330 ? -1.272 -7.818 8.887 1.00 97.31 330 ILE A N 1
ATOM 2368 C CA . ILE A 1 330 ? -0.597 -7.004 7.878 1.00 97.31 330 ILE A CA 1
ATOM 2369 C C . ILE A 1 330 ? 0.780 -6.640 8.425 1.00 97.31 330 ILE A C 1
ATOM 2371 O O . ILE A 1 330 ? 0.920 -5.799 9.305 1.00 97.31 330 ILE A O 1
ATOM 2375 N N . GLN A 1 331 ? 1.813 -7.299 7.904 1.00 95.81 331 GLN A N 1
ATOM 2376 C CA . GLN A 1 331 ? 3.204 -6.958 8.189 1.00 95.81 331 GLN A CA 1
ATOM 2377 C C . GLN A 1 331 ? 3.722 -6.050 7.082 1.00 95.81 331 GLN A C 1
ATOM 2379 O O . GLN A 1 331 ? 4.116 -6.539 6.018 1.00 95.81 331 GLN A O 1
ATOM 2384 N N . ARG A 1 332 ? 3.743 -4.735 7.321 1.00 93.94 332 ARG A N 1
ATOM 2385 C CA . ARG A 1 332 ? 4.168 -3.748 6.318 1.00 93.94 332 ARG A CA 1
ATOM 2386 C C . ARG A 1 332 ? 5.501 -4.102 5.670 1.00 93.94 332 ARG A C 1
ATOM 2388 O O . ARG A 1 332 ? 5.572 -4.136 4.447 1.00 93.94 332 ARG A O 1
ATOM 2395 N N . GLY A 1 333 ? 6.517 -4.459 6.459 1.00 93.06 333 GLY A N 1
ATOM 2396 C CA . GLY A 1 333 ? 7.833 -4.839 5.933 1.00 93.06 333 GLY A CA 1
ATOM 2397 C C . GLY A 1 333 ? 7.771 -5.998 4.929 1.00 93.06 333 GLY A C 1
ATOM 2398 O O . GLY A 1 333 ? 8.328 -5.923 3.835 1.00 93.06 333 GLY A O 1
ATOM 2399 N N . ARG A 1 334 ? 6.987 -7.039 5.238 1.00 94.44 334 ARG A N 1
ATOM 2400 C CA . ARG A 1 334 ? 6.782 -8.198 4.357 1.00 94.44 334 ARG A CA 1
ATOM 2401 C C . ARG A 1 334 ? 6.010 -7.839 3.086 1.00 94.44 334 ARG A C 1
ATOM 2403 O O . ARG A 1 334 ? 6.334 -8.355 2.013 1.00 94.44 334 ARG A O 1
ATOM 2410 N N . VAL A 1 335 ? 4.996 -6.979 3.198 1.00 95.50 335 VAL A N 1
ATOM 2411 C CA . VAL A 1 335 ? 4.207 -6.488 2.055 1.00 95.50 335 VAL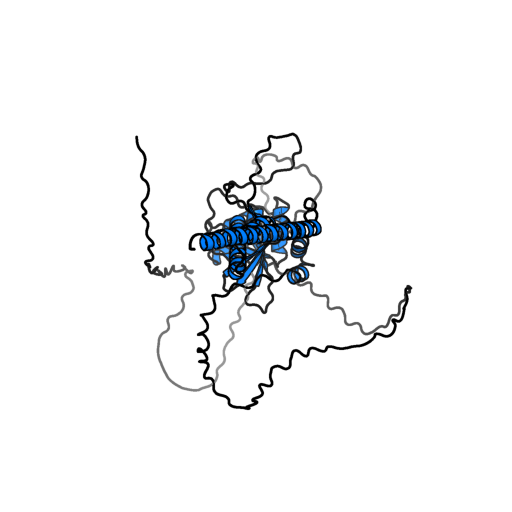 A CA 1
ATOM 2412 C C . VAL A 1 335 ? 5.102 -5.674 1.122 1.00 95.50 335 VAL A C 1
ATOM 2414 O O . VAL A 1 335 ? 5.155 -5.964 -0.071 1.00 95.50 335 VAL A O 1
ATOM 2417 N N . LEU A 1 336 ? 5.870 -4.729 1.668 1.00 94.19 336 LEU A N 1
ATOM 2418 C CA . LEU A 1 336 ? 6.811 -3.889 0.926 1.00 94.19 336 LEU A CA 1
ATOM 2419 C C . LEU A 1 336 ? 7.901 -4.710 0.230 1.00 94.19 336 LEU A C 1
ATOM 2421 O O . LEU A 1 336 ? 8.102 -4.559 -0.973 1.00 94.19 336 LEU A O 1
ATOM 2425 N N . GLY A 1 337 ? 8.548 -5.637 0.939 1.00 93.44 337 GLY A N 1
ATOM 2426 C CA . GLY A 1 337 ? 9.559 -6.513 0.344 1.00 93.44 337 GLY A CA 1
ATOM 2427 C C . GLY A 1 337 ? 8.991 -7.458 -0.723 1.00 93.44 337 GLY A C 1
ATOM 2428 O O . GLY A 1 337 ? 9.682 -7.834 -1.670 1.00 93.44 337 GLY A O 1
ATOM 2429 N N . SER A 1 338 ? 7.719 -7.852 -0.616 1.00 94.38 338 SER A N 1
ATOM 2430 C CA . SER A 1 338 ? 7.046 -8.639 -1.660 1.00 94.38 338 SER A CA 1
ATOM 2431 C C . SER A 1 338 ? 6.686 -7.781 -2.874 1.00 94.38 338 SER A C 1
ATOM 2433 O O . SER A 1 338 ? 6.878 -8.231 -4.001 1.00 94.38 338 SER A O 1
ATOM 2435 N N . LEU A 1 339 ? 6.248 -6.539 -2.655 1.00 93.69 339 LEU A N 1
ATOM 2436 C CA . LEU A 1 339 ? 5.971 -5.573 -3.715 1.00 93.69 339 LEU A CA 1
ATOM 2437 C C . LEU A 1 339 ? 7.238 -5.230 -4.508 1.00 93.69 339 LEU A C 1
ATOM 2439 O O . LEU A 1 339 ? 7.229 -5.317 -5.732 1.00 93.69 339 LEU A O 1
ATOM 2443 N N . ALA A 1 340 ? 8.343 -4.923 -3.823 1.00 92.00 340 ALA A N 1
ATOM 2444 C CA . ALA A 1 340 ? 9.622 -4.621 -4.463 1.00 92.00 340 ALA A CA 1
ATOM 2445 C C . ALA A 1 340 ? 10.120 -5.790 -5.329 1.00 92.00 340 ALA A C 1
ATOM 2447 O O . ALA A 1 340 ? 10.508 -5.590 -6.479 1.00 92.00 340 ALA A O 1
ATOM 2448 N N . ARG A 1 341 ? 10.049 -7.026 -4.814 1.00 93.25 341 ARG A N 1
ATOM 2449 C CA . ARG A 1 341 ? 10.411 -8.229 -5.581 1.00 93.25 341 ARG A CA 1
ATOM 2450 C C . ARG A 1 341 ? 9.504 -8.445 -6.790 1.00 93.25 341 ARG A C 1
ATOM 2452 O O . ARG A 1 341 ? 10.004 -8.774 -7.859 1.00 93.25 341 ARG A O 1
ATOM 2459 N N . ALA A 1 342 ? 8.194 -8.247 -6.636 1.00 93.00 342 ALA A N 1
ATOM 2460 C CA . ALA A 1 342 ? 7.244 -8.385 -7.736 1.00 93.00 342 ALA A CA 1
ATOM 2461 C C . ALA A 1 342 ? 7.506 -7.361 -8.851 1.00 93.00 342 ALA A C 1
ATOM 2463 O O . ALA A 1 342 ? 7.490 -7.729 -10.022 1.00 93.00 342 ALA A O 1
ATOM 2464 N N . MET A 1 343 ? 7.806 -6.108 -8.494 1.00 91.31 343 MET A N 1
ATOM 2465 C CA . MET A 1 343 ? 8.147 -5.063 -9.462 1.00 91.31 343 MET A CA 1
ATOM 2466 C C . MET A 1 343 ? 9.447 -5.362 -10.211 1.00 91.31 343 MET A C 1
ATOM 2468 O O . MET A 1 343 ? 9.483 -5.209 -11.427 1.00 91.31 343 MET A O 1
ATOM 2472 N N . ARG A 1 344 ? 10.496 -5.833 -9.520 1.00 92.88 344 ARG A N 1
ATOM 2473 C CA . ARG A 1 344 ? 11.757 -6.231 -10.176 1.00 92.88 344 ARG A CA 1
ATOM 2474 C C . ARG A 1 344 ? 11.564 -7.412 -11.121 1.00 92.88 344 ARG A C 1
ATOM 2476 O O . ARG A 1 344 ? 12.026 -7.363 -12.252 1.00 92.88 344 ARG A O 1
ATOM 2483 N N . ALA A 1 345 ? 10.822 -8.433 -10.692 1.00 93.38 345 ALA A N 1
ATOM 2484 C CA . ALA A 1 345 ? 10.507 -9.579 -11.541 1.00 93.38 345 ALA A CA 1
ATOM 2485 C C . ALA A 1 345 ? 9.686 -9.178 -12.778 1.00 93.38 345 ALA A C 1
ATOM 2487 O O . ALA A 1 345 ? 9.878 -9.726 -13.858 1.00 93.38 345 ALA A O 1
ATOM 2488 N N . GLU A 1 346 ? 8.770 -8.217 -12.636 1.00 92.62 346 GLU A N 1
ATOM 2489 C CA . GLU A 1 346 ? 8.016 -7.668 -13.762 1.00 92.62 346 GLU A CA 1
ATOM 2490 C C . GLU A 1 346 ? 8.898 -6.865 -14.720 1.00 92.62 346 GLU A C 1
ATOM 2492 O O . GLU A 1 346 ? 8.778 -7.035 -15.930 1.00 92.62 346 GLU A O 1
ATOM 2497 N N . LEU A 1 347 ? 9.795 -6.036 -14.190 1.00 93.81 347 LEU A N 1
ATOM 2498 C CA . LEU A 1 347 ? 10.758 -5.279 -14.980 1.00 93.81 347 LEU A CA 1
ATOM 2499 C C . LEU A 1 347 ? 11.681 -6.211 -15.780 1.00 93.81 347 LEU A C 1
ATOM 2501 O O . LEU A 1 347 ? 11.782 -6.054 -16.995 1.00 93.81 347 LEU A O 1
ATOM 2505 N N . ASP A 1 348 ? 12.279 -7.220 -15.138 1.00 95.44 348 ASP A N 1
ATOM 2506 C CA . ASP A 1 348 ? 13.114 -8.217 -15.823 1.00 95.44 348 ASP A CA 1
ATOM 2507 C C . ASP A 1 348 ? 12.317 -8.975 -16.892 1.00 95.44 348 ASP A C 1
ATOM 2509 O O . ASP A 1 348 ? 12.773 -9.097 -18.027 1.00 95.44 348 ASP A O 1
ATOM 2513 N N . GLN A 1 349 ? 11.080 -9.389 -16.588 1.00 94.50 349 GLN A N 1
ATOM 2514 C CA . GLN A 1 349 ? 10.203 -10.054 -17.555 1.00 94.50 349 GLN A CA 1
ATOM 2515 C C . GLN A 1 349 ? 9.933 -9.184 -18.794 1.00 94.50 349 GLN A C 1
ATOM 2517 O O . GLN A 1 349 ? 9.972 -9.691 -19.916 1.00 94.50 349 GLN A O 1
ATOM 2522 N N . VAL A 1 350 ? 9.639 -7.892 -18.608 1.00 93.56 350 VAL A N 1
ATOM 2523 C CA . VAL A 1 350 ? 9.355 -6.956 -19.709 1.00 93.56 350 VAL A CA 1
ATOM 2524 C C . VAL A 1 350 ? 10.603 -6.712 -20.554 1.00 93.56 350 VAL A C 1
ATOM 2526 O O . VAL A 1 350 ? 10.523 -6.747 -21.781 1.00 93.56 350 VAL A O 1
ATOM 2529 N N . LEU A 1 351 ? 11.762 -6.522 -19.922 1.00 94.12 351 LEU A N 1
ATOM 2530 C CA . LEU A 1 351 ? 13.025 -6.325 -20.631 1.00 94.12 351 LEU A CA 1
ATOM 2531 C C . LEU A 1 351 ? 13.458 -7.597 -21.375 1.00 94.12 351 LEU A C 1
ATOM 2533 O O . LEU A 1 351 ? 13.887 -7.529 -22.524 1.00 94.12 351 LEU A O 1
ATOM 2537 N N . ALA A 1 352 ? 13.299 -8.770 -20.761 1.00 94.94 352 ALA A N 1
ATOM 2538 C CA . ALA A 1 352 ? 13.595 -10.049 -21.396 1.00 94.94 352 ALA A CA 1
ATOM 2539 C C . ALA A 1 352 ? 12.688 -10.315 -22.607 1.00 94.94 352 ALA A C 1
ATOM 2541 O O . ALA A 1 352 ? 13.168 -10.798 -23.627 1.00 94.94 352 ALA A O 1
ATOM 2542 N N . ALA A 1 353 ? 11.401 -9.959 -22.526 1.00 93.25 353 ALA A N 1
ATOM 2543 C CA . ALA A 1 353 ? 10.468 -10.077 -23.648 1.00 93.25 353 ALA A CA 1
ATOM 2544 C C . ALA A 1 353 ? 10.796 -9.127 -24.817 1.00 93.25 353 ALA A C 1
ATOM 2546 O O . ALA A 1 353 ? 10.384 -9.391 -25.943 1.00 93.25 353 ALA A O 1
ATOM 2547 N N . GLY A 1 354 ? 11.521 -8.036 -24.555 1.00 94.31 354 GLY A N 1
ATOM 2548 C CA . GLY A 1 354 ? 12.010 -7.097 -25.566 1.00 94.31 354 GLY A CA 1
ATOM 2549 C C . GLY A 1 354 ? 13.390 -7.438 -26.138 1.00 94.31 354 GLY A C 1
ATOM 2550 O O . GLY A 1 354 ? 14.013 -6.556 -26.723 1.00 94.31 354 GLY A O 1
ATOM 2551 N N . ASP A 1 355 ? 13.897 -8.659 -25.920 1.00 94.81 355 ASP A N 1
ATOM 2552 C CA . ASP A 1 355 ? 15.245 -9.098 -26.319 1.00 94.81 355 ASP A CA 1
ATOM 2553 C C . ASP A 1 355 ? 16.378 -8.188 -25.793 1.00 94.81 355 ASP A C 1
ATOM 2555 O O . ASP A 1 355 ? 17.467 -8.108 -26.370 1.00 94.81 355 ASP A O 1
ATOM 2559 N N . VAL A 1 356 ? 16.148 -7.505 -24.664 1.00 95.88 356 VAL A N 1
ATOM 2560 C CA . VAL A 1 356 ? 17.147 -6.624 -24.047 1.00 95.88 356 VAL A CA 1
ATOM 2561 C C . VAL A 1 356 ? 18.310 -7.468 -23.506 1.00 95.88 356 VAL A C 1
ATOM 2563 O O . VAL A 1 356 ? 18.066 -8.399 -22.725 1.00 95.88 356 VAL A O 1
ATOM 2566 N N . PRO A 1 357 ? 19.576 -7.170 -23.869 1.00 95.94 357 PRO A N 1
ATOM 2567 C CA . PRO A 1 357 ? 20.743 -7.902 -23.379 1.00 95.94 357 PRO A CA 1
ATOM 2568 C C . PRO A 1 357 ? 20.847 -7.923 -21.848 1.00 95.94 357 PRO A C 1
ATOM 2570 O O . PRO A 1 357 ? 20.531 -6.937 -21.190 1.00 95.94 357 PRO A O 1
ATOM 2573 N N . ALA A 1 358 ? 21.354 -9.025 -21.282 1.00 95.56 358 ALA A N 1
ATOM 2574 C CA . ALA A 1 358 ? 21.416 -9.227 -19.829 1.00 95.56 358 ALA A CA 1
ATOM 2575 C C . ALA A 1 358 ? 22.146 -8.098 -19.074 1.00 95.56 358 ALA A C 1
ATOM 2577 O O . ALA A 1 358 ? 21.621 -7.617 -18.080 1.00 95.56 358 ALA A O 1
ATOM 2578 N N . TRP A 1 359 ? 23.280 -7.611 -19.592 1.00 95.75 359 TRP A N 1
ATOM 2579 C CA . TRP A 1 359 ? 24.038 -6.510 -18.977 1.00 95.75 359 TRP A CA 1
ATOM 2580 C C . TRP A 1 359 ? 23.207 -5.223 -18.838 1.00 95.75 359 TRP A C 1
ATOM 2582 O O . TRP A 1 359 ? 23.287 -4.522 -17.835 1.00 95.75 359 TRP A O 1
ATOM 2592 N N . MET A 1 360 ? 22.351 -4.939 -19.826 1.00 96.31 360 MET A N 1
ATOM 2593 C CA . MET A 1 360 ? 21.467 -3.777 -19.802 1.00 96.31 360 MET A CA 1
ATOM 2594 C C . MET A 1 360 ? 20.333 -3.992 -18.801 1.00 96.31 360 MET A C 1
ATOM 2596 O O . MET A 1 360 ? 19.955 -3.058 -18.101 1.00 96.31 360 MET A O 1
ATOM 2600 N N . ARG A 1 361 ? 19.810 -5.221 -18.690 1.00 96.31 361 ARG A N 1
ATOM 2601 C CA . ARG A 1 361 ? 18.799 -5.552 -17.675 1.00 96.31 361 ARG A CA 1
ATOM 2602 C C . ARG A 1 361 ? 19.342 -5.376 -16.262 1.00 96.31 361 ARG A C 1
ATOM 2604 O O . ARG A 1 361 ? 18.670 -4.752 -15.450 1.00 96.31 361 ARG A O 1
ATOM 2611 N N . GLU A 1 362 ? 20.559 -5.847 -16.003 1.00 95.69 362 GLU A N 1
ATOM 2612 C CA . GLU A 1 362 ? 21.246 -5.666 -14.718 1.00 95.69 362 GLU A CA 1
ATOM 2613 C C . GLU A 1 362 ? 21.416 -4.178 -14.380 1.00 95.69 362 GLU A C 1
ATOM 2615 O O . GLU A 1 362 ? 21.089 -3.763 -13.269 1.00 95.69 362 GLU A O 1
ATOM 2620 N N . ARG A 1 363 ? 21.828 -3.352 -15.352 1.00 95.56 363 ARG A N 1
ATOM 2621 C CA . ARG A 1 363 ? 21.993 -1.903 -15.158 1.00 95.56 363 ARG A CA 1
ATOM 2622 C C . ARG A 1 363 ? 20.667 -1.186 -14.881 1.00 95.56 363 ARG A C 1
ATOM 2624 O O . ARG A 1 363 ? 20.593 -0.334 -13.997 1.00 95.56 363 ARG A O 1
ATOM 2631 N N . VAL A 1 364 ? 19.604 -1.553 -15.600 1.00 95.56 364 VAL A N 1
ATOM 2632 C CA . VAL A 1 364 ? 18.252 -1.019 -15.370 1.00 95.56 364 VAL A CA 1
ATOM 2633 C C . VAL A 1 364 ? 17.706 -1.474 -14.012 1.00 95.56 364 VAL A C 1
ATOM 2635 O O . VAL A 1 364 ? 17.072 -0.677 -13.326 1.00 95.56 364 VAL A O 1
ATOM 2638 N N . GLU A 1 365 ? 17.955 -2.716 -13.586 1.00 93.38 365 GLU A N 1
ATOM 2639 C CA . GLU A 1 365 ? 17.541 -3.211 -12.267 1.00 93.38 365 GLU A CA 1
ATOM 2640 C C . GLU A 1 365 ? 18.284 -2.498 -11.128 1.00 93.38 365 GLU A C 1
ATOM 2642 O O . GLU A 1 365 ? 17.655 -2.088 -10.148 1.00 93.38 365 GLU A O 1
ATOM 2647 N N . GLU A 1 366 ? 19.600 -2.315 -11.263 1.00 93.00 366 GLU A N 1
ATOM 2648 C CA . GLU A 1 366 ? 20.423 -1.572 -10.308 1.00 93.00 366 GLU A CA 1
ATOM 2649 C C . GLU A 1 366 ? 19.886 -0.149 -10.131 1.00 93.00 366 GLU A C 1
ATOM 2651 O O . GLU A 1 366 ? 19.608 0.277 -9.008 1.00 93.00 366 GLU A O 1
ATOM 2656 N N . TRP A 1 367 ? 19.644 0.558 -11.234 1.00 93.06 367 TRP A N 1
ATOM 2657 C CA . TRP A 1 367 ? 19.095 1.908 -11.198 1.00 93.06 367 TRP A CA 1
ATOM 2658 C C . TRP A 1 367 ? 17.657 1.939 -10.646 1.00 93.06 367 TRP A C 1
ATOM 2660 O O . TRP A 1 367 ? 17.334 2.741 -9.765 1.00 93.06 367 TRP A O 1
ATOM 2670 N N . ALA A 1 368 ? 16.795 1.006 -11.064 1.00 91.88 368 ALA A N 1
ATOM 2671 C CA . ALA A 1 368 ? 15.418 0.907 -10.576 1.00 91.88 368 ALA A CA 1
ATOM 2672 C C . ALA A 1 368 ? 15.341 0.570 -9.078 1.00 91.88 368 ALA A C 1
ATOM 2674 O O . ALA A 1 368 ? 14.346 0.890 -8.424 1.00 91.88 368 ALA A O 1
ATOM 2675 N N . SER A 1 369 ? 16.380 -0.048 -8.507 1.00 88.62 369 SER A N 1
ATOM 2676 C CA . SER A 1 369 ? 16.450 -0.319 -7.070 1.00 88.62 369 SER A CA 1
ATOM 2677 C C . SER A 1 369 ? 16.444 0.959 -6.222 1.00 88.62 369 SER A C 1
ATOM 2679 O O . SER A 1 369 ? 15.927 0.927 -5.105 1.00 88.62 369 SER A O 1
ATOM 2681 N N . TRP A 1 370 ? 16.939 2.077 -6.769 1.00 85.94 370 TRP A N 1
ATOM 2682 C CA . TRP A 1 370 ? 16.919 3.392 -6.129 1.00 85.94 370 TRP A CA 1
ATOM 2683 C C . TRP A 1 370 ? 15.539 4.067 -6.197 1.00 85.94 370 TRP A C 1
ATOM 2685 O O . TRP A 1 370 ? 15.132 4.731 -5.247 1.00 85.94 370 TRP A O 1
ATOM 2695 N N . VAL A 1 371 ? 14.795 3.862 -7.290 1.00 84.00 371 VAL A N 1
ATOM 2696 C CA . VAL A 1 371 ? 13.457 4.459 -7.511 1.00 84.00 371 VAL A CA 1
ATOM 2697 C C . VAL A 1 371 ? 12.323 3.599 -6.942 1.00 84.00 371 VAL A C 1
ATOM 2699 O O . VAL A 1 371 ? 11.177 4.038 -6.840 1.00 84.00 371 VAL A O 1
ATOM 2702 N N . GLY A 1 372 ? 12.619 2.351 -6.574 1.00 83.25 372 GLY A N 1
ATOM 2703 C CA . GLY A 1 372 ? 11.633 1.406 -6.070 1.00 83.25 372 GLY A CA 1
ATOM 2704 C C . GLY A 1 372 ? 10.855 1.947 -4.859 1.00 83.25 372 GLY A C 1
ATOM 2705 O O . GLY A 1 372 ? 11.416 2.639 -4.016 1.00 83.25 372 GLY A O 1
ATOM 2706 N N . PRO A 1 373 ? 9.568 1.586 -4.702 1.00 81.50 373 PRO A N 1
ATOM 2707 C CA . PRO A 1 373 ? 8.714 2.116 -3.633 1.00 81.50 373 PRO A CA 1
ATOM 2708 C C . PRO A 1 373 ? 9.133 1.669 -2.228 1.00 81.50 373 PRO A C 1
ATOM 2710 O O . PRO A 1 373 ? 8.575 2.153 -1.243 1.00 81.50 373 PRO A O 1
ATOM 2713 N N . ALA A 1 374 ? 10.056 0.711 -2.125 1.00 86.50 374 ALA A N 1
ATOM 2714 C CA . ALA A 1 374 ? 10.548 0.192 -0.866 1.00 86.50 374 ALA A CA 1
ATOM 2715 C C . ALA A 1 374 ? 12.050 -0.075 -0.931 1.00 86.50 374 ALA A C 1
ATOM 2717 O O . ALA A 1 374 ? 12.529 -0.756 -1.841 1.00 86.50 374 ALA A O 1
ATOM 2718 N N . VAL A 1 375 ? 12.763 0.412 0.080 1.00 85.12 375 VAL A N 1
ATOM 2719 C CA . VAL A 1 375 ? 14.201 0.200 0.258 1.00 85.12 375 VAL A CA 1
ATOM 2720 C C . VAL A 1 375 ? 14.400 -0.639 1.524 1.00 85.12 375 VAL A C 1
ATOM 2722 O O . VAL A 1 375 ? 13.671 -0.441 2.504 1.00 85.12 375 VAL A O 1
ATOM 2725 N N . PRO A 1 376 ? 15.344 -1.600 1.533 1.00 85.06 376 PRO A N 1
ATOM 2726 C CA . PRO A 1 376 ? 15.745 -2.259 2.768 1.00 85.06 376 PRO A CA 1
ATOM 2727 C C . PRO A 1 376 ? 16.198 -1.194 3.765 1.00 85.06 376 PRO A C 1
ATOM 2729 O O . PRO A 1 376 ? 17.052 -0.369 3.442 1.00 85.06 376 PRO A O 1
ATOM 2732 N N . ALA A 1 377 ? 15.630 -1.193 4.965 1.00 82.88 377 ALA A N 1
ATOM 2733 C CA . ALA A 1 377 ? 16.050 -0.268 5.998 1.00 82.88 377 ALA A CA 1
ATOM 2734 C C . ALA A 1 377 ? 17.508 -0.582 6.329 1.00 82.88 377 ALA A C 1
ATOM 2736 O O . ALA A 1 377 ? 17.841 -1.676 6.796 1.00 82.88 377 ALA A O 1
ATOM 2737 N N . VAL A 1 378 ? 18.396 0.367 6.051 1.00 82.25 378 VAL A N 1
ATOM 2738 C CA . VAL A 1 378 ? 19.797 0.226 6.425 1.00 82.25 378 VAL A CA 1
ATOM 2739 C C . VAL A 1 378 ? 19.827 0.313 7.948 1.00 82.25 378 VAL A C 1
ATOM 2741 O O . VAL A 1 378 ? 19.447 1.355 8.489 1.00 82.25 378 VAL A O 1
ATOM 2744 N N . PRO A 1 379 ? 20.232 -0.750 8.674 1.00 78.50 379 PRO A N 1
ATOM 2745 C CA . PRO A 1 379 ? 20.336 -0.663 10.119 1.00 78.50 379 PRO A CA 1
ATOM 2746 C C . PRO A 1 379 ? 21.292 0.484 10.411 1.00 78.50 379 PRO A C 1
ATOM 2748 O O . PRO A 1 379 ? 22.425 0.450 9.929 1.00 78.50 379 PRO A O 1
ATOM 2751 N N . ALA A 1 380 ? 20.815 1.508 11.127 1.00 71.94 380 ALA A N 1
ATOM 2752 C CA . ALA A 1 380 ? 21.597 2.689 11.464 1.00 71.94 380 ALA A CA 1
ATOM 2753 C C . ALA A 1 380 ? 22.928 2.218 12.051 1.00 71.94 380 ALA A C 1
ATOM 2755 O O . ALA A 1 380 ? 22.987 1.743 13.188 1.00 71.94 380 ALA A O 1
ATOM 2756 N N . ARG A 1 381 ? 23.971 2.238 11.218 1.00 69.81 381 ARG A N 1
ATOM 2757 C CA . ARG A 1 381 ? 25.264 1.643 11.526 1.00 69.81 381 ARG A CA 1
ATOM 2758 C C . ARG A 1 381 ? 25.797 2.482 12.666 1.00 69.81 381 ARG A C 1
ATOM 2760 O O . ARG A 1 381 ? 26.100 3.642 12.428 1.00 69.81 381 ARG A O 1
ATOM 2767 N N . GLY A 1 382 ? 25.754 1.930 13.882 1.00 58.78 382 GLY A N 1
ATOM 2768 C CA . GLY A 1 382 ? 25.882 2.654 15.143 1.00 58.78 382 GLY A CA 1
ATOM 2769 C C . GLY A 1 382 ? 27.004 3.680 15.106 1.00 58.78 382 GLY A C 1
ATOM 2770 O O . GLY A 1 382 ? 28.152 3.357 15.396 1.00 58.78 382 GLY A O 1
ATOM 2771 N N . GLY A 1 383 ? 26.654 4.909 14.731 1.00 53.00 383 GLY A N 1
ATOM 2772 C CA . GLY A 1 383 ? 27.504 6.065 14.892 1.00 53.00 383 GLY A CA 1
ATOM 2773 C C . GLY A 1 383 ? 27.603 6.274 16.386 1.00 53.00 383 GLY A C 1
ATOM 2774 O O . GLY A 1 383 ? 26.596 6.560 17.038 1.00 53.00 383 GLY A O 1
ATOM 2775 N N . ALA A 1 384 ? 28.794 6.025 16.923 1.00 51.38 384 ALA A N 1
ATOM 2776 C CA . ALA A 1 384 ? 29.131 6.355 18.291 1.00 51.38 384 ALA A CA 1
ATOM 2777 C C . ALA A 1 384 ? 28.652 7.781 18.584 1.00 51.38 384 ALA A C 1
ATOM 2779 O O . ALA A 1 384 ? 28.854 8.693 17.783 1.00 51.38 384 ALA A O 1
ATOM 2780 N N . ALA A 1 385 ? 27.961 7.922 19.710 1.00 50.75 385 ALA A N 1
ATOM 2781 C CA . ALA A 1 385 ? 27.370 9.155 20.182 1.00 50.75 385 ALA A CA 1
ATOM 2782 C C . ALA A 1 385 ? 28.343 10.338 20.054 1.00 50.75 385 ALA A C 1
ATOM 2784 O O . ALA A 1 385 ? 29.301 10.449 20.814 1.00 50.75 385 ALA A O 1
ATOM 2785 N N . ALA A 1 386 ? 28.056 11.247 19.127 1.00 44.53 386 ALA A N 1
ATOM 2786 C CA . ALA A 1 386 ? 28.583 12.600 19.148 1.00 44.53 386 ALA A CA 1
ATOM 2787 C C . ALA A 1 386 ? 27.434 13.530 19.549 1.00 44.53 386 ALA A C 1
ATOM 2789 O O . ALA A 1 386 ? 26.675 14.013 18.721 1.00 44.53 386 ALA A O 1
ATOM 2790 N N . ASN A 1 387 ? 27.298 13.647 20.869 1.00 43.91 387 ASN A N 1
ATOM 2791 C CA . ASN A 1 387 ? 26.769 14.765 21.641 1.00 43.91 387 ASN A CA 1
ATOM 2792 C C . ASN A 1 387 ? 25.464 15.452 21.184 1.00 43.91 387 ASN A C 1
ATOM 2794 O O . ASN A 1 387 ? 25.455 16.297 20.298 1.00 43.91 387 ASN A O 1
ATOM 2798 N N . GLY A 1 388 ? 24.407 15.185 21.956 1.00 44.94 388 GLY A N 1
ATOM 2799 C CA . GLY A 1 388 ? 23.499 16.227 22.433 1.00 44.94 388 GLY A CA 1
ATOM 2800 C C . GLY A 1 388 ? 22.511 16.811 21.431 1.00 44.94 388 GLY A C 1
ATOM 2801 O O . GLY A 1 388 ? 22.653 17.962 21.054 1.00 44.94 388 GLY A O 1
ATOM 2802 N N . ASP A 1 389 ? 21.432 16.082 21.142 1.00 35.62 389 ASP A N 1
ATOM 2803 C CA . ASP A 1 389 ? 20.116 16.633 21.476 1.00 35.62 389 ASP A CA 1
ATOM 2804 C C . ASP A 1 389 ? 19.056 15.535 21.598 1.00 35.62 389 ASP A C 1
ATOM 2806 O O . ASP A 1 389 ? 18.945 14.619 20.777 1.00 35.62 389 ASP A O 1
ATOM 2810 N N . ALA A 1 390 ? 18.298 15.595 22.687 1.00 40.97 390 ALA A N 1
ATOM 2811 C CA . ALA A 1 390 ? 17.396 14.552 23.148 1.00 40.97 390 ALA A CA 1
ATOM 2812 C C . ALA A 1 390 ? 16.080 14.550 22.357 1.00 40.97 390 ALA A C 1
ATOM 2814 O O . ALA A 1 390 ? 15.007 14.812 22.899 1.00 40.97 390 ALA A O 1
ATOM 2815 N N . ARG A 1 391 ? 16.122 14.197 21.067 1.00 38.25 391 ARG A N 1
ATOM 2816 C CA . ARG A 1 391 ? 14.901 13.888 20.314 1.00 38.25 391 ARG A CA 1
ATOM 2817 C C . ARG A 1 391 ? 14.566 12.405 20.462 1.00 38.25 391 ARG A C 1
ATOM 2819 O O . ARG A 1 391 ? 15.105 11.545 19.775 1.00 38.25 391 ARG A O 1
ATOM 2826 N N . ARG A 1 392 ? 13.686 12.145 21.435 1.00 39.12 392 ARG A N 1
ATOM 2827 C CA . ARG A 1 392 ? 12.909 10.920 21.706 1.00 39.12 392 ARG A CA 1
ATOM 2828 C C . ARG A 1 392 ? 12.919 9.923 20.533 1.00 39.12 392 ARG A C 1
ATOM 2830 O O . ARG A 1 392 ? 12.107 10.006 19.615 1.00 39.12 392 ARG A O 1
ATOM 2837 N N . LYS A 1 393 ? 13.830 8.952 20.589 1.00 34.59 393 LYS A N 1
ATOM 2838 C CA . LYS A 1 393 ? 13.860 7.797 19.688 1.00 34.59 393 LYS A CA 1
ATOM 2839 C C . LYS A 1 393 ? 12.776 6.821 20.147 1.00 34.59 393 LYS A C 1
ATOM 2841 O O . LYS A 1 393 ? 13.028 5.920 20.940 1.00 34.59 393 LYS A O 1
ATOM 2846 N N . VAL A 1 394 ? 11.538 7.071 19.727 1.00 37.00 394 VAL A N 1
ATOM 2847 C CA . VAL A 1 394 ? 10.430 6.127 19.901 1.00 37.00 394 VAL A CA 1
ATOM 2848 C C . VAL A 1 394 ? 10.514 5.125 18.755 1.00 37.00 394 VAL A C 1
ATOM 2850 O O . VAL A 1 394 ? 9.946 5.329 17.690 1.00 37.00 394 VAL A O 1
ATOM 2853 N N . SER A 1 395 ? 11.270 4.050 18.948 1.00 36.72 395 SER A N 1
ATOM 2854 C CA . SER A 1 395 ? 11.176 2.866 18.094 1.00 36.72 395 SER A CA 1
ATOM 2855 C C . SER A 1 395 ? 11.423 1.611 18.922 1.00 36.72 395 SER A C 1
ATOM 2857 O O . SER A 1 395 ? 12.531 1.095 19.044 1.00 36.72 395 SER A O 1
ATOM 2859 N N . GLY A 1 396 ? 10.346 1.118 19.527 1.00 38.47 396 GLY A N 1
ATOM 2860 C CA . GLY A 1 396 ? 10.278 -0.279 19.923 1.00 38.47 396 GLY A CA 1
ATOM 2861 C C . GLY A 1 396 ? 10.044 -1.133 18.681 1.00 38.47 396 GLY A C 1
ATOM 2862 O O . GLY A 1 396 ? 9.040 -0.935 18.010 1.00 38.47 396 GLY A O 1
ATOM 2863 N N . ALA A 1 397 ? 10.960 -2.055 18.383 1.00 41.75 397 ALA A N 1
ATOM 2864 C CA . ALA A 1 397 ? 10.655 -3.388 17.854 1.00 41.75 397 ALA A CA 1
ATOM 2865 C C . ALA A 1 397 ? 11.952 -4.176 17.619 1.00 41.75 397 ALA A C 1
ATOM 2867 O O . ALA A 1 397 ? 12.825 -3.767 16.861 1.00 41.75 397 ALA A O 1
ATOM 2868 N N . HIS A 1 398 ? 12.036 -5.347 18.248 1.00 42.34 398 HIS A N 1
ATOM 2869 C CA . HIS A 1 398 ? 13.053 -6.378 18.028 1.00 42.34 398 HIS A CA 1
ATOM 2870 C C . HIS A 1 398 ? 12.753 -7.228 16.776 1.00 42.34 398 HIS A C 1
ATOM 2872 O O . HIS A 1 398 ? 13.082 -8.413 16.734 1.00 42.34 398 HIS A O 1
ATOM 2878 N N . SER A 1 399 ? 12.126 -6.663 15.737 1.00 50.12 399 SER A N 1
ATOM 2879 C CA . SER A 1 399 ? 12.080 -7.353 14.449 1.00 50.12 399 SER A CA 1
ATOM 2880 C C . SER A 1 399 ? 13.513 -7.405 13.935 1.00 50.12 399 SER A C 1
ATOM 2882 O O . SER A 1 399 ? 14.109 -6.354 13.691 1.00 50.12 399 SER A O 1
ATOM 2884 N N . GLY A 1 400 ? 14.093 -8.605 13.856 1.00 56.72 400 GLY A N 1
ATOM 2885 C CA . GLY A 1 400 ? 15.462 -8.793 13.393 1.00 56.72 400 GLY A CA 1
ATOM 2886 C C . GLY A 1 400 ? 15.714 -7.935 12.155 1.00 56.72 400 GLY A C 1
ATOM 2887 O O . GLY A 1 400 ? 14.915 -7.955 11.222 1.00 56.72 400 GLY A O 1
ATOM 2888 N N . ALA A 1 401 ? 16.804 -7.166 12.167 1.00 61.00 401 ALA A N 1
ATOM 2889 C CA . ALA A 1 401 ? 17.116 -6.106 11.199 1.00 61.00 401 ALA A CA 1
ATOM 2890 C C . ALA A 1 401 ? 17.078 -6.522 9.709 1.00 61.00 401 ALA A C 1
ATOM 2892 O O . ALA A 1 401 ? 17.235 -5.683 8.832 1.00 61.00 401 ALA A O 1
ATOM 2893 N N . LYS A 1 402 ? 16.886 -7.811 9.416 1.00 64.62 402 LYS A N 1
ATOM 2894 C CA . LYS A 1 402 ? 16.825 -8.392 8.076 1.00 64.62 402 LYS A CA 1
ATOM 2895 C C . LYS A 1 402 ? 15.504 -8.135 7.338 1.00 64.62 402 LYS A C 1
ATOM 2897 O O . LYS A 1 402 ? 15.521 -8.172 6.115 1.00 64.62 402 LYS A O 1
ATOM 2902 N N . ASP A 1 403 ? 14.409 -7.838 8.043 1.00 67.94 403 ASP A N 1
ATOM 2903 C CA . ASP A 1 403 ? 13.077 -7.668 7.428 1.00 67.94 403 ASP A CA 1
ATOM 2904 C C . ASP A 1 403 ? 12.529 -6.236 7.504 1.00 67.94 403 ASP A C 1
ATOM 2906 O O . ASP A 1 403 ? 11.356 -5.984 7.209 1.00 67.94 403 ASP A O 1
ATOM 2910 N N . ALA A 1 404 ? 13.365 -5.276 7.896 1.00 80.81 404 ALA A N 1
ATOM 2911 C CA . ALA A 1 404 ? 12.970 -3.881 7.920 1.00 80.81 404 ALA A CA 1
ATOM 2912 C C . ALA A 1 404 ? 12.966 -3.340 6.481 1.00 80.81 404 ALA A C 1
ATOM 2914 O O . ALA A 1 404 ? 14.001 -3.265 5.828 1.00 80.81 404 ALA A O 1
ATOM 2915 N N . TRP A 1 405 ? 11.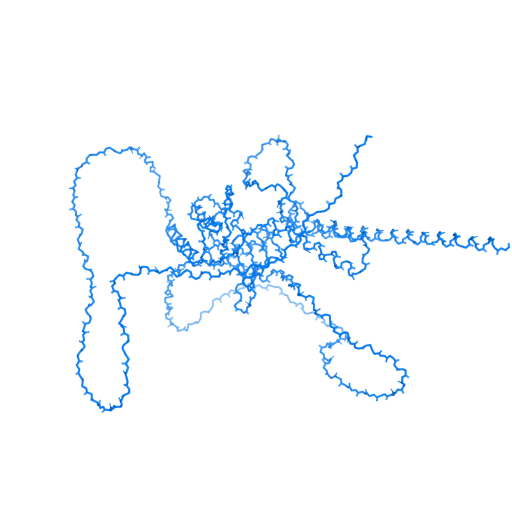782 -3.000 5.979 1.00 85.62 405 TRP A N 1
ATOM 2916 C CA . TRP A 1 405 ? 11.592 -2.307 4.707 1.00 85.62 405 TRP A CA 1
ATOM 2917 C C . TRP A 1 405 ? 10.899 -0.988 4.990 1.00 85.62 405 TRP A C 1
ATOM 2919 O O . TRP A 1 405 ? 9.881 -0.956 5.686 1.00 85.62 405 TRP A O 1
ATOM 2929 N N . GLU A 1 406 ? 11.431 0.083 4.424 1.00 81.56 406 GLU A N 1
ATOM 2930 C CA . GLU A 1 406 ? 10.834 1.407 4.512 1.00 81.56 406 GLU A CA 1
ATOM 2931 C C . GLU A 1 406 ? 10.297 1.808 3.148 1.00 81.56 406 GLU A C 1
ATOM 2933 O O . GLU A 1 406 ? 10.849 1.439 2.109 1.00 81.56 406 GLU A O 1
ATOM 2938 N N . VAL A 1 407 ? 9.182 2.539 3.151 1.00 80.00 407 VAL A N 1
ATOM 2939 C CA . VAL A 1 407 ? 8.710 3.191 1.930 1.00 80.00 407 VAL A CA 1
ATOM 2940 C C . VAL A 1 407 ? 9.779 4.201 1.559 1.00 80.00 407 VAL A C 1
ATOM 2942 O O . VAL A 1 407 ? 10.117 5.037 2.400 1.00 80.00 407 VAL A O 1
ATOM 2945 N N . ALA A 1 408 ? 10.317 4.095 0.342 1.00 78.00 408 ALA A N 1
ATOM 2946 C CA . ALA A 1 408 ? 11.247 5.091 -0.165 1.00 78.00 408 ALA A CA 1
ATOM 2947 C C . ALA A 1 408 ? 10.599 6.457 0.057 1.00 78.00 408 ALA A C 1
ATOM 2949 O O . ALA A 1 408 ? 9.436 6.651 -0.319 1.00 78.00 408 ALA A O 1
ATOM 2950 N N . GLY A 1 409 ? 11.307 7.353 0.755 1.00 69.38 409 GLY A N 1
ATOM 2951 C CA . GLY A 1 409 ? 10.827 8.714 0.957 1.00 69.38 409 GLY A CA 1
ATOM 2952 C C . GLY A 1 409 ? 10.345 9.262 -0.380 1.00 69.38 409 GLY A C 1
ATOM 2953 O O . GLY A 1 409 ? 10.890 8.894 -1.423 1.00 69.38 409 GLY A O 1
ATOM 2954 N N . GLU A 1 410 ? 9.279 10.067 -0.356 1.00 61.97 410 GLU A N 1
ATOM 2955 C CA . GLU A 1 410 ? 8.780 10.687 -1.581 1.00 61.97 410 GLU A CA 1
ATOM 2956 C C . GLU A 1 410 ? 9.993 11.272 -2.304 1.00 61.97 410 GLU A C 1
ATOM 2958 O O . GLU A 1 410 ? 10.776 11.990 -1.683 1.00 61.97 410 GLU A O 1
ATOM 2963 N N . LEU A 1 411 ? 10.197 10.895 -3.567 1.00 60.75 411 LEU A N 1
ATOM 2964 C CA . LEU A 1 411 ? 11.412 11.208 -4.324 1.00 60.75 411 LEU A CA 1
ATOM 2965 C C . LEU A 1 411 ? 11.671 12.730 -4.473 1.00 60.75 411 LEU A C 1
ATOM 2967 O O . LEU A 1 411 ? 12.642 13.120 -5.102 1.00 60.75 411 LEU A O 1
ATOM 2971 N N . GLY A 1 412 ? 10.836 13.579 -3.864 1.00 52.00 412 GLY A N 1
ATOM 2972 C CA . GLY A 1 412 ? 11.036 15.010 -3.668 1.00 52.00 412 GLY A CA 1
ATOM 2973 C C . GLY A 1 412 ? 11.062 15.473 -2.205 1.00 52.00 412 GLY A C 1
ATOM 2974 O O . GLY A 1 412 ? 10.627 16.588 -1.919 1.00 52.00 412 GLY A O 1
ATOM 2975 N N . GLY A 1 413 ? 11.538 14.652 -1.264 1.00 58.22 413 GLY A N 1
ATOM 2976 C CA . GLY A 1 413 ? 11.857 15.119 0.086 1.00 58.22 413 GLY A CA 1
ATOM 2977 C C . GLY A 1 413 ? 12.808 16.320 0.032 1.00 58.22 413 GLY A C 1
ATOM 2978 O O . GLY A 1 413 ? 13.642 16.408 -0.866 1.00 58.22 413 GLY A O 1
ATOM 2979 N N . ALA A 1 414 ? 12.692 17.253 0.984 1.00 57.09 414 ALA A N 1
ATOM 2980 C CA . ALA A 1 414 ? 13.452 18.512 0.973 1.00 57.09 414 ALA A CA 1
ATOM 2981 C C . ALA A 1 414 ? 14.979 18.317 0.861 1.00 57.09 414 ALA A C 1
ATOM 2983 O O . ALA A 1 414 ? 15.670 19.182 0.336 1.00 57.09 414 ALA A O 1
ATOM 2984 N N . GLU A 1 415 ? 15.496 17.172 1.317 1.00 61.59 415 GLU A N 1
ATOM 2985 C CA . GLU A 1 415 ? 16.919 16.825 1.216 1.00 61.59 415 GLU A CA 1
ATOM 2986 C C . GLU A 1 415 ? 17.307 16.149 -0.107 1.00 61.59 415 GLU A C 1
ATOM 2988 O O . GLU A 1 415 ? 18.482 16.112 -0.453 1.00 61.59 415 GLU A O 1
ATOM 2993 N N . THR A 1 416 ? 16.345 15.603 -0.853 1.00 58.72 416 THR A N 1
ATOM 2994 C CA . THR A 1 416 ? 16.575 14.827 -2.088 1.00 58.72 416 THR A CA 1
ATOM 2995 C C . THR A 1 416 ? 16.324 15.629 -3.368 1.00 58.72 416 THR A C 1
ATOM 2997 O O . THR A 1 416 ? 16.320 15.050 -4.447 1.00 58.72 416 THR A O 1
ATOM 3000 N N . GLY A 1 417 ? 16.138 16.948 -3.236 1.00 69.44 417 GLY A N 1
ATOM 3001 C CA . GLY A 1 417 ? 16.113 17.923 -4.331 1.00 69.44 417 GLY A CA 1
ATOM 3002 C C . GLY A 1 417 ? 14.921 17.841 -5.287 1.00 69.44 417 GLY A C 1
ATOM 3003 O O . GLY A 1 417 ? 14.996 18.307 -6.422 1.00 69.44 417 GLY A O 1
ATOM 3004 N N . GLY A 1 418 ? 13.785 17.331 -4.810 1.00 81.69 418 GLY A N 1
ATOM 3005 C CA . GLY A 1 418 ? 12.528 17.449 -5.547 1.00 81.69 418 GLY A CA 1
ATOM 3006 C C . GLY A 1 418 ? 12.405 16.499 -6.739 1.00 81.69 418 GLY A C 1
ATOM 3007 O O . GLY A 1 418 ? 13.233 15.624 -6.973 1.00 81.69 418 GLY A O 1
ATOM 3008 N N . ILE A 1 419 ? 11.332 16.677 -7.508 1.00 82.75 419 ILE A N 1
ATOM 3009 C CA . ILE A 1 419 ? 11.068 15.896 -8.726 1.00 82.75 419 ILE A CA 1
ATOM 3010 C C . ILE A 1 419 ? 12.076 16.220 -9.842 1.00 82.75 419 ILE A C 1
ATOM 3012 O O . ILE A 1 419 ? 12.326 15.400 -10.723 1.00 82.75 419 ILE A O 1
ATOM 3016 N N . GLU A 1 420 ? 12.681 17.403 -9.783 1.00 87.44 420 GLU A N 1
ATOM 3017 C CA . GLU A 1 420 ? 13.719 17.879 -10.688 1.00 87.44 420 GLU A CA 1
ATOM 3018 C C . GLU A 1 420 ? 14.995 17.043 -10.561 1.00 87.44 420 GLU A C 1
ATOM 3020 O O . GLU A 1 420 ? 15.571 16.643 -11.572 1.00 87.44 420 GLU A O 1
ATOM 3025 N N . ASP A 1 421 ? 15.399 16.701 -9.337 1.00 86.69 421 ASP A N 1
ATOM 3026 C CA . ASP A 1 421 ? 16.551 15.835 -9.087 1.00 86.69 421 ASP A CA 1
ATOM 3027 C C . ASP A 1 421 ? 16.326 14.413 -9.604 1.00 86.69 421 ASP A C 1
ATOM 3029 O O . ASP A 1 421 ? 17.245 13.788 -10.138 1.00 86.69 421 ASP A O 1
ATOM 3033 N N . VAL A 1 422 ? 15.093 13.915 -9.498 1.00 86.94 422 VAL A N 1
ATOM 3034 C CA . VAL A 1 422 ? 14.689 12.639 -10.099 1.00 86.94 422 VAL A CA 1
ATOM 3035 C C . VAL A 1 422 ? 14.843 12.710 -11.608 1.00 86.94 422 VAL A C 1
ATOM 3037 O O . VAL A 1 422 ? 15.512 11.862 -12.191 1.00 86.94 422 VAL A O 1
ATOM 3040 N N . ALA A 1 423 ? 14.255 13.728 -12.240 1.00 90.31 423 ALA A N 1
ATOM 3041 C CA . ALA A 1 423 ? 14.313 13.913 -13.684 1.00 90.31 423 ALA A CA 1
ATOM 3042 C C . ALA A 1 423 ? 15.761 14.028 -14.181 1.00 90.31 423 ALA A C 1
ATOM 3044 O O . ALA A 1 423 ? 16.113 13.391 -15.173 1.00 90.31 423 ALA A O 1
ATOM 3045 N N . ARG A 1 424 ? 16.613 14.760 -13.452 1.00 93.62 424 ARG A N 1
ATOM 3046 C CA . ARG A 1 424 ? 18.048 14.859 -13.734 1.00 93.62 424 ARG A CA 1
ATOM 3047 C C . ARG A 1 424 ? 18.729 13.492 -13.659 1.00 93.62 424 ARG A C 1
ATOM 3049 O O . ARG A 1 424 ? 19.393 13.108 -14.610 1.00 93.62 424 ARG A O 1
ATOM 3056 N N . ARG A 1 425 ? 18.502 12.710 -12.599 1.00 92.19 425 ARG A N 1
ATOM 3057 C CA . ARG A 1 425 ? 19.082 11.357 -12.463 1.00 92.19 425 ARG A CA 1
ATOM 3058 C C . ARG A 1 425 ? 18.588 10.372 -13.518 1.00 92.19 425 ARG A C 1
ATOM 3060 O O . ARG A 1 425 ? 19.310 9.451 -13.885 1.00 92.19 425 ARG A O 1
ATOM 3067 N N . PHE A 1 426 ? 17.355 10.533 -13.991 1.00 93.50 426 PHE A N 1
ATOM 3068 C CA . PHE A 1 426 ? 16.850 9.773 -15.133 1.00 93.50 426 PHE A CA 1
ATOM 3069 C C . PHE A 1 426 ? 17.611 10.135 -16.411 1.00 93.50 426 PHE A C 1
ATOM 3071 O O . PHE A 1 426 ? 17.989 9.234 -17.151 1.00 93.50 426 PHE A O 1
ATOM 3078 N N . GLN A 1 427 ? 17.829 11.428 -16.674 1.00 95.81 427 GLN A N 1
ATOM 3079 C CA . GLN A 1 427 ? 18.600 11.886 -17.835 1.00 95.81 427 GLN A CA 1
ATOM 3080 C C . GLN A 1 427 ? 20.040 11.372 -17.773 1.00 95.81 427 GLN A C 1
ATOM 3082 O O . GLN A 1 427 ? 20.470 10.709 -18.709 1.00 95.81 427 GLN A O 1
ATOM 3087 N N . GLU A 1 428 ? 20.716 11.563 -16.636 1.00 95.62 428 GLU A N 1
ATOM 3088 C CA . GLU A 1 428 ? 22.070 11.049 -16.384 1.00 95.62 428 GLU A CA 1
ATOM 3089 C C . GLU A 1 428 ? 22.150 9.538 -16.647 1.00 95.62 428 GLU A C 1
ATOM 3091 O O . GLU A 1 428 ? 23.035 9.073 -17.357 1.00 95.62 428 GLU A O 1
ATOM 3096 N N . PHE A 1 429 ? 21.175 8.766 -16.159 1.00 95.38 429 PHE A N 1
ATOM 3097 C CA . PHE A 1 429 ? 21.115 7.328 -16.408 1.00 95.38 429 PHE A CA 1
ATOM 3098 C C . PHE A 1 429 ? 20.946 6.968 -17.889 1.00 95.38 429 PHE A C 1
ATOM 3100 O O . PHE A 1 429 ? 21.586 6.031 -18.362 1.00 95.38 429 PHE A O 1
ATOM 3107 N N . TYR A 1 430 ? 20.084 7.671 -18.629 1.00 95.56 430 TYR A N 1
ATOM 3108 C CA . TYR A 1 430 ? 19.905 7.407 -20.058 1.00 95.56 430 TYR A CA 1
ATOM 3109 C C . TYR A 1 430 ? 21.147 7.766 -20.870 1.00 95.56 430 TYR A C 1
ATOM 3111 O O . TYR A 1 430 ? 21.477 7.026 -21.797 1.00 95.56 430 TYR A O 1
ATOM 3119 N N . ASP A 1 431 ? 21.829 8.853 -20.515 1.00 96.56 431 ASP A N 1
ATOM 3120 C CA . ASP A 1 431 ? 23.074 9.264 -21.159 1.00 96.56 431 ASP A CA 1
ATOM 3121 C C . ASP A 1 431 ? 24.176 8.223 -20.903 1.00 96.56 431 ASP A C 1
ATOM 3123 O O . ASP A 1 431 ? 24.763 7.708 -21.857 1.00 96.56 431 ASP A O 1
ATOM 3127 N N . GLU A 1 432 ? 24.368 7.802 -19.645 1.00 97.00 432 GLU A N 1
ATOM 3128 C CA . GLU A 1 432 ? 25.293 6.716 -19.280 1.00 97.00 432 GLU A CA 1
ATOM 3129 C C . GLU A 1 432 ? 24.972 5.414 -20.029 1.00 97.00 432 GLU A C 1
ATOM 3131 O O . GLU A 1 432 ? 25.859 4.755 -20.581 1.00 97.00 432 GLU A O 1
ATOM 3136 N N . LEU A 1 433 ? 23.690 5.039 -20.081 1.00 95.44 433 LEU A N 1
ATOM 3137 C CA . LEU A 1 433 ? 23.257 3.818 -20.748 1.00 95.44 433 LEU A CA 1
ATOM 3138 C C . LEU A 1 433 ? 23.494 3.894 -22.261 1.00 95.44 433 LEU A C 1
ATOM 3140 O O . LEU A 1 433 ? 23.925 2.912 -22.865 1.00 95.44 433 LEU A O 1
ATOM 3144 N N . ALA A 1 434 ? 23.232 5.043 -22.887 1.00 95.31 434 ALA A N 1
ATOM 3145 C CA . ALA A 1 434 ? 23.457 5.253 -24.312 1.00 95.31 434 ALA A CA 1
ATOM 3146 C C . ALA A 1 434 ? 24.950 5.181 -24.672 1.00 95.31 434 ALA A C 1
ATOM 3148 O O . ALA A 1 434 ? 25.311 4.525 -25.656 1.00 95.31 434 ALA A O 1
ATOM 3149 N N . GLU A 1 435 ? 25.820 5.793 -23.864 1.00 96.81 435 GLU A N 1
ATOM 3150 C CA . GLU A 1 435 ? 27.274 5.687 -24.017 1.00 96.81 435 GLU A CA 1
ATOM 3151 C C . GLU A 1 435 ? 27.749 4.232 -23.897 1.00 96.81 435 GLU A C 1
ATOM 3153 O O . GLU A 1 435 ? 28.543 3.758 -24.717 1.00 96.81 435 GLU A O 1
ATOM 3158 N N . GLU A 1 436 ? 27.217 3.479 -22.932 1.00 95.69 436 GLU A N 1
ATOM 3159 C CA . GLU A 1 436 ? 27.576 2.076 -22.731 1.00 95.69 436 GLU A CA 1
ATOM 3160 C C . GLU A 1 436 ? 27.089 1.166 -23.871 1.00 95.69 436 GLU A C 1
ATOM 3162 O O . GLU A 1 436 ? 27.823 0.280 -24.325 1.00 95.69 436 GLU A O 1
ATOM 3167 N N . VAL A 1 437 ? 25.894 1.428 -24.409 1.00 94.00 437 VAL A N 1
ATOM 3168 C CA . VAL A 1 437 ? 25.392 0.772 -25.624 1.00 94.00 437 VAL A CA 1
ATOM 3169 C C . VAL A 1 437 ? 26.348 1.011 -26.792 1.00 94.00 437 VAL A C 1
ATOM 3171 O O . VAL A 1 437 ? 26.777 0.051 -27.439 1.00 94.00 437 VAL A O 1
ATOM 3174 N N . LEU A 1 438 ? 26.720 2.268 -27.054 1.00 94.75 438 LEU A N 1
ATOM 3175 C CA . LEU A 1 438 ? 27.639 2.627 -28.140 1.00 94.75 438 LEU A CA 1
ATOM 3176 C C . LEU A 1 438 ? 28.998 1.938 -27.982 1.00 94.75 438 LEU A C 1
ATOM 3178 O O . LEU A 1 438 ? 29.522 1.384 -28.953 1.00 94.75 438 LEU A O 1
ATOM 3182 N N . ARG A 1 439 ? 29.534 1.900 -26.756 1.00 95.62 439 ARG A N 1
ATOM 3183 C CA . ARG A 1 439 ? 30.781 1.200 -26.428 1.00 95.62 439 ARG A CA 1
ATOM 3184 C C . ARG A 1 439 ? 30.696 -0.289 -26.769 1.00 95.62 439 ARG A C 1
ATOM 3186 O O . ARG A 1 439 ? 31.554 -0.802 -27.489 1.00 95.62 439 ARG A O 1
ATOM 3193 N N . HIS A 1 440 ? 29.636 -0.974 -26.342 1.00 92.50 440 HIS A N 1
ATOM 3194 C CA . HIS A 1 440 ? 29.456 -2.403 -26.614 1.00 92.50 440 HIS A CA 1
ATOM 3195 C C . HIS A 1 440 ? 29.251 -2.724 -28.101 1.00 92.50 440 HIS A C 1
ATOM 3197 O O . HIS A 1 440 ? 29.771 -3.733 -28.592 1.00 92.50 440 HIS A O 1
ATOM 3203 N N . PHE A 1 441 ? 28.529 -1.880 -28.844 1.00 90.00 441 PHE A N 1
ATOM 3204 C CA . PHE A 1 441 ? 28.389 -2.049 -30.293 1.00 90.00 441 PHE A CA 1
ATOM 3205 C C . PHE A 1 441 ? 29.718 -1.802 -31.025 1.00 90.00 441 PHE A C 1
ATOM 3207 O O . PHE A 1 441 ? 30.093 -2.605 -31.883 1.00 90.00 441 PHE A O 1
ATOM 3214 N N . GLY A 1 442 ? 30.478 -0.774 -30.633 1.00 92.38 442 GLY A N 1
ATOM 3215 C CA . GLY A 1 442 ? 31.793 -0.469 -31.206 1.00 92.38 442 GLY A CA 1
ATOM 3216 C C . GLY A 1 442 ? 32.842 -1.560 -30.954 1.00 92.38 442 GLY A C 1
ATOM 3217 O O . GLY A 1 442 ? 33.582 -1.944 -31.868 1.00 92.38 442 GLY A O 1
ATOM 3218 N N . GLU A 1 443 ? 32.881 -2.128 -29.745 1.00 91.31 443 GLU A N 1
ATOM 3219 C CA . GLU A 1 443 ? 33.754 -3.261 -29.402 1.00 91.31 443 GLU A CA 1
ATOM 3220 C C . GLU A 1 443 ? 33.407 -4.508 -30.229 1.00 91.31 443 GLU A C 1
ATOM 3222 O O . GLU A 1 443 ? 34.297 -5.196 -30.743 1.00 91.31 443 GLU A O 1
ATOM 3227 N N . ARG A 1 444 ? 32.111 -4.778 -30.427 1.00 85.75 444 ARG A N 1
ATOM 3228 C CA . ARG A 1 444 ? 31.642 -5.934 -31.198 1.00 85.75 444 ARG A CA 1
ATOM 3229 C C . ARG A 1 444 ? 31.967 -5.809 -32.684 1.00 85.75 444 ARG A C 1
ATOM 3231 O O . ARG A 1 444 ? 32.391 -6.795 -33.289 1.00 85.75 444 ARG A O 1
ATOM 3238 N N . GLU A 1 445 ? 31.819 -4.623 -33.274 1.00 83.94 445 GLU A N 1
ATOM 3239 C CA . GLU A 1 445 ? 32.233 -4.372 -34.660 1.00 83.94 445 GLU A CA 1
ATOM 3240 C C . GLU A 1 445 ? 33.750 -4.480 -34.836 1.00 83.94 445 GLU A C 1
ATOM 3242 O O . GLU A 1 445 ? 34.226 -5.117 -35.781 1.00 83.94 445 GLU A O 1
ATOM 3247 N N . SER A 1 446 ? 34.514 -3.936 -33.887 1.00 85.50 446 SER A N 1
ATOM 3248 C CA . SER A 1 446 ? 35.976 -4.021 -33.883 1.00 85.50 446 SER A CA 1
ATOM 3249 C C . SER A 1 446 ? 36.462 -5.469 -33.770 1.00 85.50 446 SER A C 1
ATOM 3251 O O . SER A 1 446 ? 37.390 -5.872 -34.475 1.00 85.50 446 SER A O 1
ATOM 3253 N N . GLY A 1 447 ? 35.808 -6.283 -32.937 1.00 78.94 447 GLY A N 1
ATOM 3254 C CA . GLY A 1 447 ? 36.069 -7.718 -32.829 1.00 78.94 447 GLY A CA 1
ATOM 3255 C C . GLY A 1 447 ? 35.717 -8.484 -34.107 1.00 78.94 447 GLY A C 1
ATOM 3256 O O . GLY A 1 447 ? 36.486 -9.342 -34.542 1.00 78.94 447 GLY A O 1
ATOM 3257 N N . ARG A 1 448 ? 34.599 -8.140 -34.764 1.00 75.94 448 ARG A N 1
ATOM 3258 C CA . ARG A 1 448 ? 34.175 -8.772 -36.026 1.00 75.94 448 ARG A CA 1
ATOM 3259 C C . ARG A 1 448 ? 35.133 -8.469 -37.177 1.00 75.94 448 ARG A C 1
ATOM 3261 O O . ARG A 1 448 ? 35.423 -9.356 -37.974 1.00 75.94 448 ARG A O 1
ATOM 3268 N N . ARG A 1 449 ? 35.671 -7.247 -37.251 1.00 71.25 449 ARG A N 1
ATOM 3269 C CA . ARG A 1 449 ? 36.696 -6.899 -38.250 1.00 71.25 449 ARG A CA 1
ATOM 3270 C C . ARG A 1 449 ? 37.998 -7.672 -38.033 1.00 71.25 449 ARG A C 1
ATOM 3272 O O . ARG A 1 449 ? 38.598 -8.103 -39.011 1.00 71.25 449 ARG A O 1
ATOM 3279 N N . ARG A 1 450 ? 38.413 -7.913 -36.781 1.00 64.94 450 ARG A N 1
ATOM 3280 C CA . ARG A 1 450 ? 39.617 -8.717 -36.489 1.00 64.94 450 ARG A CA 1
ATOM 3281 C C . ARG A 1 450 ? 39.443 -10.194 -36.838 1.00 64.94 450 ARG A C 1
ATOM 3283 O O . ARG A 1 450 ? 40.367 -10.792 -37.376 1.00 64.94 450 ARG A O 1
ATOM 3290 N N . THR A 1 451 ? 38.274 -10.779 -36.580 1.00 65.12 451 THR A N 1
ATOM 3291 C CA . THR A 1 451 ? 38.022 -12.189 -36.926 1.00 65.12 451 THR A CA 1
ATOM 3292 C C . THR A 1 451 ? 37.880 -12.407 -38.430 1.00 65.12 451 THR A C 1
ATOM 3294 O O . THR A 1 451 ? 38.356 -13.421 -38.930 1.00 65.12 451 THR A O 1
ATOM 3297 N N . TRP A 1 452 ? 37.334 -11.442 -39.177 1.00 56.94 452 TRP A N 1
ATOM 3298 C CA . TRP A 1 452 ? 37.353 -11.482 -40.644 1.00 56.94 452 TRP A CA 1
ATOM 3299 C C . TRP A 1 452 ? 38.749 -11.244 -41.231 1.00 56.94 452 TRP A C 1
ATOM 3301 O O . TRP A 1 452 ? 39.122 -11.938 -42.170 1.00 56.94 452 TRP A O 1
ATOM 3311 N N . ALA A 1 453 ? 39.555 -10.341 -40.661 1.00 56.06 453 ALA A N 1
ATOM 3312 C CA . ALA A 1 453 ? 40.942 -10.156 -41.092 1.00 56.06 453 ALA A CA 1
ATOM 3313 C C . ALA A 1 453 ? 41.789 -11.428 -40.881 1.00 56.06 453 ALA A C 1
ATOM 3315 O O . ALA A 1 453 ? 42.579 -11.778 -41.750 1.00 56.06 453 ALA A O 1
ATOM 3316 N N . GLY A 1 454 ? 41.563 -12.169 -39.788 1.00 54.78 454 GLY A N 1
ATOM 3317 C CA . GLY A 1 454 ? 42.204 -13.469 -39.557 1.00 54.78 454 GLY A CA 1
ATOM 3318 C C . GLY A 1 454 ? 41.691 -14.600 -40.460 1.00 54.78 454 GLY A C 1
ATOM 3319 O O . GLY A 1 454 ? 42.449 -15.509 -40.782 1.00 54.78 454 GLY A O 1
ATOM 3320 N N . LEU A 1 455 ? 40.432 -14.549 -40.911 1.00 46.50 455 LEU A N 1
ATOM 3321 C CA . LEU A 1 455 ? 39.875 -15.555 -41.826 1.00 46.50 455 LEU A CA 1
ATOM 3322 C C . LEU A 1 455 ? 40.314 -15.335 -43.285 1.00 46.50 455 LEU A C 1
ATOM 3324 O O . LEU A 1 455 ? 40.458 -16.297 -44.034 1.00 46.50 455 LEU A O 1
ATOM 3328 N N . VAL A 1 456 ? 40.555 -14.081 -43.687 1.00 49.09 456 VAL A N 1
ATOM 3329 C CA . VAL A 1 456 ? 41.072 -13.746 -45.026 1.00 49.09 456 VAL A CA 1
ATOM 3330 C C . VAL A 1 456 ? 42.553 -14.128 -45.170 1.00 49.09 456 VAL A C 1
ATOM 3332 O O . VAL A 1 456 ? 42.982 -14.458 -46.274 1.00 49.09 456 VAL A O 1
ATOM 3335 N N . ASP A 1 457 ? 43.317 -14.185 -44.075 1.00 49.88 457 ASP A N 1
ATOM 3336 C CA . ASP A 1 457 ? 44.730 -14.597 -44.109 1.00 49.88 457 ASP A CA 1
ATOM 3337 C C . ASP A 1 457 ? 44.921 -16.126 -44.207 1.00 49.88 457 ASP A C 1
ATOM 3339 O O . ASP A 1 457 ? 45.912 -16.607 -44.753 1.00 49.88 457 ASP A O 1
ATOM 3343 N N . ILE A 1 458 ? 43.924 -16.921 -43.801 1.00 47.00 458 ILE A N 1
ATOM 3344 C CA . ILE A 1 458 ? 43.926 -18.383 -44.011 1.00 47.00 458 ILE A CA 1
ATOM 3345 C C . ILE A 1 458 ? 43.682 -18.735 -45.494 1.00 47.00 458 ILE A C 1
ATOM 3347 O O . ILE A 1 458 ? 44.134 -19.774 -45.971 1.00 47.00 458 ILE A O 1
ATOM 3351 N N . GLY A 1 459 ? 43.059 -17.837 -46.266 1.00 43.38 459 GLY A N 1
ATOM 3352 C CA . GLY A 1 459 ? 42.878 -17.986 -47.715 1.00 43.38 459 GLY A CA 1
ATOM 3353 C C . GLY A 1 459 ? 44.146 -17.768 -48.553 1.00 43.38 459 GLY A C 1
ATOM 3354 O O . GLY A 1 459 ? 44.124 -18.048 -49.748 1.00 43.38 459 GLY A O 1
ATOM 3355 N N . LYS A 1 460 ? 45.250 -17.293 -47.956 1.00 45.53 460 LYS A N 1
ATOM 3356 C CA . LYS A 1 460 ? 46.554 -17.125 -48.629 1.00 45.53 460 LYS A CA 1
ATOM 3357 C C . LYS A 1 460 ? 47.574 -18.228 -48.322 1.00 45.53 460 LYS A C 1
ATOM 3359 O O . LYS A 1 460 ? 48.641 -18.224 -48.923 1.00 45.53 460 LYS A O 1
ATOM 3364 N N . MET A 1 461 ? 47.250 -19.187 -47.448 1.00 44.09 461 MET A N 1
ATOM 3365 C CA . MET A 1 461 ? 48.084 -20.378 -47.195 1.00 44.09 461 MET A CA 1
ATOM 3366 C C . MET A 1 461 ? 47.683 -21.607 -48.031 1.00 44.09 461 MET A C 1
ATOM 3368 O O . MET A 1 461 ? 48.247 -22.681 -47.840 1.00 44.09 461 MET A O 1
ATOM 3372 N N . ILE A 1 462 ? 46.737 -21.465 -48.965 1.00 45.16 462 ILE A N 1
ATOM 3373 C CA . ILE A 1 462 ? 46.372 -22.506 -49.939 1.00 45.16 462 ILE A CA 1
ATOM 3374 C C . ILE A 1 462 ? 46.479 -21.919 -51.353 1.00 45.16 462 ILE A C 1
ATOM 3376 O O . ILE A 1 462 ? 45.473 -21.736 -52.034 1.00 45.16 462 ILE A O 1
ATOM 3380 N N . VAL A 1 463 ? 47.702 -21.581 -51.764 1.00 39.59 463 VAL A N 1
ATOM 3381 C CA . VAL A 1 463 ? 48.147 -21.542 -53.169 1.00 39.59 463 VAL A CA 1
ATOM 3382 C C . VAL A 1 463 ? 49.574 -22.058 -53.217 1.00 39.59 463 VAL A C 1
ATOM 3384 O O . VAL A 1 463 ? 50.388 -21.562 -52.405 1.00 39.59 463 VAL A O 1
#

Secondary structure (DSSP, 8-state):
--------------------------------TT-PPPPPP----------------------------PPP-------------------PPP-THHHHHHHHHHHHHHHHHHTT--TTBHHHHHHHHHHH-TTS-HHHHHHHHHHHTT-EEEEEE-SBPPTT----HHHHHTTEEEEE--TT-SSEEEEETT-EEEEEETTEEEEEEE--TTSHHHHHHHSTTTHHHHHHTSPPPPPP-PPPPP----------------------TT---------------PPP----------------------------------EEEESS---HHHHHHHHHHHHHHHHHHHHHHTT--HHHHHHHHHHHHHHSSEEE------------------------TTS-EEEPPPTT-TTTTHHHHHHHHHHHHHHHHHHHHHHHHHHHHHHHHHHHHHHHHHTTS--

Radius of gyration: 37.66 Å; chains: 1; bounding box: 119×84×122 Å

pLDDT: mean 72.15, std 21.96, range [34.53, 98.0]

Organism: Grifola frondosa (NCBI:txid5627)

Foldseek 3Di:
DDDDDDDDDDDDDDDDDDPPDDDPPPPDDPPDDDDDDDDDDDDDDDDDDDDDDDDDDDDDDDDDDDDDDDDDDDDDDDDDDDDDDDDDDDDDDDDPPLVLQLVLLVVVLVVCVVVVQDCQFPLVLLSVCLNPCCPPDPLSVLVVLQQLVQQKAFEGASHGDDPPFHDDSLLRQLGIWRWPCPVPDQWIWIAGSCFFTFIQHPNDTDTQAGDHNPDPLNVLCSDPVSNVVSVVPDDDGDDPPPDDDDPDPPDDPPPDDPDDDDDDDDDPPPPPDPPDDDDDDDDDDDDDDDDDDDDDDDDDDDDDDDDPPPPPPPPPDSRNRHYDYDHDRRDPLVSLVVNQVVVLVVLLVVCVVVVNDPVLNVLVSVLVQLVRQKHQPDPPPDDDDDDDDDDDPPDDDPPPSRRDIDGNPDCADVVNPGVVSVVVVVVVSVVVSVVVVVVVVVVVVVVVVVVVVVVVVVVVVPD